Protein AF-A0A965CZA6-F1 (afdb_monomer)

Solvent-accessible surface area (backbone atoms only — not comparable to full-atom values): 25092 Å² total; per-residue (Å²): 117,43,61,63,53,42,45,55,48,28,65,84,39,62,62,52,67,83,46,18,46,85,70,49,45,66,71,30,73,66,28,91,40,65,92,58,79,45,59,61,51,26,46,51,51,38,48,29,49,49,60,35,28,74,34,83,30,14,54,51,52,51,49,41,36,60,50,44,25,92,77,31,83,88,64,37,49,54,43,70,77,66,84,45,30,36,37,30,37,22,45,15,70,66,23,54,51,48,48,51,52,42,42,39,60,12,30,34,35,37,39,31,20,59,46,58,46,56,76,61,60,30,53,64,27,21,32,40,92,86,69,47,79,47,76,51,60,82,52,50,52,54,73,81,69,62,57,59,79,79,75,46,75,82,42,54,54,30,43,56,61,56,36,59,51,53,96,67,52,73,64,54,35,49,55,53,54,47,43,64,44,50,61,35,91,50,40,51,74,46,43,58,42,37,77,69,74,77,41,42,72,66,53,42,46,73,77,56,38,74,44,78,45,87,30,68,58,56,71,36,74,46,80,70,95,38,55,59,57,77,29,48,45,43,46,46,27,65,59,50,40,36,48,41,44,76,55,34,32,73,30,90,86,38,85,44,75,76,90,72,43,67,16,30,35,25,36,27,41,34,58,62,24,53,47,43,43,55,49,52,57,56,44,45,56,49,49,21,44,52,49,34,53,53,48,55,52,44,29,75,76,61,33,60,68,65,65,53,64,82,53,53,76,66,54,47,54,53,48,52,51,32,41,52,51,22,47,52,50,52,52,43,43,52,52,17,58,76,68,77,47,81,57,70,57,63,64,55,43,50,76,49,58,30,36,33,34,33,17,57,44,51,62,81,77,17,56,22,39,71,64,38,46,69,59,50,52,53,39,48,74,75,60,44,41,78,44,54,20,28,33,81,58,36,44,41,58,46,99,86,48,32,36,47,27,37,34,23,25,34,39,45,72,47,97,89,69,47,78,44,76,56,65,76,45,78,44,75,15,34,20,37,33,37,24,68,51,62,37,58,58,55,64,51,33,76,75,40,50,86,86,37,43,67,48,92,77,39,72,52,54,54,48,98,86,64,48,79,109

Radius of gyration: 24.81 Å; Cα contacts (8 Å, |Δi|>4): 869; chains: 1; bounding box: 67×65×68 Å

pLDDT: mean 93.18, std 5.06, range [70.25, 98.69]

Sequence (469 aa):
QPLAALAMIAVDNPMAAATGHRICNDCMKSCIYQKQEPVDIPQAETRTLKDVLELPWGFEIYSLLTRWNPLNLRTPYPKAPSGKRVLIIGMGPAGFTLAHFLMNDGHTVVGIDGLKIEPLAPTLSGVDARGARSAFDPVRDIATLHEELDARTMAGFGGVAEYGITVRWDKNFLKLIRLLLERRNQFAMFGGVRFGGTLTLEDAYAMGFDHVALAIGAGKPTVLDMPNGLARGVRTASDFLMALQLTGAAKKDSIANMQLRLPVVVIGGGLTAIDTATESLAYYTVQVEKFLQRYETLVAERGEAAARGAWNDEERAVADEFLAHGRAIRDERAAAAKAGRTPDVLSLLRQWGGVTIAYRRRLIDSPSYTLNHEEVQKALEEGIWFAECLSPTAIDVDAGGAVRAIRLARQTKGEDGKWSSGDEVELPARSVLVAAGTQPNTVLAREDSAHFPLDGKYFRACDEDGNPV

Mean predicted aligned error: 5.54 Å

Nearest PDB structures (foldseek):
  5jfc-assembly1_L  TM=8.751E-01  e=5.170E-22  Pyrococcus furiosus
  5jca-assembly1_L  TM=8.562E-01  e=3.227E-22  Pyrococcus furiosus
  5vj7-assembly1_A  TM=8.576E-01  e=5.170E-22  Pyrococcus furiosus COM1
  4ylf-assembly1_B  TM=8.050E-01  e=6.076E-19  Thermotoga maritima MSB8
  7cp6-assembly1_A  TM=4.970E-01  e=3.109E-03  Aspergillus fumigatus Z5

Secondary structure (DSSP, 8-state):
-HHHHHHHHHHH-TTGGGSSTTT--HHHHT-TTTTSPPP-HHHHHHHHHHHHHTSTTHHHHHHHHHH--TT-SS-SSPPPP---EEEEE--SHHHHHHHHHHHHTT-EEEEEESSPPPPPPHHHHSB-TTS-B------S-GGGG---TTTPPP-S-STHHHHT--TTS-THHHHHHHHHHHTSTTEEEEES--BTTTB-HHHHHHTT-SEEEE-----EE-----TTTTSBTEEEHHHHHHHHHHTTTTSSS--------SSEEEE-SSHHHHHHHHHHHHHHHHHHHHHHHHHHHHHHHH-HHHHHTT--HHHHHHHHHHHHHHHHHHHHHHHHHHHTS---HHHHHHHTT-EEEE-SS-GGGSHHHHHHHHHHHHHHHTT-EEE-SEEEEEEEE-TTSBEEEEEEEEEEE-TTS-EEEEEEEEEE-SEEEE---EE---HHHHH-TTTS-EETTEEPPB-TTS-B-

Foldseek 3Di:
DLLVVLLVCLLPCLLLLLFAALRACPQQVPAPCPVHRGPRVSPVSVVSLVVQQQAFLSLVSSLCSLAARPVNPPQRHADAAPVAEEEEEAQAPVRLRVLSVCVSPRYQYEYEYLAAAADDDCQQLQADPVRDGHHHDRDRHNVVLDDDPLGDAQRRGHPCLRQPDDPSHRSSSSVSSSSSASNDPSYDYGYNADELPNAYPVNCVVVPHPYYHYPPDFLAFDQDPAALCVWAQHEALSCVSNCCRNQVCLHLPGPDHDDHAPPEEEEAQAVSSLSSQLCSQVSLLSRLLSLLVVLVVCCVVPNPCVSPVPDDPVRVVSSVVSNVLNVVQVVQCVVCVVVVHDRPNVVVCVVRVGYEYEYQADSCPGNCCVRPVVSVVVSVVSPYHYHHNWAWHHFDADPVRFGQWTKTFGWDQDPVRDIDGDDIDIDGHRHYYYHHDGAHPQVSCVSCVPPFPDDPRHTFDADPVRHGD

Structure (mmCIF, N/CA/C/O backbone):
data_AF-A0A965CZA6-F1
#
_entry.id   AF-A0A965CZA6-F1
#
loop_
_atom_site.group_PDB
_atom_site.id
_atom_site.type_symbol
_atom_site.label_atom_id
_atom_site.label_alt_id
_atom_site.label_comp_id
_atom_site.label_asym_id
_atom_site.label_entity_id
_atom_site.label_seq_id
_atom_site.pdbx_PDB_ins_code
_atom_site.Cartn_x
_atom_site.Cartn_y
_atom_site.Cartn_z
_atom_site.occupancy
_atom_site.B_iso_or_equiv
_atom_site.auth_seq_id
_atom_site.auth_comp_id
_atom_site.auth_asym_id
_atom_site.auth_atom_id
_atom_site.pdbx_PDB_model_num
ATOM 1 N N . GLN A 1 1 ? 7.635 -3.492 31.698 1.00 71.00 1 GLN A N 1
ATOM 2 C CA . GLN A 1 1 ? 7.485 -2.091 31.255 1.00 71.00 1 GLN A CA 1
ATOM 3 C C . GLN A 1 1 ? 6.651 -1.935 29.973 1.00 71.00 1 GLN A C 1
ATOM 5 O O . GLN A 1 1 ? 5.773 -1.080 30.016 1.00 71.00 1 GLN A O 1
ATOM 10 N N . PRO A 1 2 ? 6.792 -2.747 28.898 1.00 90.12 2 PRO A N 1
ATOM 11 C CA . PRO A 1 2 ? 6.092 -2.470 27.630 1.00 90.12 2 PRO A CA 1
ATOM 12 C C . PRO A 1 2 ? 4.560 -2.606 27.709 1.00 90.12 2 PRO A C 1
ATOM 14 O O . PRO A 1 2 ? 3.849 -1.877 27.027 1.00 90.12 2 PRO A O 1
ATOM 17 N N . LEU A 1 3 ? 4.025 -3.447 28.609 1.00 95.62 3 LEU A N 1
ATOM 18 C CA . LEU A 1 3 ? 2.571 -3.593 28.787 1.00 95.62 3 LEU A CA 1
ATOM 19 C C . LEU A 1 3 ? 1.867 -2.291 29.188 1.00 95.62 3 LEU A C 1
ATOM 21 O O . LEU A 1 3 ? 0.796 -2.006 28.670 1.00 95.62 3 LEU A O 1
ATOM 25 N N . ALA A 1 4 ? 2.437 -1.518 30.118 1.00 95.88 4 ALA A N 1
ATOM 26 C CA . ALA A 1 4 ? 1.809 -0.277 30.576 1.00 95.88 4 ALA A CA 1
ATOM 27 C C . ALA A 1 4 ? 1.787 0.776 29.459 1.00 95.88 4 ALA A C 1
ATOM 29 O O . ALA A 1 4 ? 0.795 1.479 29.296 1.00 95.88 4 ALA A O 1
ATOM 30 N N . ALA A 1 5 ? 2.857 0.834 28.660 1.00 96.81 5 ALA A N 1
ATOM 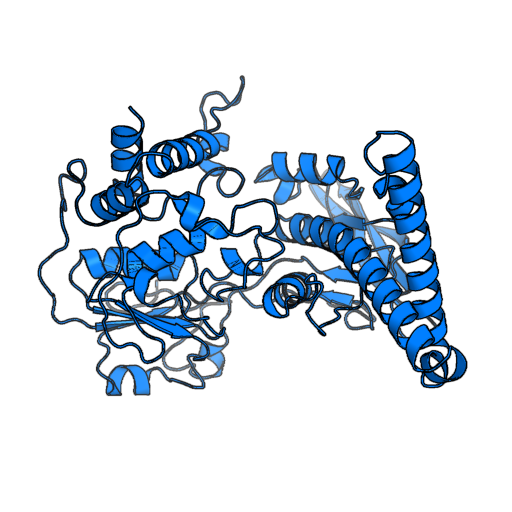31 C CA . ALA A 1 5 ? 2.934 1.709 27.498 1.00 96.81 5 ALA A CA 1
ATOM 32 C C . ALA A 1 5 ? 1.917 1.301 26.420 1.00 96.81 5 ALA A C 1
ATOM 34 O O . ALA A 1 5 ? 1.162 2.153 25.961 1.00 96.81 5 ALA A O 1
ATOM 35 N N . LEU A 1 6 ? 1.810 0.007 26.082 1.00 97.56 6 LEU A N 1
ATOM 36 C CA . LEU A 1 6 ? 0.795 -0.465 25.133 1.00 97.56 6 LEU A CA 1
ATOM 37 C C . LEU A 1 6 ? -0.628 -0.229 25.651 1.00 97.56 6 LEU A C 1
ATOM 39 O O . LEU A 1 6 ? -1.487 0.196 24.887 1.00 97.56 6 LEU A O 1
ATOM 43 N N . ALA A 1 7 ? -0.879 -0.469 26.941 1.00 97.12 7 ALA A N 1
ATOM 44 C CA . ALA A 1 7 ? -2.169 -0.171 27.554 1.00 97.12 7 ALA A CA 1
ATOM 45 C C . ALA A 1 7 ? -2.509 1.317 27.424 1.00 97.12 7 ALA A C 1
ATOM 47 O O . ALA A 1 7 ? -3.667 1.642 27.188 1.00 97.12 7 ALA A O 1
ATOM 48 N N . MET A 1 8 ? -1.516 2.208 27.521 1.00 96.94 8 MET A N 1
ATOM 49 C CA . MET A 1 8 ? -1.739 3.634 27.323 1.00 96.94 8 MET A CA 1
ATOM 50 C C . MET A 1 8 ? -2.029 3.989 25.865 1.00 96.94 8 MET A C 1
ATOM 52 O O . MET A 1 8 ? -3.012 4.673 25.604 1.00 96.94 8 MET A O 1
ATOM 56 N N . ILE A 1 9 ? -1.241 3.467 24.922 1.00 96.50 9 ILE A N 1
ATOM 57 C CA . ILE A 1 9 ? -1.472 3.653 23.480 1.00 96.50 9 ILE A CA 1
ATOM 58 C C . ILE A 1 9 ? -2.883 3.182 23.098 1.00 96.50 9 ILE A C 1
ATOM 60 O O . ILE A 1 9 ? -3.617 3.893 22.419 1.00 96.50 9 ILE A O 1
ATOM 64 N N . ALA A 1 10 ? -3.297 2.012 23.592 1.00 96.50 10 ALA A N 1
ATOM 65 C CA . ALA A 1 10 ? -4.580 1.399 23.267 1.00 96.50 10 ALA A CA 1
ATOM 66 C C . ALA A 1 10 ? -5.808 2.146 23.821 1.00 96.50 10 ALA A C 1
ATOM 68 O O . ALA A 1 10 ? -6.927 1.777 23.467 1.00 96.50 10 ALA A O 1
ATOM 69 N N . VAL A 1 11 ? -5.634 3.161 24.681 1.00 95.56 11 VAL A N 1
ATOM 70 C CA . VAL A 1 11 ? -6.750 4.023 25.110 1.00 95.56 11 VAL A CA 1
ATOM 71 C C . VAL A 1 11 ? -7.275 4.841 23.931 1.00 95.56 11 VAL A C 1
ATOM 73 O O . VAL A 1 11 ? -8.485 4.872 23.719 1.00 95.56 11 VAL A O 1
ATOM 76 N N . ASP A 1 12 ? -6.375 5.444 23.152 1.00 94.56 12 ASP A N 1
ATOM 77 C CA . ASP A 1 12 ? -6.731 6.300 22.014 1.00 94.56 12 ASP A CA 1
ATOM 78 C C . ASP A 1 12 ? -6.594 5.570 20.671 1.00 94.56 12 ASP A C 1
ATOM 80 O O . ASP A 1 12 ? -7.360 5.812 19.739 1.00 94.56 12 ASP A O 1
ATOM 84 N N . ASN A 1 13 ? -5.643 4.638 20.571 1.00 95.94 13 ASN A N 1
ATOM 85 C CA . ASN A 1 13 ? -5.351 3.885 19.358 1.00 95.94 13 ASN A CA 1
ATOM 86 C C . ASN A 1 13 ? -5.313 2.367 19.622 1.00 95.94 13 ASN A C 1
ATOM 88 O O . ASN A 1 13 ? -4.244 1.750 19.690 1.00 95.94 13 ASN A O 1
ATOM 92 N N . PRO A 1 14 ? -6.483 1.714 19.741 1.00 95.25 14 PRO A N 1
ATOM 93 C CA . PRO A 1 14 ? -6.562 0.263 19.908 1.00 95.25 14 PRO A CA 1
ATOM 94 C C . PRO A 1 14 ? -6.051 -0.500 18.677 1.00 95.25 14 PRO A C 1
ATOM 96 O O . PRO A 1 14 ? -5.727 -1.681 18.790 1.00 95.25 14 PRO A O 1
ATOM 99 N N . MET A 1 15 ? -5.929 0.161 17.520 1.00 96.44 15 MET A N 1
ATOM 100 C CA . MET A 1 15 ? -5.388 -0.385 16.273 1.00 96.44 15 MET A CA 1
ATOM 101 C C . MET A 1 15 ? -3.907 -0.018 16.080 1.00 96.44 15 MET A C 1
ATOM 103 O O . MET A 1 15 ? -3.475 0.181 14.950 1.00 96.44 15 MET A O 1
ATOM 107 N N . ALA A 1 16 ? -3.118 0.034 17.162 1.00 95.62 16 ALA A N 1
ATOM 108 C CA . ALA A 1 16 ? -1.685 0.361 17.147 1.00 95.62 16 ALA A CA 1
ATOM 109 C C . ALA A 1 16 ? -0.857 -0.442 16.127 1.00 95.62 16 ALA A C 1
ATOM 111 O O . ALA A 1 16 ? 0.169 0.024 15.645 1.00 95.62 16 ALA A O 1
ATOM 112 N N . ALA A 1 17 ? -1.312 -1.643 15.757 1.00 95.69 17 ALA A N 1
ATOM 113 C CA . ALA A 1 17 ? -0.696 -2.427 14.694 1.00 95.69 17 ALA A CA 1
ATOM 114 C C . ALA A 1 17 ? -0.701 -1.708 13.329 1.00 95.69 17 ALA A C 1
ATOM 116 O O . ALA A 1 17 ? 0.202 -1.938 12.537 1.00 95.69 17 ALA A O 1
ATOM 117 N N . ALA A 1 18 ? -1.674 -0.828 13.064 1.00 94.69 18 ALA A N 1
ATOM 118 C CA . ALA A 1 18 ? -1.832 -0.060 11.825 1.00 94.69 18 ALA A CA 1
ATOM 119 C C . ALA A 1 18 ? -1.006 1.236 11.758 1.00 94.69 18 ALA A C 1
ATOM 121 O O . ALA A 1 18 ? -1.017 1.903 10.722 1.00 94.69 18 ALA A O 1
ATOM 122 N N . THR A 1 19 ? -0.345 1.629 12.847 1.00 93.56 19 THR A N 1
ATOM 123 C CA . THR A 1 19 ? 0.344 2.919 12.981 1.00 93.56 19 THR A CA 1
ATOM 124 C C . THR A 1 19 ? 1.801 2.733 13.403 1.00 93.56 19 THR A C 1
ATOM 126 O O . THR A 1 19 ? 2.301 1.614 13.539 1.00 93.56 19 THR A O 1
ATOM 129 N N . GLY A 1 20 ? 2.506 3.851 13.560 1.00 90.88 20 GLY A N 1
ATOM 130 C CA . GLY A 1 20 ? 3.871 3.880 14.065 1.00 90.88 20 GLY A CA 1
ATOM 131 C C . GLY A 1 20 ? 4.907 3.978 12.950 1.00 90.88 20 GLY A C 1
ATOM 132 O O . GLY A 1 20 ? 4.715 4.712 11.975 1.00 90.88 20 GLY A O 1
ATOM 133 N N . HIS A 1 21 ? 6.037 3.300 13.135 1.00 88.75 21 HIS A N 1
ATOM 134 C CA . HIS A 1 21 ? 7.250 3.468 12.345 1.00 88.75 21 HIS A CA 1
ATOM 135 C C . HIS A 1 21 ? 6.992 3.371 10.841 1.00 88.75 21 HIS A C 1
ATOM 137 O O . HIS A 1 21 ? 6.336 2.441 10.366 1.00 88.75 21 HIS A O 1
ATOM 143 N N . ARG A 1 22 ? 7.538 4.339 10.093 1.00 80.62 22 ARG A N 1
ATOM 144 C CA . ARG A 1 22 ? 7.429 4.472 8.627 1.00 80.62 22 ARG A CA 1
ATOM 145 C C . ARG A 1 22 ? 6.012 4.675 8.081 1.00 80.62 22 ARG A C 1
ATOM 147 O O . ARG A 1 22 ? 5.843 4.749 6.861 1.00 80.62 22 ARG A O 1
ATOM 154 N N . ILE A 1 23 ? 5.007 4.821 8.947 1.00 85.38 23 ILE A N 1
ATOM 155 C CA . ILE A 1 23 ? 3.620 5.151 8.584 1.00 85.38 23 ILE A CA 1
ATOM 156 C C . ILE A 1 23 ? 3.240 6.541 9.088 1.00 85.38 23 ILE A C 1
ATOM 158 O O . ILE A 1 23 ? 2.785 7.379 8.309 1.00 85.38 23 ILE A O 1
ATOM 162 N N . CYS A 1 24 ? 3.450 6.789 10.378 1.00 86.75 24 CYS A N 1
ATOM 163 C CA . CYS A 1 24 ? 3.105 8.031 11.059 1.00 86.75 24 CYS A CA 1
ATOM 164 C C . CYS A 1 24 ? 4.364 8.865 11.295 1.00 86.75 24 CYS A C 1
ATOM 166 O O . CYS A 1 24 ? 5.386 8.299 11.647 1.00 86.75 24 CYS A O 1
ATOM 168 N N . ASN A 1 25 ? 4.283 10.197 11.177 1.00 83.44 25 ASN A N 1
ATOM 169 C CA . ASN A 1 25 ? 5.416 11.093 11.476 1.00 83.44 25 ASN A CA 1
ATOM 170 C C . ASN A 1 25 ? 5.038 12.400 12.181 1.00 83.44 25 ASN A C 1
ATOM 172 O O . ASN A 1 25 ? 5.922 13.164 12.564 1.00 83.44 25 ASN A O 1
ATOM 176 N N . ASP A 1 26 ? 3.752 12.712 12.329 1.00 86.38 26 ASP A N 1
ATOM 177 C CA . ASP A 1 26 ? 3.350 14.064 12.730 1.00 86.38 26 ASP A CA 1
ATOM 178 C C . ASP A 1 26 ? 3.770 14.392 14.166 1.00 86.38 26 ASP A C 1
ATOM 180 O O . ASP A 1 26 ? 4.284 15.478 14.422 1.00 86.38 26 ASP A O 1
ATOM 184 N N . CYS A 1 27 ? 3.698 13.419 15.077 1.00 89.81 27 CYS A N 1
ATOM 185 C CA . CYS A 1 27 ? 4.219 13.558 16.437 1.00 89.81 27 CYS A CA 1
ATOM 186 C C . CYS A 1 27 ? 5.736 13.826 16.468 1.00 89.81 27 CYS A C 1
ATOM 188 O O . CYS A 1 27 ? 6.195 14.657 17.251 1.00 89.81 27 CYS A O 1
ATOM 190 N N . MET A 1 28 ? 6.510 13.177 15.591 1.00 88.06 28 MET A N 1
ATOM 191 C CA . MET A 1 28 ? 7.958 13.375 15.490 1.00 88.06 28 MET A CA 1
ATOM 192 C C . MET A 1 28 ? 8.296 14.757 14.917 1.00 88.06 28 MET A C 1
ATOM 194 O O . MET A 1 28 ? 9.184 15.428 15.437 1.00 88.06 28 MET A O 1
ATOM 198 N N . LYS A 1 29 ? 7.554 15.240 13.912 1.00 83.25 29 LYS A N 1
ATOM 199 C CA . LYS A 1 29 ? 7.723 16.600 13.355 1.00 83.25 29 LYS A CA 1
ATOM 200 C C . LYS A 1 29 ? 7.373 17.700 14.349 1.00 83.25 29 LYS A C 1
ATOM 202 O O . LYS A 1 29 ? 7.982 18.764 14.342 1.00 83.25 29 LYS A O 1
ATOM 207 N N . SER A 1 30 ? 6.372 17.461 15.190 1.00 88.00 30 SER A N 1
ATOM 208 C CA . SER A 1 30 ? 5.951 18.407 16.224 1.00 88.00 30 SER A CA 1
ATOM 209 C C . SER A 1 30 ? 6.778 18.300 17.509 1.00 88.00 30 SER A C 1
ATOM 211 O O . SER A 1 30 ? 6.542 19.059 18.447 1.00 88.00 30 SER A O 1
ATOM 213 N N . CYS A 1 31 ? 7.753 17.386 17.573 1.00 89.69 31 CYS A N 1
ATOM 214 C CA . CYS A 1 31 ? 8.596 17.203 18.747 1.00 89.69 31 CYS A CA 1
ATOM 215 C C . CYS A 1 31 ? 9.386 18.482 19.059 1.00 89.69 31 CYS A C 1
ATOM 217 O O . CYS A 1 31 ? 10.088 19.008 18.199 1.00 89.69 31 CYS A O 1
ATOM 219 N N . ILE A 1 32 ? 9.352 18.945 20.310 1.00 92.44 32 ILE A N 1
ATOM 220 C CA . ILE A 1 32 ? 10.060 20.160 20.755 1.00 92.44 32 ILE A CA 1
ATOM 221 C C . ILE A 1 32 ? 11.584 20.102 20.546 1.00 92.44 32 ILE A C 1
ATOM 223 O O . ILE A 1 32 ? 12.242 21.141 20.483 1.00 92.44 32 ILE A O 1
ATOM 227 N N . TYR A 1 33 ? 12.144 18.900 20.388 1.00 89.56 33 TYR A N 1
ATOM 228 C CA . TYR A 1 33 ? 13.561 18.665 20.122 1.00 89.56 33 TYR A CA 1
ATOM 229 C C . TYR A 1 33 ? 13.947 18.809 18.637 1.00 89.56 33 TYR A C 1
ATOM 231 O O . TYR A 1 33 ? 15.008 18.339 18.259 1.00 89.56 33 TYR A O 1
ATOM 239 N N . GLN A 1 34 ? 13.167 19.509 17.793 1.00 83.44 34 GLN A N 1
ATOM 240 C CA . GLN A 1 34 ? 13.513 19.746 16.370 1.00 83.44 34 GLN A CA 1
ATOM 241 C C . GLN A 1 34 ? 14.897 20.386 16.141 1.00 83.44 34 GLN A C 1
ATOM 243 O O . GLN A 1 34 ? 15.461 20.266 15.060 1.00 83.44 34 GLN A O 1
ATOM 248 N N . LYS A 1 35 ? 15.435 21.126 17.124 1.00 82.56 35 LYS A N 1
ATOM 249 C CA . LYS A 1 35 ? 16.789 21.719 17.050 1.00 82.56 35 LYS A CA 1
ATOM 250 C C . LYS A 1 35 ? 17.905 20.745 17.463 1.00 82.56 35 LYS A C 1
ATOM 252 O O . LYS A 1 35 ? 19.072 21.121 17.451 1.00 82.56 35 LYS A O 1
ATOM 257 N N . GLN A 1 36 ? 17.528 19.545 17.884 1.00 87.25 36 GLN A N 1
ATOM 258 C CA . GLN A 1 36 ? 18.371 18.401 18.220 1.00 87.25 36 GLN A CA 1
ATOM 259 C C . GLN A 1 36 ? 17.891 17.215 17.365 1.00 87.25 36 GLN A C 1
ATOM 261 O O . GLN A 1 36 ? 17.357 17.424 16.277 1.00 87.25 36 GLN A O 1
ATOM 266 N N . GLU A 1 37 ? 18.062 15.987 17.849 1.00 83.88 37 GLU A N 1
ATOM 267 C CA . GLU A 1 37 ? 17.433 14.802 17.273 1.00 83.88 37 GLU A CA 1
ATOM 268 C C . GLU A 1 37 ? 15.993 14.674 17.814 1.00 83.88 37 GLU A C 1
ATOM 270 O O . GLU A 1 37 ? 15.802 14.560 19.032 1.00 83.88 37 GLU A O 1
ATOM 275 N N . PRO A 1 38 ? 14.955 14.757 16.957 1.00 88.00 38 PRO A N 1
ATOM 276 C CA . PRO A 1 38 ? 13.577 14.525 17.373 1.00 88.00 38 PRO A CA 1
ATOM 277 C C . PRO A 1 38 ? 13.394 13.122 17.957 1.00 88.00 38 PRO A C 1
ATOM 279 O O . PRO A 1 38 ? 14.039 12.170 17.531 1.00 88.00 38 PRO A O 1
ATOM 282 N N . VAL A 1 39 ? 12.462 12.971 18.899 1.00 91.38 39 VAL A N 1
ATOM 283 C CA . VAL A 1 39 ? 12.105 11.640 19.399 1.00 91.38 39 VAL A CA 1
ATOM 284 C C . VAL A 1 39 ? 11.337 10.900 18.308 1.00 91.38 39 VAL A C 1
ATOM 286 O O . VAL A 1 39 ? 10.269 11.358 17.889 1.00 91.38 39 VAL A O 1
ATOM 289 N N . ASP A 1 40 ? 11.842 9.734 17.906 1.00 91.44 40 ASP A N 1
ATOM 290 C CA . ASP A 1 40 ? 11.154 8.806 17.004 1.00 91.44 40 ASP A CA 1
ATOM 291 C C . ASP A 1 40 ? 10.021 8.073 17.751 1.00 91.44 40 ASP A C 1
ATOM 293 O O . ASP A 1 40 ? 10.084 6.893 18.105 1.00 91.44 40 ASP A O 1
ATOM 297 N N . ILE A 1 41 ? 8.973 8.838 18.066 1.00 94.00 41 ILE A N 1
ATOM 298 C CA . ILE A 1 41 ? 7.739 8.354 18.696 1.00 94.00 41 ILE A CA 1
ATOM 299 C C . ILE A 1 41 ? 7.090 7.231 17.862 1.00 94.00 41 ILE A C 1
ATOM 301 O O . ILE A 1 41 ? 6.677 6.239 18.466 1.00 94.00 41 ILE A O 1
ATOM 305 N N . PRO A 1 42 ? 7.013 7.317 16.516 1.00 92.75 42 PRO A N 1
ATOM 306 C CA . PRO A 1 42 ? 6.490 6.226 15.695 1.00 92.75 42 PRO A CA 1
ATOM 307 C C . PRO A 1 42 ? 7.247 4.903 15.896 1.00 92.75 42 PRO A C 1
ATOM 309 O O . PRO A 1 42 ? 6.616 3.855 16.058 1.00 92.75 42 PRO A O 1
ATOM 312 N N . GLN A 1 43 ? 8.582 4.932 15.948 1.00 93.31 43 GLN A N 1
ATOM 313 C CA . GLN A 1 43 ? 9.387 3.747 16.254 1.00 93.31 43 GLN A CA 1
ATOM 314 C C . GLN A 1 43 ? 9.178 3.245 17.677 1.00 93.31 43 GLN A C 1
ATOM 316 O O . GLN A 1 43 ? 9.088 2.033 17.885 1.00 93.31 43 GLN A O 1
ATOM 321 N N . ALA A 1 44 ? 9.059 4.143 18.654 1.00 94.75 44 ALA A N 1
ATOM 322 C CA . ALA A 1 44 ? 8.760 3.759 20.029 1.00 94.75 44 ALA A CA 1
ATOM 323 C C . ALA A 1 44 ? 7.389 3.062 20.151 1.00 94.75 44 ALA A C 1
ATOM 325 O O . ALA A 1 44 ? 7.287 2.046 20.843 1.00 94.75 44 ALA A O 1
ATOM 326 N N . GLU A 1 45 ? 6.356 3.548 19.450 1.00 95.62 45 GLU A N 1
ATOM 327 C CA . GLU A 1 45 ? 5.026 2.921 19.389 1.00 95.62 45 GLU A CA 1
ATOM 328 C C . GLU A 1 45 ? 5.115 1.507 18.793 1.00 95.62 45 GLU A C 1
ATOM 330 O O . GLU A 1 45 ? 4.707 0.531 19.430 1.00 95.62 45 GLU A O 1
ATOM 335 N N . THR A 1 46 ? 5.728 1.369 17.612 1.00 95.31 46 THR A N 1
ATOM 336 C CA . THR A 1 46 ? 5.871 0.066 16.948 1.00 95.31 46 THR A CA 1
ATOM 337 C C . THR A 1 46 ? 6.721 -0.906 17.761 1.00 95.31 46 THR A C 1
ATOM 339 O O . THR A 1 46 ? 6.369 -2.084 17.860 1.00 95.31 46 THR A O 1
ATOM 342 N N . ARG A 1 47 ? 7.826 -0.456 18.371 1.00 96.25 47 ARG A N 1
ATOM 343 C CA . ARG A 1 47 ? 8.660 -1.324 19.215 1.00 96.25 47 ARG A CA 1
ATOM 344 C C . ARG A 1 47 ? 7.917 -1.757 20.472 1.00 96.25 47 ARG A C 1
ATOM 346 O O . ARG A 1 47 ? 7.977 -2.934 20.801 1.00 96.25 47 ARG A O 1
ATOM 353 N N . THR A 1 48 ? 7.156 -0.863 21.104 1.00 97.25 48 THR A N 1
ATOM 354 C CA . THR A 1 48 ? 6.321 -1.203 22.267 1.00 97.25 48 THR A CA 1
ATOM 355 C C . THR A 1 48 ? 5.314 -2.299 21.926 1.00 97.25 48 THR A C 1
ATOM 357 O O . THR A 1 48 ? 5.171 -3.260 22.683 1.00 97.25 48 THR A O 1
ATOM 360 N N . LEU A 1 49 ? 4.640 -2.194 20.775 1.00 97.19 49 LEU A N 1
ATOM 361 C CA . LEU A 1 49 ? 3.740 -3.246 20.305 1.00 97.19 49 LEU A CA 1
ATOM 362 C C . LEU A 1 49 ? 4.494 -4.566 20.091 1.00 97.19 49 LEU A C 1
ATOM 364 O O . LEU A 1 49 ? 4.061 -5.596 20.604 1.00 97.19 49 LEU A O 1
ATOM 368 N N . LYS A 1 50 ? 5.627 -4.540 19.376 1.00 97.00 50 LYS A N 1
ATOM 369 C CA . LYS A 1 50 ? 6.443 -5.738 19.114 1.00 97.00 50 LYS A CA 1
ATOM 370 C C . LYS A 1 50 ? 6.932 -6.400 20.405 1.00 97.00 50 LYS A C 1
ATOM 372 O O . LYS A 1 50 ? 6.766 -7.604 20.547 1.00 97.00 50 LYS A O 1
ATOM 377 N N . ASP A 1 51 ? 7.418 -5.621 21.370 1.00 97.75 51 ASP A N 1
ATOM 378 C CA . ASP A 1 51 ? 7.848 -6.115 22.684 1.00 97.75 51 ASP A CA 1
ATOM 379 C C . ASP A 1 51 ? 6.731 -6.872 23.409 1.00 97.75 51 ASP A C 1
ATOM 381 O O . ASP A 1 51 ? 6.991 -7.889 24.046 1.00 97.75 51 ASP A O 1
ATOM 385 N N . VAL A 1 52 ? 5.484 -6.387 23.342 1.00 98.12 52 VAL A N 1
ATOM 386 C CA . VAL A 1 52 ? 4.346 -7.097 23.945 1.00 98.12 52 VAL A CA 1
ATOM 387 C C . VAL A 1 52 ? 3.984 -8.339 23.138 1.00 98.12 52 VAL A C 1
ATOM 389 O O . VAL A 1 52 ? 3.722 -9.377 23.738 1.00 98.12 52 VAL A O 1
ATOM 392 N N . LEU A 1 53 ? 3.972 -8.257 21.806 1.00 97.75 53 LEU A N 1
ATOM 393 C CA . LEU A 1 53 ? 3.652 -9.387 20.931 1.00 97.75 53 LEU A CA 1
ATOM 394 C C . LEU A 1 53 ? 4.646 -10.551 21.073 1.00 97.75 53 LEU A C 1
ATOM 396 O O . LEU A 1 53 ? 4.231 -11.702 20.973 1.00 97.75 53 LEU A O 1
ATOM 400 N N . GLU A 1 54 ? 5.921 -10.259 21.333 1.00 97.38 54 GLU A N 1
ATOM 401 C CA . GLU A 1 54 ? 6.993 -11.243 21.547 1.00 97.38 54 GLU A CA 1
ATOM 402 C C . GLU A 1 54 ? 6.887 -11.977 22.902 1.00 97.38 54 GLU A C 1
ATOM 404 O O . GLU A 1 54 ? 7.564 -12.984 23.122 1.00 97.38 54 GLU A O 1
ATOM 409 N N . LEU A 1 55 ? 6.027 -11.525 23.824 1.00 97.69 55 LEU A N 1
ATOM 410 C CA . LEU A 1 55 ? 5.755 -12.254 25.065 1.00 97.69 55 LEU A CA 1
ATOM 411 C C . LEU A 1 55 ? 4.922 -13.517 24.796 1.00 97.69 55 LEU A C 1
ATOM 413 O O . LEU A 1 55 ? 4.097 -13.538 23.879 1.00 97.69 55 LEU A O 1
ATOM 417 N N . PRO A 1 56 ? 5.018 -14.548 25.658 1.00 97.88 56 PRO A N 1
ATOM 418 C CA . PRO A 1 56 ? 4.048 -15.633 25.655 1.00 97.88 56 PRO A CA 1
ATOM 419 C C . PRO A 1 56 ? 2.628 -15.078 25.806 1.00 97.88 56 PRO A C 1
ATOM 421 O O . PRO A 1 56 ? 2.337 -14.371 26.771 1.00 97.88 56 PRO A O 1
ATOM 424 N N . TRP A 1 57 ? 1.751 -15.426 24.865 1.00 98.12 57 TRP A N 1
ATOM 425 C CA . TRP A 1 57 ? 0.382 -14.906 24.759 1.00 98.12 57 TRP A CA 1
ATOM 426 C C . TRP A 1 57 ? 0.296 -13.402 24.459 1.00 98.12 57 TRP A C 1
ATOM 428 O O . TRP A 1 57 ? -0.725 -12.777 24.738 1.00 98.12 57 TRP A O 1
ATOM 438 N N . GLY A 1 58 ? 1.338 -12.810 23.871 1.00 98.19 58 GLY A N 1
ATOM 439 C CA . GLY A 1 58 ? 1.428 -11.378 23.587 1.00 98.19 58 GLY A CA 1
ATOM 440 C C . GLY A 1 58 ? 0.255 -10.822 22.778 1.00 98.19 58 GLY A C 1
ATOM 441 O O . GLY A 1 58 ? -0.312 -9.786 23.130 1.00 98.19 58 GLY A O 1
ATOM 442 N N . PHE A 1 59 ? -0.183 -11.550 21.745 1.00 98.19 59 PHE A N 1
ATOM 443 C CA . PHE A 1 59 ? -1.388 -11.191 20.992 1.00 98.19 59 PHE A CA 1
ATOM 444 C C . PHE A 1 59 ? -2.653 -11.228 21.860 1.00 98.19 59 PHE A C 1
ATOM 446 O O . PHE A 1 59 ? -3.487 -10.333 21.755 1.00 98.19 59 PHE A O 1
ATOM 453 N N . GLU A 1 60 ? -2.801 -12.220 22.740 1.00 98.31 60 GLU A N 1
ATOM 454 C CA . GLU A 1 60 ? -3.971 -12.319 23.620 1.00 98.31 60 GLU A CA 1
ATOM 455 C C . GLU A 1 60 ? -3.982 -11.203 24.672 1.00 98.31 60 GLU A C 1
ATOM 457 O O . GLU A 1 60 ? -5.043 -10.665 24.982 1.00 98.31 60 GLU A O 1
ATOM 462 N N . ILE A 1 61 ? -2.807 -10.791 25.166 1.00 98.12 61 ILE A N 1
ATOM 463 C CA . ILE A 1 61 ? -2.650 -9.616 26.036 1.00 98.12 61 ILE A CA 1
ATOM 464 C C . ILE A 1 61 ? -3.080 -8.352 25.287 1.00 98.12 61 ILE A C 1
ATOM 466 O O . ILE A 1 61 ? -3.876 -7.574 25.809 1.00 98.12 61 ILE A O 1
ATOM 470 N N . TYR A 1 62 ? -2.605 -8.157 24.055 1.00 98.25 62 TYR A N 1
ATOM 471 C CA . TYR A 1 62 ? -3.016 -7.023 23.229 1.00 98.25 62 TYR A CA 1
ATOM 472 C C . TYR A 1 62 ? -4.529 -7.048 22.954 1.00 98.25 62 TYR A C 1
ATOM 474 O O . TYR A 1 62 ? -5.223 -6.071 23.225 1.00 98.25 62 TYR A O 1
ATOM 482 N N . SER A 1 63 ? -5.075 -8.190 22.526 1.00 97.75 63 SER A N 1
ATOM 483 C CA . SER A 1 63 ? -6.512 -8.391 22.310 1.00 97.75 63 SER A CA 1
ATOM 484 C C . SER A 1 63 ? -7.341 -8.110 23.559 1.00 97.75 63 SER A C 1
ATOM 486 O O . SER A 1 63 ? -8.415 -7.505 23.473 1.00 97.75 63 SER A O 1
ATOM 488 N N . LEU A 1 64 ? -6.851 -8.512 24.732 1.00 97.31 64 LEU A N 1
ATOM 489 C CA . LEU A 1 64 ? -7.471 -8.170 26.001 1.00 97.31 64 LEU A CA 1
ATOM 490 C C . LEU A 1 64 ? -7.459 -6.658 26.213 1.00 97.31 64 LEU A C 1
ATOM 492 O O . LEU A 1 64 ? -8.531 -6.120 26.435 1.00 97.31 64 LEU A O 1
ATOM 496 N N . LEU A 1 65 ? -6.322 -5.973 26.056 1.00 97.25 65 LEU A N 1
ATOM 497 C CA . LEU A 1 65 ? -6.207 -4.520 26.254 1.00 97.25 65 LEU A CA 1
ATOM 498 C C . LEU A 1 65 ? -7.111 -3.689 25.332 1.00 97.25 65 LEU A C 1
ATOM 500 O O . LEU A 1 65 ? -7.538 -2.606 25.715 1.00 97.25 65 LEU A O 1
ATOM 504 N N . THR A 1 66 ? -7.455 -4.193 24.144 1.00 96.38 66 THR A N 1
ATOM 505 C CA . THR A 1 66 ? -8.428 -3.515 23.264 1.00 96.38 66 THR A CA 1
ATOM 506 C C . THR A 1 66 ? -9.882 -3.656 23.742 1.00 96.38 66 THR A C 1
ATOM 508 O O . THR A 1 66 ? -10.742 -2.842 23.408 1.00 96.38 66 THR A O 1
ATOM 511 N N . ARG A 1 67 ? -10.195 -4.697 24.521 1.00 95.44 67 ARG A N 1
ATOM 512 C CA . ARG A 1 67 ? -11.551 -4.972 25.032 1.00 95.44 67 ARG A CA 1
ATOM 513 C C . ARG A 1 67 ? -11.716 -4.526 26.472 1.00 95.44 67 ARG A C 1
ATOM 515 O O . ARG A 1 67 ? -12.772 -4.037 26.834 1.00 95.44 67 ARG A O 1
ATOM 522 N N . TRP A 1 68 ? -10.691 -4.727 27.280 1.00 96.88 68 TRP A N 1
ATOM 523 C CA . TRP A 1 68 ? -10.617 -4.368 28.677 1.00 96.88 68 TRP A CA 1
ATOM 524 C C . TRP A 1 68 ? -9.318 -3.611 28.925 1.00 96.88 68 TRP A C 1
ATOM 526 O O . TRP A 1 68 ? -8.237 -4.189 28.825 1.00 96.88 68 TRP A O 1
ATOM 536 N N . ASN A 1 69 ? -9.420 -2.330 29.267 1.00 96.69 69 ASN A N 1
ATOM 537 C CA . ASN A 1 69 ? -8.256 -1.486 29.504 1.00 96.69 69 ASN A CA 1
ATOM 538 C C . ASN A 1 69 ? -8.350 -0.814 30.881 1.00 96.69 69 ASN A C 1
ATOM 540 O O . ASN A 1 69 ? -9.193 0.066 31.067 1.00 96.69 69 ASN A O 1
ATOM 544 N N . PRO A 1 70 ? -7.475 -1.164 31.842 1.00 94.94 70 PRO A N 1
ATOM 545 C CA . PRO A 1 70 ? -7.522 -0.591 33.185 1.00 94.94 70 PRO A CA 1
ATOM 546 C C . PRO A 1 70 ? -7.143 0.896 33.225 1.00 94.94 70 PRO A C 1
ATOM 548 O O . PRO A 1 70 ? -7.428 1.563 34.216 1.00 94.94 70 PRO A O 1
ATOM 551 N N . LEU A 1 71 ? -6.508 1.423 32.173 1.00 95.94 71 LEU A N 1
ATOM 552 C CA . LEU A 1 71 ? -6.149 2.838 32.068 1.00 95.94 71 LEU A CA 1
ATOM 553 C C . LEU A 1 71 ? -7.239 3.675 31.380 1.00 95.94 71 LEU A C 1
ATOM 555 O O . LEU A 1 71 ? -7.209 4.902 31.467 1.00 95.94 71 LEU A O 1
ATOM 559 N N . ASN A 1 72 ? -8.239 3.044 30.753 1.00 95.12 72 ASN A N 1
ATOM 560 C CA . ASN A 1 72 ? -9.415 3.744 30.242 1.00 95.12 72 ASN A CA 1
ATOM 561 C C . ASN A 1 72 ? -10.452 3.916 31.362 1.00 95.12 72 ASN A C 1
ATOM 563 O O . ASN A 1 72 ? -11.406 3.153 31.486 1.00 95.12 72 ASN A O 1
ATOM 567 N N . LEU A 1 73 ? -10.265 4.949 32.187 1.00 93.81 73 LEU A N 1
ATOM 568 C CA . LEU A 1 73 ? -11.110 5.205 33.361 1.00 93.81 73 LEU A CA 1
ATOM 569 C C . LEU A 1 73 ? -12.571 5.541 33.015 1.00 93.81 73 LEU A C 1
ATOM 571 O O . LEU A 1 73 ? -13.443 5.418 33.871 1.00 93.81 73 LEU A O 1
ATOM 575 N N . ARG A 1 74 ? -12.842 5.989 31.781 1.00 91.44 74 ARG A N 1
ATOM 576 C CA . ARG A 1 74 ? -14.194 6.356 31.332 1.00 91.44 74 ARG A CA 1
ATOM 577 C C . ARG A 1 74 ? -14.976 5.140 30.846 1.00 91.44 74 ARG A C 1
ATOM 579 O O . ARG A 1 74 ? -16.140 4.994 31.198 1.00 91.44 74 ARG A O 1
ATOM 586 N N . THR A 1 75 ? -14.336 4.290 30.044 1.00 90.81 75 THR A N 1
ATOM 587 C CA . THR A 1 75 ? -14.962 3.106 29.437 1.00 90.81 75 THR A CA 1
ATOM 588 C C . THR A 1 75 ? -13.981 1.929 29.469 1.00 90.81 75 THR A C 1
ATOM 590 O O . THR A 1 75 ? -13.365 1.608 28.453 1.00 90.81 75 THR A O 1
ATOM 593 N N . PRO A 1 76 ? -13.790 1.282 30.633 1.00 93.94 76 PRO A N 1
ATOM 594 C CA . PRO A 1 76 ? -12.779 0.237 30.791 1.00 93.94 76 PRO A CA 1
ATOM 595 C C . PRO A 1 76 ? -13.143 -1.084 30.105 1.00 93.94 76 PRO A C 1
ATOM 597 O O . PRO A 1 76 ? -12.266 -1.924 29.950 1.00 93.94 76 PRO A O 1
ATOM 600 N N . TYR A 1 77 ? -14.407 -1.297 29.726 1.00 95.06 77 TYR A N 1
ATOM 601 C CA . TYR A 1 77 ? -14.901 -2.481 29.013 1.00 95.06 77 TYR A CA 1
ATOM 602 C C . TYR A 1 77 ? -16.078 -2.113 28.088 1.00 95.06 77 TYR A C 1
ATOM 604 O O . TYR A 1 77 ? -16.636 -1.022 28.240 1.00 95.06 77 TYR A O 1
ATOM 612 N N . PRO A 1 78 ? -16.480 -2.985 27.138 1.00 95.94 78 PRO A N 1
ATOM 613 C CA . PRO A 1 78 ? -17.524 -2.676 26.167 1.00 95.94 78 PRO A CA 1
ATOM 614 C C . PRO A 1 78 ? -18.875 -2.453 26.849 1.00 95.94 78 PRO A C 1
ATOM 616 O O . PRO A 1 78 ? -19.234 -3.178 27.780 1.00 95.94 78 PRO A O 1
ATOM 619 N N . LYS A 1 79 ? -19.648 -1.484 26.360 1.00 97.00 79 LYS A N 1
ATOM 620 C CA . LYS A 1 79 ? -21.011 -1.221 26.830 1.00 97.00 79 LYS A CA 1
ATOM 621 C C . LYS A 1 79 ? -21.935 -2.407 26.536 1.00 97.00 79 LYS A C 1
ATOM 623 O O . LYS A 1 79 ? -21.671 -3.247 25.672 1.00 97.00 79 LYS A O 1
ATOM 628 N N . ALA A 1 80 ? -23.046 -2.460 27.267 1.00 96.94 80 ALA A N 1
ATOM 629 C CA . ALA A 1 80 ? -24.100 -3.435 27.018 1.00 96.94 80 ALA A CA 1
ATOM 630 C C . ALA A 1 80 ? -24.653 -3.300 25.583 1.00 96.94 80 ALA A C 1
ATOM 632 O O . ALA A 1 80 ? -24.618 -2.201 25.024 1.00 96.94 80 ALA A O 1
ATOM 633 N N . PRO A 1 81 ? -25.185 -4.384 24.986 1.00 97.81 81 PRO A N 1
ATOM 634 C CA . PRO A 1 81 ? -25.749 -4.333 23.644 1.00 97.81 81 PRO A CA 1
ATOM 635 C C . PRO A 1 81 ? -26.807 -3.233 23.503 1.00 97.81 81 PRO A C 1
ATOM 637 O O . PRO A 1 81 ? -27.831 -3.243 24.179 1.00 97.81 81 PRO A O 1
ATOM 640 N N . SER A 1 82 ? -26.563 -2.311 22.581 1.00 97.69 82 SER A N 1
ATOM 641 C CA . SER A 1 82 ? -27.461 -1.201 22.240 1.00 97.69 82 SER A CA 1
ATOM 642 C C . SER A 1 82 ? -28.688 -1.636 21.428 1.00 97.69 82 SER A C 1
ATOM 644 O O . SER A 1 82 ? -29.632 -0.867 21.273 1.00 97.69 82 SER A O 1
ATOM 646 N N . GLY A 1 83 ? -28.647 -2.836 20.836 1.00 97.19 83 GLY A N 1
ATOM 647 C CA . GLY A 1 83 ? -29.626 -3.309 19.851 1.00 97.19 83 GLY A CA 1
ATOM 648 C C . GLY A 1 83 ? -29.457 -2.712 18.447 1.00 97.19 83 GLY A C 1
ATOM 649 O O . GLY A 1 83 ? -30.148 -3.146 17.530 1.00 97.19 83 GLY A O 1
ATOM 650 N N . LYS A 1 84 ? -28.531 -1.763 18.259 1.00 98.25 84 LYS A N 1
ATOM 651 C CA . LYS A 1 84 ? -28.282 -1.101 16.974 1.00 98.25 84 LYS A CA 1
ATOM 652 C C . LYS A 1 84 ? -27.320 -1.889 16.091 1.00 98.25 84 LYS A C 1
ATOM 654 O O . LYS A 1 84 ? -26.341 -2.465 16.578 1.00 98.25 84 LYS A O 1
ATOM 659 N N . ARG A 1 85 ? -27.600 -1.885 14.788 1.00 98.56 85 ARG A N 1
ATOM 660 C CA . ARG A 1 85 ? -26.830 -2.559 13.737 1.00 98.56 85 ARG A CA 1
ATOM 661 C C . ARG A 1 85 ? -26.231 -1.528 12.789 1.00 98.56 85 ARG A C 1
ATOM 663 O O . ARG A 1 85 ? -26.965 -0.744 12.195 1.00 98.56 85 ARG A O 1
ATOM 670 N N . VAL A 1 86 ? -24.914 -1.546 12.618 1.00 98.69 86 VAL A N 1
ATOM 671 C CA . VAL A 1 86 ? -24.195 -0.603 11.751 1.00 98.69 86 VAL A CA 1
ATOM 672 C C . VAL A 1 86 ? -23.514 -1.352 10.614 1.00 98.69 86 VAL A C 1
ATOM 674 O O . VAL A 1 86 ? -22.770 -2.305 10.851 1.00 98.69 86 VAL A O 1
ATOM 677 N N . LEU A 1 87 ? -23.756 -0.903 9.386 1.00 98.69 87 LEU A N 1
ATOM 678 C CA . LEU A 1 87 ? -23.052 -1.357 8.193 1.00 98.69 87 LEU A CA 1
ATOM 679 C C . LEU A 1 87 ? -21.899 -0.392 7.892 1.00 98.69 87 LEU A C 1
ATOM 681 O O . LEU A 1 87 ? -22.118 0.803 7.722 1.00 98.69 87 LEU A O 1
ATOM 685 N N . ILE A 1 88 ? -20.673 -0.895 7.805 1.00 98.62 88 ILE A N 1
ATOM 686 C CA . ILE A 1 88 ? -19.488 -0.102 7.463 1.00 98.62 88 ILE A CA 1
ATOM 687 C C . ILE A 1 88 ? -19.031 -0.473 6.055 1.00 98.62 88 ILE A C 1
ATOM 689 O O . ILE A 1 88 ? -18.776 -1.643 5.769 1.00 98.62 88 ILE A O 1
ATOM 693 N N . ILE A 1 89 ? -18.888 0.527 5.189 1.00 97.38 89 ILE A N 1
ATOM 694 C CA . ILE A 1 89 ? -18.476 0.356 3.795 1.00 97.38 89 ILE A CA 1
ATOM 695 C C . ILE A 1 89 ? -16.985 0.663 3.651 1.00 97.38 89 ILE A C 1
ATOM 697 O O . ILE A 1 89 ? -16.587 1.820 3.733 1.00 97.38 89 ILE A O 1
ATOM 701 N N . GLY A 1 90 ? -16.179 -0.358 3.380 1.00 96.38 90 GLY A N 1
ATOM 702 C CA . GLY A 1 90 ? -14.724 -0.294 3.249 1.00 96.38 90 GLY A CA 1
ATOM 703 C C . GLY A 1 90 ? -14.017 -0.722 4.532 1.00 96.38 90 GLY A C 1
ATOM 704 O O . GLY A 1 90 ? -14.193 -0.109 5.581 1.00 96.38 90 GLY A O 1
ATOM 705 N N . MET A 1 91 ? -13.172 -1.750 4.446 1.00 96.94 91 MET A N 1
ATOM 706 C CA . MET A 1 91 ? -12.425 -2.323 5.578 1.00 96.94 91 MET A CA 1
ATOM 707 C C . MET A 1 91 ? -10.959 -1.865 5.592 1.00 96.94 91 MET A C 1
ATOM 709 O O . MET A 1 91 ? -10.038 -2.631 5.881 1.00 96.94 91 MET A O 1
ATOM 713 N N . GLY A 1 92 ? -10.741 -0.589 5.260 1.00 96.06 92 GLY A N 1
ATOM 714 C CA . GLY A 1 92 ? -9.475 0.116 5.472 1.00 96.06 92 GLY A CA 1
ATOM 715 C C . GLY A 1 92 ? -9.332 0.675 6.894 1.00 96.06 92 GLY A C 1
ATOM 716 O O . GLY A 1 92 ? -10.190 0.408 7.740 1.00 96.06 92 GLY A O 1
ATOM 717 N N . PRO A 1 93 ? -8.304 1.506 7.162 1.00 96.06 93 PRO A N 1
ATOM 718 C CA . PRO A 1 93 ? -8.036 2.043 8.498 1.00 96.06 93 PRO A CA 1
ATOM 719 C C . PRO A 1 93 ? -9.204 2.740 9.177 1.00 96.06 93 PRO A C 1
ATOM 721 O O . PRO A 1 93 ? -9.466 2.483 10.350 1.00 96.06 93 PRO A O 1
ATOM 724 N N . ALA A 1 94 ? -9.962 3.548 8.437 1.00 96.94 94 ALA A N 1
ATOM 725 C CA . ALA A 1 94 ? -11.171 4.167 8.967 1.00 96.94 94 ALA A CA 1
ATOM 726 C C . ALA A 1 94 ? -12.232 3.118 9.349 1.00 96.94 94 ALA A C 1
ATOM 728 O O . ALA A 1 94 ? -12.797 3.183 10.437 1.00 96.94 94 ALA A O 1
ATOM 729 N N . GLY A 1 95 ? -12.468 2.123 8.490 1.00 97.88 95 GLY A N 1
ATOM 730 C CA . GLY A 1 95 ? -13.521 1.129 8.685 1.00 97.88 95 GLY A CA 1
ATOM 731 C C . GLY A 1 95 ? -13.241 0.151 9.820 1.00 97.88 95 GLY A C 1
ATOM 732 O O . GLY A 1 95 ? -14.097 -0.040 10.683 1.00 97.88 95 GLY A O 1
ATOM 733 N N . PHE A 1 96 ? -12.040 -0.435 9.873 1.00 97.88 96 PHE A N 1
ATOM 734 C CA . PHE A 1 96 ? -11.694 -1.384 10.936 1.00 97.88 96 PHE A CA 1
ATOM 735 C C . PHE A 1 96 ? -11.564 -0.702 12.309 1.00 97.88 96 PHE A C 1
ATOM 737 O O . PHE A 1 96 ? -11.896 -1.300 13.333 1.00 97.88 96 PHE A O 1
ATOM 744 N N . THR A 1 97 ? -11.145 0.568 12.340 1.00 97.94 97 THR A N 1
ATOM 745 C CA . THR A 1 97 ? -11.054 1.345 13.585 1.00 97.94 97 THR A CA 1
ATOM 746 C C . THR A 1 97 ? -12.443 1.749 14.068 1.00 97.94 97 THR A C 1
ATOM 748 O O . THR A 1 97 ? -12.761 1.580 15.244 1.00 97.94 97 THR A O 1
ATOM 751 N N . LEU A 1 98 ? -13.315 2.201 13.161 1.00 98.25 98 LEU A N 1
ATOM 752 C CA . LEU A 1 98 ? -14.708 2.498 13.487 1.00 98.25 98 LEU A CA 1
ATOM 753 C C . LEU A 1 98 ? -15.442 1.250 13.998 1.00 98.25 98 LEU A C 1
ATOM 755 O O . LEU A 1 98 ? -16.154 1.328 14.997 1.00 98.25 98 LEU A O 1
ATOM 759 N N . ALA A 1 99 ? -15.222 0.090 13.370 1.00 98.44 99 ALA A N 1
ATOM 760 C CA . ALA A 1 99 ? -15.798 -1.175 13.818 1.00 98.44 99 ALA A CA 1
ATOM 761 C C . ALA A 1 99 ? -15.442 -1.479 15.277 1.00 98.44 99 ALA A C 1
ATOM 763 O O . ALA A 1 99 ? -16.306 -1.874 16.060 1.00 98.44 99 ALA A O 1
ATOM 764 N N . HIS A 1 100 ? -14.180 -1.262 15.655 1.00 97.88 100 HIS A N 1
ATOM 765 C CA . HIS A 1 100 ? -13.726 -1.444 17.025 1.00 97.88 100 HIS A CA 1
ATOM 766 C C . HIS A 1 100 ? -14.489 -0.562 18.019 1.00 97.88 100 HIS A C 1
ATOM 768 O O . HIS A 1 100 ? -15.036 -1.077 18.998 1.00 97.88 100 HIS A O 1
ATOM 774 N N . PHE A 1 101 ? -14.548 0.748 17.765 1.00 97.50 101 PHE A N 1
ATOM 775 C CA . PHE A 1 101 ? -15.211 1.685 18.670 1.00 97.50 101 PHE A CA 1
ATOM 776 C C . PHE A 1 101 ? -16.715 1.422 18.765 1.00 97.50 101 PHE A C 1
ATOM 778 O O . PHE A 1 101 ? -17.235 1.313 19.872 1.00 97.50 101 PHE A O 1
ATOM 785 N N . LEU A 1 102 ? -17.396 1.186 17.639 1.00 98.06 102 LEU A N 1
ATOM 786 C CA . LEU A 1 102 ? -18.828 0.876 17.634 1.00 98.06 102 LEU A CA 1
ATOM 787 C C . LEU A 1 102 ? -19.152 -0.413 18.401 1.00 98.06 102 LEU A C 1
ATOM 789 O O . LEU A 1 102 ? -20.139 -0.474 19.132 1.00 98.06 102 LEU A O 1
ATOM 793 N N . MET A 1 103 ? -18.307 -1.442 18.293 1.00 97.81 103 MET A N 1
ATOM 794 C CA . MET A 1 103 ? -18.468 -2.649 19.104 1.00 97.81 103 MET A CA 1
ATOM 795 C C . MET A 1 103 ? -18.235 -2.400 20.596 1.00 97.81 103 MET A C 1
ATOM 797 O O . MET A 1 103 ? -18.879 -3.044 21.424 1.00 97.81 103 MET A O 1
ATOM 801 N N . ASN A 1 104 ? -17.306 -1.511 20.958 1.00 96.81 104 ASN A N 1
ATOM 802 C CA . ASN A 1 104 ? -17.099 -1.106 22.349 1.00 96.81 104 ASN A CA 1
ATOM 803 C C . ASN A 1 104 ? -18.253 -0.236 22.877 1.00 96.81 104 ASN A C 1
ATOM 805 O O . ASN A 1 104 ? -18.538 -0.286 24.070 1.00 96.81 104 ASN A O 1
ATOM 809 N N . ASP A 1 105 ? -18.982 0.456 22.002 1.00 96.94 105 ASP A N 1
ATOM 810 C CA . ASP A 1 105 ? -20.234 1.148 22.328 1.00 96.94 105 ASP A CA 1
ATOM 811 C C . ASP A 1 105 ? -21.472 0.229 22.351 1.00 96.94 105 ASP A C 1
ATOM 813 O O . ASP A 1 105 ? -22.582 0.676 22.640 1.00 96.94 105 ASP A O 1
ATOM 817 N N . GLY A 1 106 ? -21.288 -1.079 22.136 1.00 97.44 106 GLY A N 1
ATOM 818 C CA . GLY A 1 106 ? -22.349 -2.081 22.241 1.00 97.44 106 GLY A CA 1
ATOM 819 C C . GLY A 1 106 ? -23.171 -2.250 20.960 1.00 97.44 106 GLY A C 1
ATOM 820 O O . GLY A 1 106 ? -24.278 -2.792 21.004 1.00 97.44 106 GLY A O 1
ATOM 821 N N . HIS A 1 107 ? -22.685 -1.782 19.813 1.00 98.44 107 HIS A N 1
ATOM 822 C CA . HIS A 1 107 ? -23.341 -1.981 18.520 1.00 98.44 107 HIS A CA 1
ATOM 823 C C . HIS A 1 107 ? -22.940 -3.315 17.876 1.00 98.44 107 HIS A C 1
ATOM 825 O O . HIS A 1 107 ? -21.837 -3.827 18.079 1.00 98.44 107 HIS A O 1
ATOM 831 N N . THR A 1 108 ? -23.845 -3.877 17.072 1.00 98.50 108 THR A N 1
ATOM 832 C CA . THR A 1 108 ? -23.516 -4.968 16.143 1.00 98.50 108 THR A CA 1
ATOM 833 C C . THR A 1 108 ? -23.014 -4.356 14.845 1.00 98.50 108 THR A C 1
ATOM 835 O O . THR A 1 108 ? -23.654 -3.454 14.308 1.00 98.50 108 THR A O 1
ATOM 838 N N . VAL A 1 109 ? -21.881 -4.830 14.340 1.00 98.56 109 VAL A N 1
ATOM 839 C CA . VAL A 1 109 ? -21.195 -4.229 13.196 1.00 98.56 109 VAL A CA 1
ATOM 840 C C . VAL A 1 109 ? -21.031 -5.256 12.086 1.00 98.56 109 VAL A C 1
ATOM 842 O O . VAL A 1 109 ? -20.540 -6.361 12.315 1.00 98.56 109 VAL A O 1
ATOM 845 N N . VAL A 1 110 ? -21.396 -4.867 10.867 1.00 98.25 110 VAL A N 1
ATOM 846 C CA . VAL A 1 110 ? -21.075 -5.618 9.654 1.00 98.25 110 VAL A CA 1
ATOM 847 C C . VAL A 1 110 ? -20.207 -4.749 8.759 1.00 98.25 110 VAL A C 1
ATOM 849 O O . VAL A 1 110 ? -20.598 -3.646 8.396 1.00 98.25 110 VAL A O 1
ATOM 852 N N . GLY A 1 111 ? -19.021 -5.231 8.410 1.00 97.81 111 GLY A N 1
ATOM 853 C CA . GLY A 1 111 ? -18.165 -4.607 7.409 1.00 97.81 111 GLY A CA 1
ATOM 854 C C . GLY A 1 111 ? -18.407 -5.188 6.021 1.00 97.81 111 GLY A C 1
ATOM 855 O O . GLY A 1 111 ? -18.533 -6.402 5.878 1.00 97.81 111 GLY A O 1
ATOM 856 N N . ILE A 1 112 ? -18.419 -4.359 4.984 1.00 97.38 112 ILE A N 1
ATOM 857 C CA . ILE A 1 112 ? -18.332 -4.842 3.604 1.00 97.38 112 ILE A CA 1
ATOM 858 C C . ILE A 1 112 ? -17.195 -4.167 2.855 1.00 97.38 112 ILE A C 1
ATOM 860 O O . ILE A 1 112 ? -16.893 -3.004 3.107 1.00 97.38 112 ILE A O 1
ATOM 864 N N . ASP A 1 113 ? -16.566 -4.885 1.932 1.00 95.19 113 ASP A N 1
ATOM 865 C CA . ASP A 1 113 ? -15.559 -4.328 1.032 1.00 95.19 113 ASP A CA 1
ATOM 866 C C . ASP A 1 113 ? -15.817 -4.773 -0.410 1.00 95.19 113 ASP A C 1
ATOM 868 O O . ASP A 1 113 ? -16.259 -5.897 -0.661 1.00 95.19 113 ASP A O 1
ATOM 872 N N . GLY A 1 114 ? -15.535 -3.886 -1.366 1.00 92.06 114 GLY A N 1
ATOM 873 C CA . GLY A 1 114 ? -15.634 -4.208 -2.787 1.00 92.06 114 GLY A CA 1
ATOM 874 C C . GLY A 1 114 ? -14.555 -5.196 -3.233 1.00 92.06 114 GLY A C 1
ATOM 875 O O . GLY A 1 114 ? -14.771 -5.950 -4.180 1.00 92.06 114 GLY A O 1
ATOM 876 N N . LEU A 1 115 ? -13.411 -5.225 -2.543 1.00 90.25 115 LEU A N 1
ATOM 877 C CA . LEU A 1 115 ? -12.371 -6.223 -2.756 1.00 90.25 115 LEU A CA 1
ATOM 878 C C . LEU A 1 115 ? -12.774 -7.560 -2.141 1.00 90.25 115 LEU A C 1
ATOM 880 O O . LEU A 1 115 ? -13.409 -7.623 -1.088 1.00 90.25 115 LEU A O 1
ATOM 884 N N . LYS A 1 116 ? -12.370 -8.655 -2.791 1.00 90.94 116 LYS A N 1
ATOM 885 C CA . LYS A 1 116 ? -12.494 -9.991 -2.207 1.00 90.94 116 LYS A CA 1
ATOM 886 C C . LYS A 1 116 ? -11.658 -10.046 -0.930 1.00 90.94 116 LYS A C 1
ATOM 888 O O . LYS A 1 116 ? -10.471 -9.743 -0.974 1.00 90.94 116 LYS A O 1
ATOM 893 N N . ILE A 1 117 ? -12.270 -10.483 0.166 1.00 92.31 117 ILE A N 1
ATOM 894 C CA . ILE A 1 117 ? -11.579 -10.751 1.425 1.00 92.31 117 ILE A CA 1
ATOM 895 C C . ILE A 1 117 ? -11.371 -12.259 1.526 1.00 92.31 117 ILE A C 1
ATOM 897 O O . ILE A 1 117 ? -12.339 -13.021 1.514 1.00 92.31 117 ILE A O 1
ATOM 901 N N . GLU A 1 118 ? -10.117 -12.698 1.601 1.00 91.44 118 GLU A N 1
ATOM 902 C CA . GLU A 1 118 ? -9.803 -14.121 1.752 1.00 91.44 118 GLU A CA 1
ATOM 903 C C . GLU A 1 118 ? -10.121 -14.585 3.182 1.00 91.44 118 GLU A C 1
ATOM 905 O O . GLU A 1 118 ? -9.802 -13.879 4.145 1.00 91.44 118 GLU A O 1
ATOM 910 N N . PRO A 1 119 ? -10.742 -15.759 3.379 1.00 91.50 119 PRO A N 1
ATOM 911 C CA . PRO A 1 119 ? -11.027 -16.266 4.715 1.00 91.50 119 PRO A CA 1
ATOM 912 C C . PRO A 1 119 ? -9.732 -16.607 5.467 1.00 91.50 119 PRO A C 1
ATOM 914 O O . PRO A 1 119 ? -8.749 -17.059 4.884 1.00 91.50 119 PRO A O 1
ATOM 917 N N . LEU A 1 120 ? -9.741 -16.398 6.784 1.00 92.94 120 LEU A N 1
ATOM 918 C CA . LEU A 1 120 ? -8.705 -16.903 7.686 1.00 92.94 120 LEU A CA 1
ATOM 919 C C . LEU A 1 120 ? -9.047 -18.344 8.071 1.00 92.94 120 LEU A C 1
ATOM 921 O O . LEU A 1 120 ? -10.199 -18.768 7.972 1.00 92.94 120 LEU A O 1
ATOM 925 N N . ALA A 1 121 ? -8.050 -19.088 8.551 1.00 93.81 121 ALA A N 1
ATOM 926 C CA . ALA A 1 121 ? -8.308 -20.387 9.157 1.00 93.81 121 ALA A CA 1
ATOM 927 C C . ALA A 1 121 ? -9.309 -20.224 10.325 1.00 93.81 121 ALA A C 1
ATOM 929 O O . ALA A 1 121 ? -9.074 -19.366 11.183 1.00 93.81 121 ALA A O 1
ATOM 930 N N . PRO A 1 122 ? -10.379 -21.040 10.416 1.00 95.69 122 PRO A N 1
ATOM 931 C CA . PRO A 1 122 ? -11.385 -20.903 11.476 1.00 95.69 122 PRO A CA 1
ATOM 932 C C . PRO A 1 122 ? -10.803 -21.106 12.879 1.00 95.69 122 PRO A C 1
ATOM 934 O O . PRO A 1 122 ? -11.251 -20.483 13.837 1.00 95.69 122 PRO A O 1
ATOM 937 N N . THR A 1 123 ? -9.748 -21.919 12.991 1.00 96.31 123 THR A N 1
ATOM 938 C CA . THR A 1 123 ? -8.969 -22.098 14.224 1.00 96.31 123 THR A CA 1
ATOM 939 C C . THR A 1 123 ? -8.247 -20.824 14.662 1.00 96.31 123 THR A C 1
ATOM 941 O O . THR A 1 123 ? -7.898 -20.696 15.826 1.00 96.31 123 THR A O 1
ATOM 944 N N . LEU A 1 124 ? -8.049 -19.846 13.774 1.00 95.25 124 LEU A N 1
ATOM 945 C CA . LEU A 1 124 ? -7.493 -18.538 14.114 1.00 95.25 124 LEU A CA 1
ATOM 946 C C . LEU A 1 124 ? -8.592 -17.496 14.327 1.00 95.25 124 LEU A C 1
ATOM 948 O O . LEU A 1 124 ? -8.607 -16.852 15.374 1.00 95.25 124 LEU A O 1
ATOM 952 N N . SER A 1 125 ? -9.495 -17.306 13.362 1.00 95.12 125 SER A N 1
ATOM 953 C CA . SER A 1 125 ? -10.504 -16.232 13.392 1.00 95.12 125 SER A CA 1
ATOM 954 C C . SER A 1 125 ? -11.702 -16.526 14.296 1.00 95.12 125 SER A C 1
ATOM 956 O O . SER A 1 125 ? -12.351 -15.593 14.766 1.00 95.12 125 SER A O 1
ATOM 958 N N . GLY A 1 126 ? -12.012 -17.803 14.536 1.00 95.56 126 GLY A N 1
ATOM 959 C CA . GLY A 1 126 ? -13.263 -18.226 15.169 1.00 95.56 126 GLY A CA 1
ATOM 960 C C . GLY A 1 126 ? -14.478 -18.140 14.244 1.00 95.56 126 GLY A C 1
ATOM 961 O O . GLY A 1 126 ? -15.614 -18.139 14.726 1.00 95.56 126 GLY A O 1
ATOM 962 N N . VAL A 1 127 ? -14.252 -18.009 12.933 1.00 93.56 127 VAL A N 1
ATOM 963 C CA . VAL A 1 127 ? -15.296 -17.868 11.912 1.00 93.56 127 VAL A CA 1
ATOM 964 C C . VAL A 1 127 ? -14.933 -18.711 10.696 1.00 93.56 127 VAL A C 1
ATOM 966 O O . VAL A 1 127 ? -13.827 -18.594 10.166 1.00 93.56 127 VAL A O 1
ATOM 969 N N . ASP A 1 128 ? -15.855 -19.559 10.247 1.00 89.88 128 ASP A N 1
ATOM 970 C CA . ASP A 1 128 ? -15.667 -20.347 9.033 1.00 89.88 128 ASP A CA 1
ATOM 971 C C . ASP A 1 128 ? -15.947 -19.552 7.747 1.00 89.88 128 ASP A C 1
ATOM 973 O O . ASP A 1 128 ? -16.445 -18.427 7.766 1.00 89.88 128 ASP A O 1
ATOM 977 N N . ALA A 1 129 ? -15.646 -20.145 6.589 1.00 84.12 129 ALA A N 1
ATOM 978 C CA . ALA A 1 129 ? -15.855 -19.496 5.292 1.00 84.12 129 ALA A CA 1
ATOM 979 C C . ALA A 1 129 ? -17.335 -19.184 4.973 1.00 84.12 129 ALA A C 1
ATOM 981 O O . ALA A 1 129 ? -17.610 -18.461 4.018 1.00 84.12 129 ALA A O 1
ATOM 982 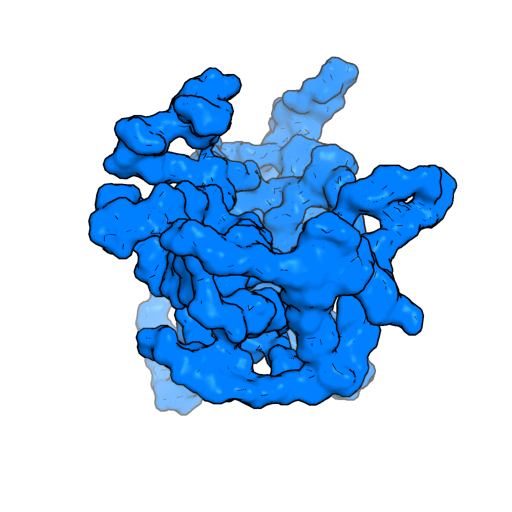N N . ARG A 1 130 ? -18.289 -19.733 5.738 1.00 84.56 130 ARG A N 1
ATOM 983 C CA . ARG A 1 130 ? -19.728 -19.450 5.629 1.00 84.56 130 ARG A CA 1
ATOM 984 C C . ARG A 1 130 ? -20.191 -18.400 6.646 1.00 84.56 130 ARG A C 1
ATOM 986 O O . ARG A 1 130 ? -21.372 -18.064 6.658 1.00 84.56 130 ARG A O 1
ATOM 993 N N . GLY A 1 131 ? -19.291 -17.887 7.486 1.00 84.19 131 GLY A N 1
ATOM 994 C CA . GLY A 1 131 ? -19.595 -16.921 8.537 1.00 84.19 131 GLY A CA 1
ATOM 995 C C . GLY A 1 131 ? -20.080 -17.548 9.849 1.00 84.19 131 GLY A C 1
ATOM 996 O O . GLY A 1 131 ? -20.490 -16.815 10.750 1.00 84.19 131 GLY A O 1
ATOM 997 N N . ALA A 1 132 ? -20.058 -18.878 9.987 1.00 90.25 132 ALA A N 1
ATOM 998 C CA . ALA A 1 132 ? -20.481 -19.544 11.215 1.00 90.25 132 ALA A CA 1
ATOM 999 C C . ALA A 1 132 ? -19.378 -19.491 12.280 1.00 90.25 132 ALA A C 1
ATOM 1001 O O . ALA A 1 132 ? -18.189 -19.596 11.980 1.00 90.25 132 ALA A O 1
ATOM 1002 N N . ARG A 1 133 ? -19.781 -19.342 13.546 1.00 93.25 133 ARG A N 1
ATOM 1003 C CA . ARG A 1 133 ? -18.850 -19.298 14.679 1.00 93.25 133 ARG A CA 1
ATOM 1004 C C . ARG A 1 133 ? -18.273 -20.677 14.971 1.00 93.25 133 ARG A C 1
ATOM 1006 O O . ARG A 1 133 ? -19.010 -21.658 15.051 1.00 93.25 133 ARG A O 1
ATOM 1013 N N . SER A 1 134 ? -16.970 -20.719 15.214 1.00 93.19 134 SER A N 1
ATOM 1014 C CA . SER A 1 134 ? -16.241 -21.911 15.642 1.00 93.19 134 SER A CA 1
ATOM 1015 C C . SER A 1 134 ? -15.332 -21.595 16.826 1.00 93.19 134 SER A C 1
ATOM 1017 O O . SER A 1 134 ? -15.009 -20.437 17.096 1.00 93.19 134 SER A O 1
ATOM 1019 N N . ALA A 1 135 ? -14.892 -22.638 17.529 1.00 94.31 135 ALA A N 1
ATOM 1020 C CA . ALA A 1 135 ? -13.785 -22.495 18.463 1.00 94.31 135 ALA A CA 1
ATOM 1021 C C . ALA A 1 135 ? -12.523 -22.030 17.715 1.00 94.31 135 ALA A C 1
ATOM 1023 O O . ALA A 1 135 ? -12.330 -22.365 16.543 1.00 94.31 135 ALA A O 1
ATOM 1024 N N . PHE A 1 136 ? -11.686 -21.266 18.408 1.00 96.12 136 PHE A N 1
ATOM 1025 C CA . PHE A 1 136 ? -10.389 -20.813 17.925 1.00 96.12 136 PHE A CA 1
ATOM 1026 C C . PHE A 1 136 ? -9.322 -21.051 18.989 1.00 96.12 136 PHE A C 1
ATOM 1028 O O . PHE A 1 136 ? -9.609 -21.053 20.189 1.00 96.12 136 PHE A O 1
ATOM 1035 N N . ASP A 1 137 ? -8.089 -21.215 18.533 1.00 96.69 137 ASP A N 1
ATOM 1036 C CA . ASP A 1 137 ? -6.929 -21.448 19.369 1.00 96.69 137 ASP A CA 1
ATOM 1037 C C . ASP A 1 137 ? -6.336 -20.107 19.827 1.00 96.69 137 ASP A C 1
ATOM 1039 O O . ASP A 1 137 ? -6.164 -19.177 19.021 1.00 96.69 137 ASP A O 1
ATOM 1043 N N . PRO A 1 138 ? -6.013 -19.962 21.122 1.00 97.00 138 PRO A N 1
ATOM 1044 C CA . PRO A 1 138 ? -5.285 -18.798 21.588 1.00 97.00 138 PRO A CA 1
ATOM 1045 C C . PRO A 1 138 ? -3.854 -18.810 21.025 1.00 97.00 138 PRO A C 1
ATOM 1047 O O . PRO A 1 138 ? -3.216 -19.857 20.893 1.00 97.00 138 PRO A O 1
ATOM 1050 N N . VAL A 1 139 ? -3.327 -17.631 20.711 1.00 97.81 139 VAL A N 1
ATOM 1051 C CA . VAL A 1 139 ? -2.014 -17.457 20.083 1.00 97.81 139 VAL A CA 1
ATOM 1052 C C . VAL A 1 139 ? -0.955 -17.321 21.169 1.00 97.81 139 VAL A C 1
ATOM 1054 O O . VAL A 1 139 ? -0.801 -16.261 21.778 1.00 97.81 139 VAL A O 1
ATOM 1057 N N . ARG A 1 140 ? -0.213 -18.404 21.426 1.00 97.75 140 ARG A N 1
ATOM 1058 C CA . ARG A 1 140 ? 0.876 -18.397 22.417 1.00 97.75 140 ARG A CA 1
ATOM 1059 C C . ARG A 1 140 ? 2.118 -17.663 21.929 1.00 97.75 140 ARG A C 1
ATOM 1061 O O . ARG A 1 140 ? 2.763 -16.999 22.731 1.00 97.75 140 ARG A O 1
ATOM 1068 N N . ASP A 1 141 ? 2.455 -17.817 20.656 1.00 97.62 141 ASP A N 1
ATOM 1069 C CA . ASP A 1 141 ? 3.651 -17.249 20.038 1.00 97.62 141 ASP A CA 1
ATOM 1070 C C . ASP A 1 141 ? 3.258 -16.530 18.745 1.00 97.62 141 ASP A C 1
ATOM 1072 O O . ASP A 1 141 ? 2.655 -17.131 17.851 1.00 97.62 141 ASP A O 1
ATOM 1076 N N . ILE A 1 142 ? 3.588 -15.240 18.657 1.00 96.50 142 ILE A N 1
ATOM 1077 C CA . ILE A 1 142 ? 3.267 -14.395 17.506 1.00 96.50 142 ILE A CA 1
ATOM 1078 C C . ILE A 1 142 ? 3.936 -14.876 16.217 1.00 96.50 142 ILE A C 1
ATOM 1080 O O . ILE A 1 142 ? 3.370 -14.689 15.140 1.00 96.50 142 ILE A O 1
ATOM 1084 N N . ALA A 1 143 ? 5.087 -15.549 16.310 1.00 96.00 143 ALA A N 1
ATOM 1085 C CA . ALA A 1 143 ? 5.799 -16.071 15.148 1.00 96.00 143 ALA A CA 1
ATOM 1086 C C . ALA A 1 143 ? 4.944 -17.071 14.348 1.00 96.00 143 ALA A C 1
ATOM 1088 O O . ALA A 1 143 ? 5.094 -17.179 13.136 1.00 96.00 143 ALA A O 1
ATOM 1089 N N . THR A 1 144 ? 3.978 -17.736 14.996 1.00 95.62 144 THR A N 1
ATOM 1090 C CA . THR A 1 144 ? 3.024 -18.643 14.328 1.00 95.62 144 THR A CA 1
ATOM 1091 C C . THR A 1 144 ? 2.072 -17.932 13.362 1.00 95.62 144 THR A C 1
ATOM 1093 O O . THR A 1 144 ? 1.480 -18.575 12.496 1.00 95.62 144 THR A O 1
ATOM 1096 N N . LEU A 1 145 ? 1.915 -16.611 13.496 1.00 93.75 145 LEU A N 1
ATOM 1097 C CA . LEU A 1 145 ? 1.098 -15.784 12.613 1.00 93.75 145 LEU A CA 1
ATOM 1098 C C . LEU A 1 145 ? 1.911 -15.096 11.512 1.00 93.75 145 LEU A C 1
ATOM 1100 O O . LEU A 1 145 ? 1.300 -14.497 10.625 1.00 93.75 145 LEU A O 1
ATOM 1104 N N . HIS A 1 146 ? 3.242 -15.156 11.563 1.00 93.38 146 HIS A N 1
ATOM 1105 C CA . HIS A 1 146 ? 4.107 -14.486 10.601 1.00 93.38 146 HIS A CA 1
ATOM 1106 C C . HIS A 1 146 ? 4.148 -15.244 9.270 1.00 93.38 146 HIS A C 1
ATOM 1108 O O . HIS A 1 146 ? 4.378 -16.451 9.227 1.00 93.38 146 HIS A O 1
ATOM 1114 N N . GLU A 1 147 ? 3.950 -14.517 8.177 1.00 91.12 147 GLU A N 1
ATOM 1115 C CA . GLU A 1 147 ? 4.193 -14.976 6.815 1.00 91.12 147 GLU A CA 1
ATOM 1116 C C . GLU A 1 147 ? 5.217 -14.048 6.160 1.00 91.12 147 GLU A C 1
ATOM 1118 O O . GLU A 1 147 ? 5.101 -12.824 6.262 1.00 91.12 147 GLU A O 1
ATOM 1123 N N . GLU A 1 148 ? 6.190 -14.619 5.449 1.00 87.62 148 GLU A N 1
ATOM 1124 C CA . GLU A 1 148 ? 7.084 -13.830 4.597 1.00 87.62 148 GLU A CA 1
ATOM 1125 C C . GLU A 1 148 ? 6.262 -13.058 3.561 1.00 87.62 148 GLU A C 1
ATOM 1127 O O . GLU A 1 148 ? 5.335 -13.604 2.956 1.00 87.62 148 GLU A O 1
ATOM 1132 N N . LEU A 1 149 ? 6.570 -11.774 3.364 1.00 81.50 149 LEU A N 1
ATOM 1133 C CA . LEU A 1 149 ? 5.733 -10.881 2.552 1.00 81.50 149 LEU A CA 1
ATOM 1134 C C . LEU A 1 149 ? 5.647 -11.304 1.078 1.00 81.50 149 LEU A C 1
ATOM 1136 O O . LEU A 1 149 ? 4.637 -11.035 0.430 1.00 81.50 149 LEU A O 1
ATOM 1140 N N . ASP A 1 150 ? 6.673 -11.976 0.554 1.00 76.88 150 ASP A N 1
ATOM 1141 C CA . ASP A 1 150 ? 6.703 -12.504 -0.813 1.00 76.88 150 ASP A CA 1
ATOM 1142 C C . ASP A 1 150 ? 5.809 -13.748 -0.992 1.00 76.88 150 ASP A C 1
ATOM 1144 O O . ASP A 1 150 ? 5.269 -13.978 -2.080 1.00 76.88 150 ASP A O 1
ATOM 1148 N N . ALA A 1 151 ? 5.602 -14.521 0.077 1.00 80.19 151 ALA A N 1
ATOM 1149 C CA . ALA A 1 151 ? 4.755 -15.710 0.105 1.00 80.19 151 ALA A CA 1
ATOM 1150 C C . ALA A 1 151 ? 3.318 -15.419 0.577 1.00 80.19 151 ALA A C 1
ATOM 1152 O O . ALA A 1 151 ? 2.374 -16.078 0.125 1.00 80.19 151 ALA A O 1
ATOM 1153 N N . ARG A 1 152 ? 3.130 -14.416 1.444 1.00 85.81 152 ARG A N 1
ATOM 1154 C CA . ARG A 1 152 ? 1.850 -14.065 2.077 1.00 85.81 152 ARG A CA 1
ATOM 1155 C C . ARG A 1 152 ? 0.746 -13.883 1.040 1.00 85.81 152 ARG A C 1
ATOM 1157 O O . ARG A 1 152 ? 0.897 -13.192 0.030 1.00 85.81 152 ARG A O 1
ATOM 1164 N N . THR A 1 153 ? -0.412 -14.486 1.278 1.00 82.12 153 THR A N 1
ATOM 1165 C CA . THR A 1 153 ? -1.603 -14.262 0.438 1.00 82.12 153 THR A CA 1
ATOM 1166 C C . THR A 1 153 ? -2.148 -12.855 0.673 1.00 82.12 153 THR A C 1
ATOM 1168 O O . THR A 1 153 ? -2.257 -12.442 1.827 1.00 82.12 153 THR A O 1
ATOM 1171 N N . MET A 1 154 ? -2.494 -12.098 -0.382 1.00 83.38 154 MET A N 1
ATOM 1172 C CA . MET A 1 154 ? -3.220 -10.847 -0.139 1.00 83.38 154 MET A CA 1
ATOM 1173 C C . MET A 1 154 ? -4.600 -11.181 0.402 1.00 83.38 154 MET A C 1
ATOM 1175 O O . MET A 1 154 ? -5.385 -11.859 -0.257 1.00 83.38 154 MET A O 1
ATOM 1179 N N . ALA A 1 155 ? -4.895 -10.683 1.594 1.00 87.81 155 ALA A N 1
ATOM 1180 C CA . ALA A 1 155 ? -6.128 -10.990 2.298 1.00 87.81 155 ALA A CA 1
ATOM 1181 C C . ALA A 1 155 ? -7.295 -10.097 1.857 1.00 87.81 155 ALA A C 1
ATOM 1183 O O . ALA A 1 155 ? -8.425 -10.365 2.251 1.00 87.81 155 ALA A O 1
ATOM 1184 N N . GLY A 1 156 ? -7.026 -9.020 1.107 1.00 89.69 156 GLY A N 1
ATOM 1185 C CA . GLY A 1 156 ? -8.029 -8.043 0.659 1.00 89.69 156 GLY A CA 1
ATOM 1186 C C . GLY A 1 156 ? -8.644 -7.187 1.774 1.00 89.69 156 GLY A C 1
ATOM 1187 O O . GLY A 1 156 ? -9.544 -6.395 1.520 1.00 89.69 156 GLY A O 1
ATOM 1188 N N . PHE A 1 157 ? -8.144 -7.321 3.002 1.00 94.38 157 PHE A N 1
ATOM 1189 C CA . PHE A 1 157 ? -8.533 -6.551 4.182 1.00 94.38 157 PHE A CA 1
ATOM 1190 C C . PHE A 1 157 ? -7.459 -5.507 4.499 1.00 94.38 157 PHE A C 1
ATOM 1192 O O . PHE A 1 157 ? -6.281 -5.839 4.448 1.00 94.38 157 PHE A O 1
ATOM 1199 N N . GLY A 1 158 ? -7.839 -4.283 4.879 1.00 94.31 158 GLY A N 1
ATOM 1200 C CA . GLY A 1 158 ? -6.900 -3.212 5.248 1.00 94.31 158 GLY A CA 1
ATOM 1201 C C . GLY A 1 158 ? -6.842 -2.042 4.266 1.00 94.31 158 GLY A C 1
ATOM 1202 O O . GLY A 1 158 ? -6.178 -1.041 4.542 1.00 94.31 158 GLY A O 1
ATOM 1203 N N . GLY A 1 159 ? -7.557 -2.109 3.139 1.00 92.25 159 GLY A N 1
ATOM 1204 C CA . GLY A 1 159 ? -7.576 -1.038 2.141 1.00 92.25 159 GLY A CA 1
ATOM 1205 C C . GLY A 1 159 ? -6.165 -0.686 1.652 1.00 92.25 159 GLY A C 1
ATOM 1206 O O . GLY A 1 159 ? -5.358 -1.570 1.369 1.00 92.25 159 GLY A O 1
ATOM 1207 N N . VAL A 1 160 ? -5.837 0.610 1.605 1.00 88.88 160 VAL A N 1
ATOM 1208 C CA . VAL A 1 160 ? -4.509 1.104 1.184 1.00 88.88 160 VAL A CA 1
ATOM 1209 C C . VAL A 1 160 ? -3.363 0.493 2.005 1.00 88.88 160 VAL A C 1
ATOM 1211 O O . VAL A 1 160 ? -2.271 0.342 1.467 1.00 88.88 160 VAL A O 1
ATOM 1214 N N . ALA A 1 161 ? -3.584 0.075 3.257 1.00 91.19 161 ALA A N 1
ATOM 1215 C CA . ALA A 1 161 ? -2.546 -0.602 4.039 1.00 91.19 161 ALA A CA 1
ATOM 1216 C C . ALA A 1 161 ? -2.166 -1.987 3.472 1.00 91.19 161 ALA A C 1
ATOM 1218 O O . ALA A 1 161 ? -1.033 -2.425 3.636 1.00 91.19 161 ALA A O 1
ATOM 1219 N N . GLU A 1 162 ? -3.082 -2.661 2.769 1.00 89.69 162 GLU A N 1
ATOM 1220 C CA . GLU A 1 162 ? -2.831 -3.958 2.125 1.00 89.69 162 GLU A CA 1
ATOM 1221 C C . GLU A 1 162 ? -2.282 -3.785 0.704 1.00 89.69 162 GLU A C 1
ATOM 1223 O O . GLU A 1 162 ? -1.285 -4.414 0.343 1.00 89.69 162 GLU A O 1
ATOM 1228 N N . TYR A 1 163 ? -2.922 -2.940 -0.115 1.00 84.81 163 TYR A N 1
ATOM 1229 C CA . TYR A 1 163 ? -2.620 -2.847 -1.552 1.00 84.81 163 TYR A CA 1
ATOM 1230 C C . TYR A 1 163 ? -1.761 -1.644 -1.959 1.00 84.81 163 TYR A C 1
ATOM 1232 O O . TYR A 1 163 ? -1.296 -1.594 -3.094 1.00 84.81 163 TYR A O 1
ATOM 1240 N N . GLY A 1 164 ? -1.598 -0.647 -1.088 1.00 82.31 164 GLY A N 1
ATOM 1241 C CA . GLY A 1 164 ? -0.926 0.613 -1.418 1.00 82.31 164 GLY A CA 1
ATOM 1242 C C . GLY A 1 164 ? 0.399 0.809 -0.693 1.00 82.31 164 GLY A C 1
ATOM 1243 O O . GLY A 1 164 ? 1.365 1.228 -1.317 1.00 82.31 164 GLY A O 1
ATOM 1244 N N . ILE A 1 165 ? 0.453 0.498 0.604 1.00 82.06 165 ILE A N 1
ATOM 1245 C CA . ILE A 1 165 ? 1.689 0.542 1.388 1.00 82.06 165 ILE A CA 1
ATOM 1246 C C . ILE A 1 165 ? 2.503 -0.720 1.094 1.00 82.06 165 ILE A C 1
ATOM 1248 O O . ILE A 1 165 ? 1.973 -1.833 1.063 1.00 82.06 165 ILE A O 1
ATOM 1252 N N . THR A 1 166 ? 3.789 -0.534 0.830 1.00 74.44 166 THR A N 1
ATOM 1253 C CA . THR A 1 166 ? 4.684 -1.565 0.297 1.00 74.44 166 THR A CA 1
ATOM 1254 C C . THR A 1 166 ? 5.656 -2.052 1.377 1.00 74.44 166 THR A C 1
ATOM 1256 O O . THR A 1 166 ? 5.262 -2.191 2.533 1.00 74.44 166 THR A O 1
ATOM 1259 N N . VAL A 1 167 ? 6.927 -2.296 1.043 1.00 70.25 167 VAL A N 1
ATOM 1260 C CA . VAL A 1 167 ? 7.998 -2.765 1.949 1.00 70.25 167 VAL A CA 1
ATOM 1261 C C . VAL A 1 167 ? 8.271 -1.857 3.157 1.00 70.25 167 VAL A C 1
ATOM 1263 O O . VAL A 1 167 ? 9.053 -2.202 4.043 1.00 70.25 167 VAL A O 1
ATOM 1266 N N . ARG A 1 168 ? 7.635 -0.684 3.224 1.00 78.44 168 ARG A N 1
ATOM 1267 C CA . ARG A 1 168 ? 7.756 0.240 4.356 1.00 78.44 168 ARG A CA 1
ATOM 1268 C C . ARG A 1 168 ? 7.119 -0.284 5.640 1.00 78.44 168 ARG A C 1
ATOM 1270 O O . ARG A 1 168 ? 7.513 0.159 6.715 1.00 78.44 168 ARG A O 1
ATOM 1277 N N . TRP A 1 169 ? 6.156 -1.200 5.540 1.00 86.12 169 TRP A N 1
ATOM 1278 C CA . TRP A 1 169 ? 5.352 -1.645 6.675 1.00 86.12 169 TRP A CA 1
ATOM 1279 C C . TRP A 1 169 ? 5.043 -3.140 6.623 1.00 86.12 169 TRP A C 1
ATOM 1281 O O . TRP A 1 169 ? 4.781 -3.704 5.561 1.00 86.12 169 TRP A O 1
ATOM 1291 N N . ASP A 1 170 ? 5.064 -3.782 7.789 1.00 88.94 170 ASP A N 1
ATOM 1292 C CA . ASP A 1 170 ? 4.812 -5.215 7.909 1.00 88.94 170 ASP A CA 1
ATOM 1293 C C . ASP A 1 170 ? 3.312 -5.526 7.801 1.00 88.94 170 ASP A C 1
ATOM 1295 O O . ASP A 1 170 ? 2.536 -5.344 8.743 1.00 88.94 170 ASP A O 1
ATOM 1299 N N . LYS A 1 171 ? 2.907 -6.066 6.647 1.00 90.12 171 LYS A N 1
ATOM 1300 C CA . LYS A 1 171 ? 1.512 -6.427 6.353 1.00 90.12 171 LYS A CA 1
ATOM 1301 C C . LYS A 1 171 ? 0.971 -7.561 7.225 1.00 90.12 171 LYS A C 1
ATOM 1303 O O . LYS A 1 171 ? -0.245 -7.796 7.229 1.00 90.12 171 LYS A O 1
ATOM 1308 N N . ASN A 1 172 ? 1.812 -8.266 7.985 1.00 92.44 172 ASN A N 1
ATOM 1309 C CA . ASN A 1 172 ? 1.337 -9.234 8.974 1.00 92.44 172 ASN A CA 1
ATOM 1310 C C . ASN A 1 172 ? 0.503 -8.567 10.076 1.00 92.44 172 ASN A C 1
ATOM 1312 O O . ASN A 1 172 ? -0.410 -9.194 10.615 1.00 92.44 172 ASN A O 1
ATOM 1316 N N . PHE A 1 173 ? 0.704 -7.274 10.341 1.00 95.19 173 PHE A N 1
ATOM 1317 C CA . PHE A 1 173 ? -0.113 -6.524 11.294 1.00 95.19 173 PHE A CA 1
ATOM 1318 C C . PHE A 1 173 ? -1.599 -6.443 10.919 1.00 95.19 173 PHE A C 1
ATOM 1320 O O . PHE A 1 173 ? -2.449 -6.421 11.812 1.00 95.19 173 PHE A O 1
ATOM 1327 N N . LEU A 1 174 ? -1.952 -6.522 9.630 1.00 95.62 174 LEU A N 1
ATOM 1328 C CA . LEU A 1 174 ? -3.359 -6.614 9.209 1.00 95.62 174 LEU A CA 1
ATOM 1329 C C . LEU A 1 174 ? -4.035 -7.888 9.704 1.00 95.62 174 LEU A C 1
ATOM 1331 O O . LEU A 1 174 ? -5.221 -7.862 10.028 1.00 95.62 174 LEU A O 1
ATOM 1335 N N . LYS A 1 175 ? -3.286 -8.992 9.815 1.00 95.75 175 LYS A N 1
ATOM 1336 C CA . LYS A 1 175 ? -3.809 -10.239 10.377 1.00 95.75 175 LYS A CA 1
ATOM 1337 C C . LYS A 1 175 ? -4.172 -10.050 11.846 1.00 95.75 175 LYS A C 1
ATOM 1339 O O . LYS A 1 175 ? -5.231 -10.502 12.263 1.00 95.75 175 LYS A O 1
ATOM 1344 N N . LEU A 1 176 ? -3.351 -9.323 12.609 1.00 97.25 176 LEU A N 1
ATOM 1345 C CA . LEU A 1 176 ? -3.639 -9.030 14.016 1.00 97.25 176 LEU A CA 1
ATOM 1346 C C . LEU A 1 176 ? -4.917 -8.206 14.150 1.00 97.25 176 LEU A C 1
ATOM 1348 O O . LEU A 1 176 ? -5.797 -8.581 14.916 1.00 97.25 176 LEU A O 1
ATOM 1352 N N . ILE A 1 177 ? -5.060 -7.148 13.349 1.00 97.88 177 ILE A N 1
ATOM 1353 C CA . ILE A 1 177 ? -6.269 -6.312 13.320 1.00 97.88 177 ILE A CA 1
ATOM 1354 C C . ILE A 1 177 ? -7.503 -7.150 12.973 1.00 97.88 177 ILE A C 1
ATOM 1356 O O . ILE A 1 177 ? -8.523 -7.053 13.652 1.00 97.88 177 ILE A O 1
ATOM 1360 N N . ARG A 1 178 ? -7.403 -8.035 11.974 1.00 96.06 178 ARG A N 1
ATOM 1361 C CA . ARG A 1 178 ? -8.476 -8.982 11.640 1.00 96.06 178 ARG A CA 1
ATOM 1362 C C . ARG A 1 178 ? -8.887 -9.821 12.838 1.00 96.06 178 ARG A C 1
ATOM 1364 O O . ARG A 1 178 ? -10.070 -9.897 13.146 1.00 96.06 178 ARG A O 1
ATOM 1371 N N . LEU A 1 179 ? -7.921 -10.415 13.538 1.00 97.44 179 LEU A N 1
ATOM 1372 C CA . LEU A 1 179 ? -8.190 -11.251 14.706 1.00 97.44 179 LEU A CA 1
ATOM 1373 C C . LEU A 1 179 ? -8.791 -10.452 15.876 1.00 97.44 179 LEU A C 1
ATOM 1375 O O . LEU A 1 179 ? -9.640 -10.987 16.589 1.00 97.44 179 LEU A O 1
ATOM 1379 N N . LEU A 1 180 ? -8.407 -9.180 16.061 1.00 97.75 180 LEU A N 1
ATOM 1380 C CA . LEU A 1 180 ? -9.015 -8.287 17.060 1.00 97.75 180 LEU A CA 1
ATOM 1381 C C . LEU A 1 180 ? -10.512 -8.057 16.808 1.00 97.75 180 LEU A C 1
ATOM 1383 O O . LEU A 1 180 ? -11.273 -7.883 17.764 1.00 97.75 180 LEU A O 1
ATOM 1387 N N . LEU A 1 181 ? -10.932 -8.044 15.540 1.00 97.56 181 LEU A N 1
ATOM 1388 C CA . LEU A 1 181 ? -12.320 -7.811 15.145 1.00 97.56 181 LEU A CA 1
ATOM 1389 C C . LEU A 1 181 ? -13.117 -9.113 15.017 1.00 97.56 181 LEU A C 1
ATOM 1391 O O . LEU A 1 181 ? -14.138 -9.270 15.680 1.00 97.56 181 LEU A O 1
ATOM 1395 N N . GLU A 1 182 ? -12.653 -10.064 14.205 1.00 96.12 182 GLU A N 1
ATOM 1396 C CA . GLU A 1 182 ? -13.397 -11.283 13.863 1.00 96.12 182 GLU A CA 1
ATOM 1397 C C . GLU A 1 182 ? -13.683 -12.183 15.056 1.00 96.12 182 GLU A C 1
ATOM 1399 O O . GLU A 1 182 ? -14.748 -12.791 15.099 1.00 96.12 182 GLU A O 1
ATOM 1404 N N . ARG A 1 183 ? -12.807 -12.220 16.067 1.00 96.81 183 ARG A N 1
ATOM 1405 C CA . ARG A 1 183 ? -13.041 -13.016 17.284 1.00 96.81 183 ARG A CA 1
ATOM 1406 C C . ARG A 1 183 ? -14.159 -12.455 18.173 1.00 96.81 183 ARG A C 1
ATOM 1408 O O . ARG A 1 183 ? -14.487 -13.051 19.199 1.00 96.81 183 ARG A O 1
ATOM 1415 N N . ARG A 1 184 ? -14.748 -11.305 17.826 1.00 95.81 184 ARG A N 1
ATOM 1416 C CA . ARG A 1 184 ? -15.846 -10.677 18.571 1.00 95.81 184 ARG A CA 1
ATOM 1417 C C . ARG A 1 184 ? -17.188 -11.076 17.967 1.00 95.81 184 ARG A C 1
ATOM 1419 O O . ARG A 1 184 ? -17.428 -10.879 16.780 1.00 95.81 184 ARG A O 1
ATOM 1426 N N . ASN A 1 185 ? -18.094 -11.576 18.808 1.00 93.88 185 ASN A N 1
ATOM 1427 C CA . ASN A 1 185 ? -19.404 -12.086 18.384 1.00 93.88 185 ASN A CA 1
ATOM 1428 C C . ASN A 1 185 ? -20.269 -11.048 17.651 1.00 93.88 185 ASN A C 1
ATOM 1430 O O . ASN A 1 185 ? -21.087 -11.422 16.816 1.00 93.88 185 ASN A O 1
ATOM 1434 N N . GLN A 1 186 ? -20.072 -9.764 17.950 1.00 95.44 186 GLN A N 1
ATOM 1435 C CA . GLN A 1 186 ? -20.817 -8.637 17.393 1.00 95.44 186 GLN A CA 1
ATOM 1436 C C . GLN A 1 186 ? -20.321 -8.190 16.007 1.00 95.44 186 GLN A C 1
ATOM 1438 O O . GLN A 1 186 ? -20.909 -7.267 15.450 1.00 95.44 186 GLN A O 1
ATOM 1443 N N . PHE A 1 187 ? -19.255 -8.794 15.465 1.00 97.44 187 PHE A N 1
ATOM 1444 C CA . PHE A 1 187 ? -18.662 -8.413 14.180 1.00 97.44 187 PHE A CA 1
ATOM 1445 C C . PHE A 1 187 ? -18.836 -9.486 13.111 1.00 97.44 187 PHE A C 1
ATOM 1447 O O . PHE A 1 187 ? -18.559 -10.659 13.360 1.00 97.44 187 PHE A O 1
ATOM 1454 N N . ALA A 1 188 ? -19.185 -9.072 11.900 1.00 96.19 188 ALA A N 1
ATOM 1455 C CA . ALA A 1 188 ? -19.024 -9.874 10.692 1.00 96.19 188 ALA A CA 1
ATOM 1456 C C . ALA A 1 188 ? -18.440 -9.006 9.575 1.00 96.19 188 ALA A C 1
ATOM 1458 O O . ALA A 1 188 ? -18.589 -7.785 9.597 1.00 96.19 188 ALA A O 1
ATOM 1459 N N . MET A 1 189 ? -17.801 -9.621 8.581 1.00 95.44 189 MET A N 1
ATOM 1460 C CA . MET A 1 189 ? -17.396 -8.899 7.380 1.00 95.44 189 MET A CA 1
ATOM 1461 C C . MET A 1 189 ? -17.528 -9.737 6.116 1.00 95.44 189 MET A C 1
ATOM 1463 O O . MET A 1 189 ? -17.375 -10.957 6.159 1.00 95.44 189 MET A O 1
ATOM 1467 N N . PHE A 1 190 ? -17.762 -9.064 4.992 1.00 94.88 190 PHE A N 1
ATOM 1468 C CA . PHE A 1 190 ? -17.911 -9.693 3.684 1.00 94.88 190 PHE A CA 1
ATOM 1469 C C . PHE A 1 190 ? -17.129 -8.917 2.621 1.00 94.88 190 PHE A C 1
ATOM 1471 O O . PHE A 1 190 ? -17.293 -7.709 2.471 1.00 94.88 190 PHE A O 1
ATOM 1478 N N . GLY A 1 191 ? -16.273 -9.614 1.877 1.00 94.56 191 GLY A N 1
ATOM 1479 C CA . GLY A 1 191 ? -15.592 -9.047 0.712 1.00 94.56 191 GLY A CA 1
ATOM 1480 C C . GLY A 1 191 ? -16.342 -9.321 -0.590 1.00 94.56 191 GLY A C 1
ATOM 1481 O O . GLY A 1 191 ? -17.212 -10.188 -0.647 1.00 94.56 191 GLY A O 1
ATOM 1482 N N . GLY A 1 192 ? -15.966 -8.617 -1.655 1.00 93.56 192 GLY A N 1
ATOM 1483 C CA . GLY A 1 192 ? -16.574 -8.741 -2.981 1.00 93.56 192 GLY A CA 1
ATOM 1484 C C . GLY A 1 192 ? -17.972 -8.126 -3.079 1.00 93.56 192 GLY A C 1
ATOM 1485 O O . GLY A 1 192 ? -18.721 -8.461 -3.994 1.00 93.56 192 GLY A O 1
ATOM 1486 N N . VAL A 1 193 ? -18.338 -7.244 -2.145 1.00 95.12 193 VAL A N 1
ATOM 1487 C CA . VAL A 1 193 ? -19.650 -6.591 -2.090 1.00 95.12 193 VAL A CA 1
ATOM 1488 C C . VAL A 1 193 ? -19.475 -5.104 -2.376 1.00 95.12 193 VAL A C 1
ATOM 1490 O O . VAL A 1 193 ? -18.991 -4.339 -1.542 1.00 95.12 193 VAL A O 1
ATOM 1493 N N . ARG A 1 194 ? -19.882 -4.668 -3.574 1.00 93.44 194 ARG A N 1
ATOM 1494 C CA . ARG A 1 194 ? -19.821 -3.254 -3.962 1.00 93.44 194 ARG A CA 1
ATOM 1495 C C . ARG A 1 194 ? -21.075 -2.518 -3.493 1.00 93.44 194 ARG A C 1
ATOM 1497 O O . ARG A 1 194 ? -22.158 -2.737 -4.037 1.00 93.44 194 ARG A O 1
ATOM 1504 N N . PHE A 1 195 ? -20.921 -1.600 -2.546 1.00 94.94 195 PHE A N 1
ATOM 1505 C CA . PHE A 1 195 ? -22.006 -0.703 -2.140 1.00 94.94 195 PHE A CA 1
ATOM 1506 C C . PHE A 1 195 ? -22.385 0.269 -3.274 1.00 94.94 195 PHE A C 1
ATOM 1508 O O . PHE A 1 195 ? -21.502 0.739 -3.993 1.00 94.94 195 PHE A O 1
ATOM 1515 N N . GLY A 1 196 ? -23.684 0.516 -3.462 1.00 90.81 196 GLY A N 1
ATOM 1516 C CA . GLY A 1 196 ? -24.262 1.274 -4.585 1.00 90.81 196 GLY A CA 1
ATOM 1517 C C . GLY A 1 196 ? -24.578 0.434 -5.832 1.00 90.81 196 GLY A C 1
ATOM 1518 O O . GLY A 1 196 ? -25.314 0.876 -6.706 1.00 90.81 196 GLY A O 1
ATOM 1519 N N . GLY A 1 197 ? -24.058 -0.800 -5.924 1.00 88.12 197 GLY A N 1
ATOM 1520 C CA . GLY A 1 197 ? -24.362 -1.726 -7.025 1.00 88.12 197 GLY A CA 1
ATOM 1521 C C . GLY A 1 197 ? -24.887 -3.084 -6.574 1.00 88.12 197 GLY A C 1
ATOM 1522 O O . GLY A 1 197 ? -25.976 -3.479 -6.962 1.00 88.12 197 GLY A O 1
ATOM 1523 N N . THR A 1 198 ? -24.094 -3.816 -5.789 1.00 93.31 198 THR A N 1
ATOM 1524 C CA . THR A 1 198 ? -24.467 -5.140 -5.258 1.00 93.31 198 THR A CA 1
ATOM 1525 C C . THR A 1 198 ? -25.405 -5.027 -4.059 1.00 93.31 198 THR A C 1
ATOM 1527 O O . THR A 1 198 ? -26.242 -5.897 -3.858 1.00 93.31 198 THR A O 1
ATOM 1530 N N . LEU A 1 199 ? -25.226 -3.976 -3.258 1.00 95.19 199 LEU A N 1
ATOM 1531 C CA . LEU A 1 199 ? -26.035 -3.645 -2.090 1.00 95.19 199 LEU A CA 1
ATOM 1532 C C . LEU A 1 199 ? -26.293 -2.137 -2.120 1.00 95.19 199 LEU A C 1
ATOM 1534 O O . LEU A 1 199 ? -25.322 -1.372 -2.122 1.00 95.19 199 LEU A O 1
ATOM 1538 N N . THR A 1 200 ? -27.553 -1.707 -2.170 1.00 95.25 200 THR A N 1
ATOM 1539 C CA . THR A 1 200 ? -27.904 -0.277 -2.101 1.00 95.25 200 THR A CA 1
ATOM 1540 C C . THR A 1 200 ? -28.121 0.186 -0.659 1.00 95.25 200 THR A C 1
ATOM 1542 O O . THR A 1 200 ? -28.072 -0.602 0.292 1.00 95.25 200 THR A O 1
ATOM 1545 N N . LEU A 1 201 ? -28.339 1.491 -0.481 1.00 95.81 201 LEU A N 1
ATOM 1546 C CA . LEU A 1 201 ? -28.699 2.049 0.818 1.00 95.81 201 LEU A CA 1
ATOM 1547 C C . LEU A 1 201 ? -30.076 1.540 1.279 1.00 95.81 201 LEU A C 1
ATOM 1549 O O . LEU A 1 201 ? -30.227 1.169 2.443 1.00 95.81 201 LEU A O 1
ATOM 1553 N N . GLU A 1 202 ? -31.059 1.456 0.377 1.00 95.25 202 GLU A N 1
ATOM 1554 C CA . GLU A 1 202 ? -32.385 0.920 0.700 1.00 95.25 202 GLU A CA 1
ATOM 1555 C C . GLU A 1 202 ? -32.326 -0.560 1.080 1.00 95.25 202 GLU A C 1
ATOM 1557 O O . GLU A 1 202 ? -32.958 -0.954 2.061 1.00 95.25 202 GLU A O 1
ATOM 1562 N N . ASP A 1 203 ? -31.532 -1.366 0.365 1.00 96.75 203 ASP A N 1
ATOM 1563 C CA . ASP A 1 203 ? -31.323 -2.775 0.708 1.00 96.75 203 ASP A CA 1
ATOM 1564 C C . ASP A 1 203 ? -30.747 -2.917 2.120 1.00 96.75 203 ASP A C 1
ATOM 1566 O O . ASP A 1 203 ? -31.215 -3.740 2.909 1.00 96.75 203 ASP A O 1
ATOM 1570 N N . ALA A 1 204 ? -29.756 -2.091 2.477 1.00 97.31 204 ALA A N 1
ATOM 1571 C CA . ALA A 1 204 ? -29.166 -2.108 3.811 1.00 97.31 204 ALA A CA 1
ATOM 1572 C C . ALA A 1 204 ? -30.220 -1.818 4.898 1.00 97.31 204 ALA A C 1
ATOM 1574 O O . ALA A 1 204 ? -30.317 -2.552 5.888 1.00 97.31 204 ALA A O 1
ATOM 1575 N N . TYR A 1 205 ? -31.065 -0.804 4.702 1.00 97.38 205 TYR A N 1
ATOM 1576 C CA . TYR A 1 205 ? -32.161 -0.523 5.631 1.00 97.38 205 TYR A CA 1
ATOM 1577 C C . TYR A 1 205 ? -33.207 -1.647 5.663 1.00 97.38 205 TYR A C 1
ATOM 1579 O O . TYR A 1 205 ? -33.666 -2.021 6.743 1.00 97.38 205 TYR A O 1
ATOM 1587 N N . ALA A 1 206 ? -33.532 -2.258 4.520 1.00 97.75 206 ALA A N 1
ATOM 1588 C CA . ALA A 1 206 ? -34.454 -3.393 4.437 1.00 97.75 206 ALA A CA 1
ATOM 1589 C C . ALA A 1 206 ? -33.916 -4.652 5.146 1.00 97.75 206 ALA A C 1
ATOM 1591 O O . ALA A 1 206 ? -34.678 -5.395 5.764 1.00 97.75 206 ALA A O 1
ATOM 1592 N N . MET A 1 207 ? -32.596 -4.862 5.136 1.00 96.88 207 MET A N 1
ATOM 1593 C CA . MET A 1 207 ? -31.907 -5.892 5.929 1.00 96.88 207 MET A CA 1
ATOM 1594 C C . MET A 1 207 ? -31.859 -5.556 7.433 1.00 96.88 207 MET A C 1
ATOM 1596 O O . MET A 1 207 ? -31.489 -6.393 8.264 1.00 96.88 207 MET A O 1
ATOM 1600 N N . GLY A 1 208 ? -32.271 -4.341 7.800 1.00 97.44 208 GLY A N 1
ATOM 1601 C CA . GLY A 1 208 ? -32.439 -3.875 9.168 1.00 97.44 208 GLY A CA 1
ATOM 1602 C C . GLY A 1 208 ? -31.236 -3.135 9.749 1.00 97.44 208 GLY A C 1
ATOM 1603 O O . GLY A 1 208 ? -31.184 -2.946 10.963 1.00 97.44 208 GLY A O 1
ATOM 1604 N N . PHE A 1 209 ? -30.259 -2.718 8.947 1.00 98.38 209 PHE A N 1
ATOM 1605 C CA . PHE A 1 209 ? -29.222 -1.826 9.466 1.00 98.38 209 PHE A CA 1
ATOM 1606 C C . PHE A 1 209 ? -29.847 -0.504 9.930 1.00 98.38 209 PHE A C 1
ATOM 1608 O O . PHE A 1 209 ? -30.707 0.046 9.256 1.00 98.38 209 PHE A O 1
ATOM 1615 N N . ASP A 1 210 ? -29.435 -0.004 11.093 1.00 97.81 210 ASP A N 1
ATOM 1616 C CA . ASP A 1 210 ? -29.880 1.291 11.617 1.00 97.81 210 ASP A CA 1
ATOM 1617 C C . ASP A 1 210 ? -29.047 2.438 11.028 1.00 97.81 210 ASP A C 1
ATOM 1619 O O . ASP A 1 210 ? -29.551 3.539 10.826 1.00 97.81 210 ASP A O 1
ATOM 1623 N N . HIS A 1 211 ? -27.765 2.178 10.752 1.00 96.38 211 HIS A N 1
ATOM 1624 C CA . HIS A 1 211 ? -26.822 3.167 10.236 1.00 96.38 211 HIS A CA 1
ATOM 1625 C C . HIS A 1 211 ? -25.897 2.564 9.179 1.00 96.38 211 HIS A C 1
ATOM 1627 O O . HIS A 1 211 ? -25.512 1.394 9.264 1.00 96.38 211 HIS A O 1
ATOM 1633 N N . VAL A 1 212 ? -25.487 3.404 8.228 1.00 96.81 212 VAL A N 1
ATOM 1634 C CA . VAL A 1 212 ? -24.457 3.097 7.232 1.00 96.81 212 VAL A CA 1
ATOM 1635 C C . VAL A 1 212 ? -23.319 4.103 7.374 1.00 96.81 212 VAL A C 1
ATOM 1637 O O . VAL A 1 212 ? -23.549 5.308 7.347 1.00 96.81 212 VAL A O 1
ATOM 1640 N N . ALA A 1 213 ? -22.091 3.614 7.522 1.00 96.75 213 ALA A N 1
ATOM 1641 C CA . ALA A 1 213 ? -20.889 4.432 7.618 1.00 96.75 213 ALA A CA 1
ATOM 1642 C C . ALA A 1 213 ? -20.013 4.248 6.374 1.00 96.75 213 ALA A C 1
ATOM 1644 O O . ALA A 1 213 ? -19.567 3.140 6.072 1.00 96.75 213 ALA A O 1
ATOM 1645 N N . LEU A 1 214 ? -19.735 5.340 5.659 1.00 94.75 214 LEU A N 1
ATOM 1646 C CA . LEU A 1 214 ? -18.879 5.321 4.474 1.00 94.75 214 LEU A CA 1
ATOM 1647 C C . LEU A 1 214 ? -17.403 5.478 4.867 1.00 94.75 214 LEU A C 1
ATOM 1649 O O . LEU A 1 214 ? -16.946 6.569 5.194 1.00 94.75 214 LEU A O 1
ATOM 1653 N N . ALA A 1 215 ? -16.638 4.394 4.767 1.00 95.19 215 ALA A N 1
ATOM 1654 C CA . ALA A 1 215 ? -15.188 4.338 4.970 1.00 95.19 215 ALA A CA 1
ATOM 1655 C C . ALA A 1 215 ? -14.447 3.959 3.666 1.00 95.19 215 ALA A C 1
ATOM 1657 O O . ALA A 1 215 ? -13.442 3.247 3.672 1.00 95.19 215 ALA A O 1
ATOM 1658 N N . ILE A 1 216 ? -14.945 4.457 2.529 1.00 90.50 216 ILE A N 1
ATOM 1659 C CA . ILE A 1 216 ? -14.542 4.046 1.170 1.00 90.50 216 ILE A CA 1
ATOM 1660 C C . ILE A 1 216 ? -13.253 4.700 0.646 1.00 90.50 216 ILE A C 1
ATOM 1662 O O . ILE A 1 216 ? -12.755 4.333 -0.419 1.00 90.50 216 ILE A O 1
ATOM 1666 N N . GLY A 1 217 ? -12.707 5.669 1.385 1.00 88.44 217 GLY A N 1
ATOM 1667 C CA . GLY A 1 217 ? -11.442 6.334 1.072 1.00 88.44 217 GLY A CA 1
ATOM 1668 C C . GLY A 1 217 ? -11.428 7.161 -0.224 1.00 88.44 217 GLY A C 1
ATOM 1669 O O . GLY A 1 217 ? -12.449 7.451 -0.852 1.00 88.44 217 GLY A O 1
ATOM 1670 N N . ALA A 1 218 ? -10.221 7.570 -0.624 1.00 85.12 218 ALA A N 1
ATOM 1671 C CA . ALA A 1 218 ? -9.957 8.330 -1.846 1.00 85.12 218 ALA A CA 1
ATOM 1672 C C . ALA A 1 218 ? -9.333 7.417 -2.911 1.00 85.12 218 ALA A C 1
ATOM 1674 O O . ALA A 1 218 ? -8.112 7.282 -2.993 1.00 85.12 218 ALA A O 1
ATOM 1675 N N . GLY A 1 219 ? -10.187 6.757 -3.696 1.00 78.25 219 GLY A N 1
ATOM 1676 C CA . GLY A 1 219 ? -9.771 5.749 -4.679 1.00 78.25 219 GLY A CA 1
ATOM 1677 C C . GLY A 1 219 ? -9.685 6.234 -6.127 1.00 78.25 219 GLY A C 1
ATOM 1678 O O . GLY A 1 219 ? -9.241 5.474 -6.980 1.00 78.25 219 GLY A O 1
ATOM 1679 N N . LYS A 1 220 ? -10.111 7.466 -6.444 1.00 83.75 220 LYS A N 1
ATOM 1680 C CA . LYS A 1 220 ? -10.153 7.946 -7.834 1.00 83.75 220 LYS A CA 1
ATOM 1681 C C . LYS A 1 220 ? -8.792 8.537 -8.236 1.00 83.75 220 LYS A C 1
ATOM 1683 O O . LYS A 1 220 ? -8.433 9.581 -7.688 1.00 83.75 220 LYS A O 1
ATOM 1688 N N . PRO A 1 221 ? -8.031 7.944 -9.174 1.00 81.31 221 PRO A N 1
ATOM 1689 C CA . PRO A 1 221 ? -6.746 8.504 -9.578 1.00 81.31 221 PRO A CA 1
ATOM 1690 C C . PRO A 1 221 ? -6.904 9.834 -10.316 1.00 81.31 221 PRO A C 1
ATOM 1692 O O . PRO A 1 221 ? -7.883 10.066 -11.030 1.00 81.31 221 PRO A O 1
ATOM 1695 N N . THR A 1 222 ? -5.903 10.703 -10.177 1.00 84.38 222 THR A N 1
ATOM 1696 C CA . THR A 1 222 ? -5.781 11.900 -11.013 1.00 84.38 222 THR A CA 1
ATOM 1697 C C . THR A 1 222 ? -5.077 11.534 -12.315 1.00 84.38 222 THR A C 1
ATOM 1699 O O . THR A 1 222 ? -3.897 11.186 -12.313 1.00 84.38 222 THR A O 1
ATOM 1702 N N . VAL A 1 223 ? -5.804 11.631 -13.426 1.00 83.12 223 VAL A N 1
ATOM 1703 C CA . VAL A 1 223 ? -5.244 11.497 -14.776 1.00 83.12 223 VAL A CA 1
ATOM 1704 C C . VAL A 1 223 ? -4.735 12.863 -15.227 1.00 83.12 223 VAL A C 1
ATOM 1706 O O . VAL A 1 223 ? -5.397 13.878 -15.004 1.00 83.12 223 VAL A O 1
ATOM 1709 N N . LEU A 1 224 ? -3.549 12.890 -15.830 1.00 87.06 224 LEU A N 1
ATOM 1710 C CA . LEU A 1 224 ? -2.981 14.103 -16.408 1.00 87.06 224 LEU A CA 1
ATOM 1711 C C . LEU A 1 224 ? -3.491 14.262 -17.836 1.00 87.06 224 LEU A C 1
ATOM 1713 O O . LEU A 1 224 ? -3.384 13.335 -18.638 1.00 87.06 224 LEU A O 1
ATOM 1717 N N . ASP A 1 225 ? -4.034 15.437 -18.136 1.00 89.88 225 ASP A N 1
ATOM 1718 C CA . ASP A 1 225 ? -4.442 15.795 -19.488 1.00 89.88 225 ASP A CA 1
ATOM 1719 C C . ASP A 1 225 ? -3.201 16.183 -20.297 1.00 89.88 225 ASP A C 1
ATOM 1721 O O . ASP A 1 225 ? -2.669 17.286 -20.163 1.00 89.88 225 ASP A O 1
ATOM 1725 N N . MET A 1 226 ? -2.675 15.221 -21.053 1.00 93.06 226 MET A N 1
ATOM 1726 C CA . MET A 1 226 ? -1.512 15.403 -21.914 1.00 93.06 226 MET A CA 1
ATOM 1727 C C . MET A 1 226 ? -1.611 14.500 -23.150 1.00 93.06 226 MET A C 1
ATOM 1729 O O . MET A 1 226 ? -2.162 13.393 -23.058 1.00 93.06 226 MET A O 1
ATOM 1733 N N . PRO A 1 227 ? -1.052 14.918 -24.302 1.00 96.81 227 PRO A N 1
ATOM 1734 C CA . PRO A 1 227 ? -0.991 14.081 -25.492 1.00 96.81 227 PRO A CA 1
ATOM 1735 C C . PRO A 1 227 ? -0.404 12.704 -25.176 1.00 96.81 227 PRO A C 1
ATOM 1737 O O . PRO A 1 227 ? 0.627 12.599 -24.508 1.00 96.81 227 PRO A O 1
ATOM 1740 N N . ASN A 1 228 ? -1.076 11.652 -25.654 1.00 95.94 228 ASN A N 1
ATOM 1741 C CA . ASN A 1 228 ? -0.707 10.249 -25.439 1.00 95.94 228 ASN A CA 1
ATOM 1742 C C . ASN A 1 228 ? -0.645 9.814 -23.956 1.00 95.94 228 ASN A C 1
ATOM 1744 O O . ASN A 1 228 ? -0.034 8.795 -23.638 1.00 95.94 228 ASN A O 1
ATOM 1748 N N . GLY A 1 229 ? -1.327 10.515 -23.040 1.00 92.38 229 GLY A N 1
ATOM 1749 C CA . GLY A 1 229 ? -1.372 10.175 -21.608 1.00 92.38 229 GLY A CA 1
ATOM 1750 C C . GLY A 1 229 ? -2.004 8.815 -21.261 1.00 92.38 229 GLY A C 1
ATOM 1751 O O . GLY A 1 229 ? -1.952 8.400 -20.107 1.00 92.38 229 GLY A O 1
ATOM 1752 N N . LEU A 1 230 ? -2.575 8.114 -22.246 1.00 92.94 230 LEU A N 1
ATOM 1753 C CA . LEU A 1 230 ? -3.124 6.754 -22.140 1.00 92.94 230 LEU A CA 1
ATOM 1754 C C . LEU A 1 230 ? -2.419 5.758 -23.083 1.00 92.94 230 LEU A C 1
ATOM 1756 O O . LEU A 1 230 ? -2.946 4.677 -23.347 1.00 92.94 230 LEU A O 1
ATOM 1760 N N . ALA A 1 231 ? -1.258 6.122 -23.638 1.00 95.56 231 ALA A N 1
ATOM 1761 C CA . ALA A 1 231 ? -0.488 5.238 -24.508 1.00 95.56 231 ALA A CA 1
ATOM 1762 C C . ALA A 1 231 ? -0.019 3.978 -23.768 1.00 95.56 231 ALA A C 1
ATOM 1764 O O . ALA A 1 231 ? 0.103 3.946 -22.539 1.00 95.56 231 ALA A O 1
ATOM 1765 N N . ARG A 1 232 ? 0.293 2.919 -24.522 1.00 94.62 232 ARG A N 1
ATOM 1766 C CA . ARG A 1 232 ? 0.750 1.655 -23.940 1.00 94.62 232 ARG A CA 1
ATOM 1767 C C . ARG A 1 232 ? 2.058 1.879 -23.174 1.00 94.62 232 ARG A C 1
ATOM 1769 O O . ARG A 1 232 ? 3.027 2.400 -23.716 1.00 94.62 232 ARG A O 1
ATOM 1776 N N . GLY A 1 233 ? 2.073 1.473 -21.906 1.00 94.25 233 GLY A N 1
ATOM 1777 C CA . GLY A 1 233 ? 3.182 1.718 -20.977 1.00 94.25 233 GLY A CA 1
ATOM 1778 C C . GLY A 1 233 ? 2.974 2.926 -20.056 1.00 94.25 233 GLY A C 1
ATOM 1779 O O . GLY A 1 233 ? 3.730 3.075 -19.100 1.00 94.25 233 GLY A O 1
ATOM 1780 N N . VAL A 1 234 ? 1.925 3.731 -20.267 1.00 96.06 234 VAL A N 1
ATOM 1781 C CA . VAL A 1 234 ? 1.475 4.755 -19.314 1.00 96.06 234 VAL A CA 1
ATOM 1782 C C . VAL A 1 234 ? 0.382 4.173 -18.416 1.00 96.06 234 VAL A C 1
ATOM 1784 O O . VAL A 1 234 ? -0.575 3.577 -18.908 1.00 96.06 234 VAL A O 1
ATOM 1787 N N . ARG A 1 235 ? 0.520 4.306 -17.093 1.00 94.69 235 ARG A N 1
ATOM 1788 C CA . ARG A 1 235 ? -0.468 3.835 -16.103 1.00 94.69 235 ARG A CA 1
ATOM 1789 C C . ARG A 1 235 ? -0.573 4.812 -14.945 1.00 94.69 235 ARG A C 1
ATOM 1791 O O . ARG A 1 235 ? 0.362 5.563 -14.676 1.00 94.69 235 ARG A O 1
ATOM 1798 N N . THR A 1 236 ? -1.678 4.780 -14.210 1.00 93.94 236 THR A N 1
ATOM 1799 C CA . THR A 1 236 ? -1.717 5.455 -12.910 1.00 93.94 236 THR A CA 1
ATOM 1800 C C . THR A 1 236 ? -0.943 4.635 -11.877 1.00 93.94 236 THR A C 1
ATOM 1802 O O . THR A 1 236 ? -0.872 3.406 -11.948 1.00 93.94 236 THR A O 1
ATOM 1805 N N . ALA A 1 237 ? -0.343 5.318 -10.908 1.00 92.44 237 ALA A N 1
ATOM 1806 C CA . ALA A 1 237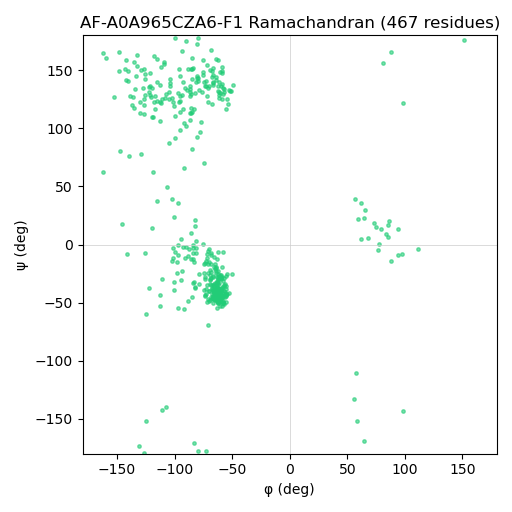 ? 0.389 4.683 -9.821 1.00 92.44 237 ALA A CA 1
ATOM 1807 C C . ALA A 1 237 ? -0.515 3.798 -8.955 1.00 92.44 237 ALA A C 1
ATOM 1809 O O . ALA A 1 237 ? -0.102 2.717 -8.545 1.00 92.44 237 ALA A O 1
ATOM 1810 N N . SER A 1 238 ? -1.760 4.224 -8.712 1.00 89.06 238 SER A N 1
ATOM 1811 C CA . SER A 1 238 ? -2.737 3.410 -7.987 1.00 89.06 238 SER A CA 1
ATOM 1812 C C . SER A 1 238 ? -3.049 2.119 -8.732 1.00 89.06 238 SER A C 1
ATOM 1814 O O . SER A 1 238 ? -3.050 1.069 -8.103 1.00 89.06 238 SER A O 1
ATOM 1816 N N . ASP A 1 239 ? -3.241 2.168 -10.055 1.00 89.31 239 ASP A N 1
ATOM 1817 C CA . ASP A 1 239 ? -3.511 0.958 -10.839 1.00 89.31 239 ASP A CA 1
ATOM 1818 C C . ASP A 1 239 ? -2.307 0.014 -10.818 1.00 89.31 239 ASP A C 1
ATOM 1820 O O . ASP A 1 239 ? -2.476 -1.195 -10.679 1.00 89.31 239 ASP A O 1
ATOM 1824 N N . PHE A 1 240 ? -1.087 0.556 -10.908 1.00 92.19 240 PHE A N 1
ATOM 1825 C CA . PHE A 1 240 ? 0.142 -0.231 -10.814 1.00 92.19 240 PHE A CA 1
ATOM 1826 C C . PHE A 1 240 ? 0.289 -0.908 -9.446 1.00 92.19 240 PHE A C 1
ATOM 1828 O O . PHE A 1 240 ? 0.421 -2.126 -9.385 1.00 92.19 240 PHE A O 1
ATOM 1835 N N . LEU A 1 241 ? 0.220 -0.156 -8.346 1.00 90.56 241 LEU A N 1
ATOM 1836 C CA . LEU A 1 241 ? 0.375 -0.722 -7.004 1.00 90.56 241 LEU A CA 1
ATOM 1837 C C . LEU A 1 241 ? -0.744 -1.725 -6.698 1.00 90.56 241 LEU A C 1
ATOM 1839 O O . LEU A 1 241 ? -0.471 -2.851 -6.284 1.00 90.56 241 LEU A O 1
ATOM 1843 N N . MET A 1 242 ? -1.997 -1.369 -6.995 1.00 87.88 242 MET A N 1
ATOM 1844 C CA . MET A 1 242 ? -3.134 -2.260 -6.774 1.00 87.88 242 MET A CA 1
ATOM 1845 C C . MET A 1 242 ? -3.029 -3.532 -7.602 1.00 87.88 242 MET A C 1
ATOM 1847 O O . MET A 1 242 ? -3.216 -4.609 -7.049 1.00 87.88 242 MET A O 1
ATOM 1851 N N . ALA A 1 243 ? -2.722 -3.456 -8.898 1.00 87.94 243 ALA A N 1
ATOM 1852 C CA . ALA A 1 243 ? -2.621 -4.661 -9.711 1.00 87.94 243 ALA A CA 1
ATOM 1853 C C . ALA A 1 243 ? -1.399 -5.508 -9.323 1.00 87.94 243 ALA A C 1
ATOM 1855 O O . ALA A 1 243 ? -1.496 -6.733 -9.344 1.00 87.94 243 ALA A O 1
ATOM 1856 N N . LEU A 1 244 ? -0.280 -4.897 -8.921 1.00 88.00 244 LEU A N 1
ATOM 1857 C CA . LEU A 1 244 ? 0.932 -5.614 -8.518 1.00 88.00 244 LEU A CA 1
ATOM 1858 C C . LEU A 1 244 ? 0.645 -6.460 -7.284 1.00 88.00 244 LEU A C 1
ATOM 1860 O O . LEU A 1 244 ? 0.940 -7.657 -7.273 1.00 88.00 244 LEU A O 1
ATOM 1864 N N . GLN A 1 245 ? 0.010 -5.826 -6.298 1.00 83.50 245 GLN A N 1
ATOM 1865 C CA . GLN A 1 245 ? -0.398 -6.461 -5.062 1.00 83.50 245 GLN A CA 1
ATOM 1866 C C . GLN A 1 245 ? -1.557 -7.417 -5.352 1.00 83.50 245 GLN A C 1
ATOM 1868 O O . GLN A 1 245 ? -1.327 -8.608 -5.382 1.00 83.50 245 GLN A O 1
ATOM 1873 N N . LEU A 1 246 ? -2.760 -6.960 -5.703 1.00 82.25 246 LEU A N 1
ATOM 1874 C CA . LEU A 1 246 ? -3.979 -7.785 -5.777 1.00 82.25 246 LEU A CA 1
ATOM 1875 C C . LEU A 1 246 ? -3.929 -8.977 -6.752 1.00 82.25 246 LEU A C 1
ATOM 1877 O O . LEU A 1 246 ? -4.585 -9.984 -6.495 1.00 82.25 246 LEU A O 1
ATOM 1881 N N . THR A 1 247 ? -3.164 -8.911 -7.847 1.00 84.69 247 THR A N 1
ATOM 1882 C CA . THR A 1 247 ? -3.010 -10.065 -8.764 1.00 84.69 247 THR A CA 1
ATOM 1883 C C . THR A 1 247 ? -1.867 -11.004 -8.365 1.00 84.69 247 THR A C 1
ATOM 1885 O O . THR A 1 247 ? -1.706 -12.087 -8.936 1.00 84.69 247 THR A O 1
ATOM 1888 N N . GLY A 1 248 ? -1.038 -10.582 -7.408 1.00 84.62 248 GLY A N 1
ATOM 1889 C CA . GLY A 1 248 ? 0.180 -11.271 -7.019 1.00 84.62 248 GLY A CA 1
ATOM 1890 C C . GLY A 1 248 ? 1.173 -11.359 -8.171 1.00 84.62 248 GLY A C 1
ATOM 1891 O O . GLY A 1 248 ? 1.828 -12.383 -8.308 1.00 84.62 248 GLY A O 1
ATOM 1892 N N . ALA A 1 249 ? 1.275 -10.342 -9.036 1.00 86.94 249 ALA A N 1
ATOM 1893 C CA . ALA A 1 249 ? 2.122 -10.405 -10.235 1.00 86.94 249 ALA A CA 1
ATOM 1894 C C . ALA A 1 249 ? 3.602 -10.688 -9.906 1.00 86.94 249 ALA A C 1
ATOM 1896 O O . ALA A 1 249 ? 4.287 -11.369 -10.678 1.00 86.94 249 ALA A O 1
ATOM 1897 N N . ALA A 1 250 ? 4.066 -10.223 -8.740 1.00 85.00 250 ALA A N 1
ATOM 1898 C CA . ALA A 1 250 ? 5.395 -10.500 -8.195 1.00 85.00 250 ALA A CA 1
ATOM 1899 C C . ALA A 1 250 ? 5.570 -11.942 -7.672 1.00 85.00 250 ALA A C 1
ATOM 1901 O O . ALA A 1 250 ? 6.694 -12.388 -7.463 1.00 85.00 250 ALA A O 1
ATOM 1902 N N . LYS A 1 251 ? 4.490 -12.706 -7.475 1.00 84.88 251 LYS A N 1
ATOM 1903 C CA . LYS A 1 251 ? 4.588 -14.091 -7.009 1.00 84.88 251 LYS A CA 1
ATOM 1904 C C . LYS A 1 251 ? 5.076 -15.010 -8.125 1.00 84.88 251 LYS A C 1
ATOM 1906 O O . LYS A 1 251 ? 4.655 -14.902 -9.283 1.00 84.88 251 LYS A O 1
ATOM 1911 N N . LYS A 1 252 ? 5.953 -15.950 -7.762 1.00 81.56 252 LYS A N 1
ATOM 1912 C CA . LYS A 1 252 ? 6.587 -16.899 -8.696 1.00 81.56 252 LYS A CA 1
ATOM 1913 C C . LYS A 1 252 ? 5.558 -17.789 -9.405 1.00 81.56 252 LYS A C 1
ATOM 1915 O O . LYS A 1 252 ? 5.647 -18.013 -10.615 1.00 81.56 252 LYS A O 1
ATOM 1920 N N . ASP A 1 253 ? 4.564 -18.246 -8.655 1.00 82.44 253 ASP A N 1
ATOM 1921 C CA . ASP A 1 253 ? 3.477 -19.127 -9.083 1.00 82.44 253 ASP A CA 1
ATOM 1922 C C . ASP A 1 253 ? 2.306 -18.386 -9.755 1.00 82.44 253 ASP A C 1
ATOM 1924 O O . ASP A 1 253 ? 1.521 -19.005 -10.471 1.00 82.44 253 ASP A O 1
ATOM 1928 N N . SER A 1 254 ? 2.210 -17.058 -9.621 1.00 85.19 254 SER A N 1
ATOM 1929 C CA . SER A 1 254 ? 1.141 -16.288 -10.266 1.00 85.19 254 SER A CA 1
ATOM 1930 C C . SER A 1 254 ? 1.337 -16.183 -11.776 1.00 85.19 254 SER A C 1
ATOM 1932 O O . SER A 1 254 ? 2.376 -15.723 -12.269 1.00 85.19 254 SER A O 1
ATOM 1934 N N . ILE A 1 255 ? 0.308 -16.545 -12.542 1.00 82.75 255 ILE A N 1
ATOM 1935 C CA . ILE A 1 255 ? 0.275 -16.349 -13.998 1.00 82.75 255 ILE A CA 1
ATOM 1936 C C . ILE A 1 255 ? 0.116 -14.878 -14.394 1.00 82.75 255 ILE A C 1
ATOM 1938 O O . ILE A 1 255 ? 0.429 -14.534 -15.532 1.00 82.75 255 ILE A O 1
ATOM 1942 N N . ALA A 1 256 ? -0.316 -14.011 -13.469 1.00 85.50 256 ALA A N 1
ATOM 1943 C CA . ALA A 1 256 ? -0.454 -12.590 -13.735 1.00 85.50 256 ALA A CA 1
ATOM 1944 C C . ALA A 1 256 ? 0.900 -11.992 -14.135 1.00 85.50 256 ALA A C 1
ATOM 1946 O O . ALA A 1 256 ? 1.947 -12.289 -13.544 1.00 85.50 256 ALA A O 1
ATOM 1947 N N . ASN A 1 257 ? 0.877 -11.156 -15.166 1.00 78.38 257 ASN A N 1
ATOM 1948 C CA . ASN A 1 257 ? 2.039 -10.411 -15.614 1.00 78.38 257 ASN A CA 1
ATOM 1949 C C . ASN A 1 257 ? 1.621 -8.973 -15.893 1.00 78.38 257 ASN A C 1
ATOM 1951 O O . ASN A 1 257 ? 0.807 -8.702 -16.775 1.00 78.38 257 ASN A O 1
ATOM 1955 N N . MET A 1 258 ? 2.193 -8.050 -15.137 1.00 87.44 258 MET A N 1
ATOM 1956 C CA . MET A 1 258 ? 2.058 -6.629 -15.384 1.00 87.44 258 MET A CA 1
ATOM 1957 C C . MET A 1 258 ? 3.312 -6.176 -16.112 1.00 87.44 258 MET A C 1
ATOM 1959 O O . MET A 1 258 ? 4.282 -5.833 -15.462 1.00 87.44 258 MET A O 1
ATOM 1963 N N . GLN A 1 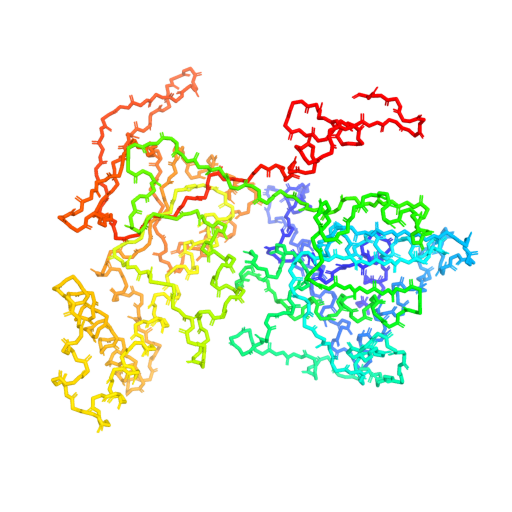259 ? 3.299 -6.179 -17.446 1.00 92.25 259 GLN A N 1
ATOM 1964 C CA . GLN A 1 259 ? 4.481 -5.784 -18.213 1.00 92.25 259 GLN A CA 1
ATOM 1965 C C . GLN A 1 259 ? 4.967 -4.382 -17.811 1.00 92.25 259 GLN A C 1
ATOM 1967 O O . GLN A 1 259 ? 4.265 -3.390 -18.028 1.00 92.25 259 GLN A O 1
ATOM 1972 N N . LEU A 1 260 ? 6.183 -4.333 -17.276 1.00 96.06 260 LEU A N 1
ATOM 1973 C CA . LEU A 1 260 ? 6.949 -3.136 -16.956 1.00 96.06 260 LEU A CA 1
ATOM 1974 C C . LEU A 1 260 ? 8.281 -3.189 -17.710 1.00 96.06 260 LEU A C 1
ATOM 1976 O O . LEU A 1 260 ? 8.931 -4.232 -17.743 1.00 96.06 260 LEU A O 1
ATOM 1980 N N . ARG A 1 261 ? 8.689 -2.074 -18.314 1.00 97.38 261 ARG A N 1
ATOM 1981 C CA . ARG A 1 261 ? 9.958 -1.938 -19.046 1.00 97.38 261 ARG A CA 1
ATOM 1982 C C . ARG A 1 261 ? 10.770 -0.757 -18.523 1.00 97.38 261 ARG A C 1
ATOM 1984 O O . ARG A 1 261 ? 10.185 0.279 -18.201 1.00 97.38 261 ARG A O 1
ATOM 1991 N N . LEU A 1 262 ? 12.094 -0.909 -18.470 1.00 98.19 262 LEU A N 1
ATOM 1992 C CA . LEU A 1 262 ? 13.028 0.159 -18.100 1.00 98.19 262 LEU A CA 1
ATOM 1993 C C . LEU A 1 262 ? 13.448 0.984 -19.334 1.00 98.19 262 LEU A C 1
ATOM 1995 O O . LEU A 1 262 ? 13.485 0.438 -20.438 1.00 98.19 262 LEU A O 1
ATOM 1999 N N . PRO A 1 263 ? 13.782 2.279 -19.176 1.00 98.50 263 PRO A N 1
ATOM 2000 C CA . PRO A 1 263 ? 13.649 3.090 -17.958 1.00 98.50 263 PRO A CA 1
ATOM 2001 C C . PRO A 1 263 ? 12.190 3.390 -17.581 1.00 98.50 263 PRO A C 1
ATOM 2003 O O . PRO A 1 263 ? 11.326 3.512 -18.454 1.00 98.50 263 PRO A O 1
ATOM 2006 N N . VAL A 1 264 ? 11.920 3.548 -16.281 1.00 98.69 264 VAL A N 1
ATOM 2007 C CA . VAL A 1 264 ? 10.613 3.995 -15.761 1.00 98.69 264 VAL A CA 1
ATOM 2008 C C . VAL A 1 264 ? 10.692 5.456 -15.323 1.00 98.69 264 VAL A C 1
ATOM 2010 O O . VAL A 1 264 ? 11.614 5.841 -14.604 1.00 98.69 264 VAL A O 1
ATOM 2013 N N . VAL A 1 265 ? 9.677 6.250 -15.674 1.00 98.56 265 VAL A N 1
ATOM 2014 C CA . VAL A 1 265 ? 9.460 7.582 -15.089 1.00 98.56 265 VAL A CA 1
ATOM 2015 C C . VAL A 1 265 ? 8.189 7.589 -14.243 1.00 98.56 265 VAL A C 1
ATOM 2017 O O . VAL A 1 265 ? 7.099 7.305 -14.734 1.00 98.56 265 VAL A O 1
ATOM 2020 N N . VAL A 1 266 ? 8.308 7.948 -12.968 1.00 98.19 266 VAL A N 1
ATOM 2021 C CA . VAL A 1 266 ? 7.179 8.138 -12.052 1.00 98.19 266 VAL A CA 1
ATOM 2022 C C . VAL A 1 266 ? 6.900 9.630 -11.912 1.00 98.19 266 VAL A C 1
ATOM 2024 O O . VAL A 1 266 ? 7.770 10.387 -11.504 1.00 98.19 266 VAL A O 1
ATOM 2027 N N . ILE A 1 267 ? 5.689 10.081 -12.224 1.00 97.31 267 ILE A N 1
ATOM 2028 C CA . ILE A 1 267 ? 5.310 11.492 -12.097 1.00 97.31 267 ILE A CA 1
ATOM 2029 C C . ILE A 1 267 ? 4.684 11.721 -10.726 1.00 97.31 267 ILE A C 1
ATOM 2031 O O . ILE A 1 267 ? 3.602 11.207 -10.457 1.00 97.31 267 ILE A O 1
ATOM 2035 N N . GLY A 1 268 ? 5.300 12.542 -9.880 1.00 95.50 268 GLY A N 1
ATOM 2036 C CA . GLY A 1 268 ? 4.744 12.892 -8.574 1.00 95.50 268 GLY A CA 1
ATOM 2037 C C . GLY A 1 268 ? 5.815 13.232 -7.544 1.00 95.50 268 GLY A C 1
ATOM 2038 O O . GLY A 1 268 ? 7.002 13.156 -7.816 1.00 95.50 268 GLY A O 1
ATOM 2039 N N . GLY A 1 269 ? 5.385 13.638 -6.351 1.00 93.31 269 GLY A N 1
ATOM 2040 C CA . GLY A 1 269 ? 6.292 13.950 -5.236 1.00 93.31 269 GLY A CA 1
ATOM 2041 C C . GLY A 1 269 ? 5.719 13.584 -3.869 1.00 93.31 269 GLY A C 1
ATOM 2042 O O . GLY A 1 269 ? 6.133 14.142 -2.864 1.00 93.31 269 GLY A O 1
ATOM 2043 N N . GLY A 1 270 ? 4.689 12.737 -3.825 1.00 92.56 270 GLY A N 1
ATOM 2044 C CA . GLY A 1 270 ? 4.137 12.199 -2.579 1.00 92.56 270 GLY A CA 1
ATOM 2045 C C . GLY A 1 270 ? 4.652 10.791 -2.299 1.00 92.56 270 GLY A C 1
ATOM 2046 O O . GLY A 1 270 ? 5.348 10.207 -3.126 1.00 92.56 270 GLY A O 1
ATOM 2047 N N . LEU A 1 271 ? 4.250 10.214 -1.164 1.00 90.06 271 LEU A N 1
ATOM 2048 C CA . LEU A 1 271 ? 4.627 8.842 -0.797 1.00 90.06 271 LEU A CA 1
ATOM 2049 C C . LEU A 1 271 ? 4.222 7.810 -1.853 1.00 90.06 271 LEU A C 1
ATOM 2051 O O . LEU A 1 271 ? 5.005 6.925 -2.156 1.00 90.06 271 LEU A O 1
ATOM 2055 N N . THR A 1 272 ? 3.077 7.988 -2.518 1.00 91.44 272 THR A N 1
ATOM 2056 C CA . THR A 1 272 ? 2.677 7.123 -3.638 1.00 91.44 272 THR A CA 1
ATOM 2057 C C . THR A 1 272 ? 3.715 7.096 -4.763 1.00 91.44 272 THR A C 1
ATOM 2059 O O . THR A 1 272 ? 3.900 6.053 -5.377 1.00 91.44 272 THR A O 1
ATOM 2062 N N . ALA A 1 273 ? 4.407 8.208 -5.040 1.00 94.56 273 ALA A N 1
ATOM 2063 C CA . ALA A 1 273 ? 5.464 8.238 -6.053 1.00 94.56 273 ALA A CA 1
ATOM 2064 C C . ALA A 1 273 ? 6.698 7.445 -5.596 1.00 94.56 273 ALA A C 1
ATOM 2066 O O . ALA A 1 273 ? 7.263 6.700 -6.391 1.00 94.56 273 ALA A O 1
ATOM 2067 N N . ILE A 1 274 ? 7.062 7.559 -4.315 1.00 93.06 274 ILE A N 1
ATOM 2068 C CA . ILE A 1 274 ? 8.150 6.789 -3.693 1.00 93.06 274 ILE A CA 1
ATOM 2069 C C . ILE A 1 274 ? 7.837 5.287 -3.725 1.00 93.06 274 ILE A C 1
ATOM 2071 O O . ILE A 1 274 ? 8.636 4.503 -4.232 1.00 93.06 274 ILE A O 1
ATOM 2075 N N . ASP A 1 275 ? 6.644 4.897 -3.273 1.00 92.06 275 ASP A N 1
ATOM 2076 C CA . ASP A 1 275 ? 6.178 3.505 -3.256 1.00 92.06 275 ASP A CA 1
ATOM 2077 C C . ASP A 1 275 ? 6.127 2.921 -4.673 1.00 92.06 275 ASP A C 1
ATOM 2079 O O . ASP A 1 275 ? 6.576 1.810 -4.923 1.00 92.06 275 ASP A O 1
ATOM 2083 N N . THR A 1 276 ? 5.642 3.701 -5.640 1.00 94.81 276 THR A N 1
ATOM 2084 C CA . THR A 1 276 ? 5.596 3.285 -7.048 1.00 94.81 276 THR A CA 1
ATOM 2085 C C . THR A 1 276 ? 6.992 3.097 -7.627 1.00 94.81 276 THR A C 1
ATOM 2087 O O . THR A 1 276 ? 7.225 2.139 -8.359 1.00 94.81 276 THR A O 1
ATOM 2090 N N . ALA A 1 277 ? 7.923 4.000 -7.318 1.00 96.12 277 ALA A N 1
ATOM 2091 C CA . ALA A 1 277 ? 9.274 3.941 -7.851 1.00 96.12 277 ALA A CA 1
ATOM 2092 C C . ALA A 1 277 ? 10.037 2.719 -7.320 1.00 96.12 277 ALA A C 1
ATOM 2094 O O . ALA A 1 277 ? 10.554 1.932 -8.115 1.00 96.12 277 ALA A O 1
ATOM 2095 N N . THR A 1 278 ? 10.030 2.534 -6.001 1.00 94.06 278 THR A N 1
ATOM 2096 C CA . THR A 1 278 ? 10.680 1.410 -5.307 1.00 94.06 278 THR A CA 1
ATOM 2097 C C . THR A 1 278 ? 10.105 0.064 -5.759 1.00 94.06 278 THR A C 1
ATOM 2099 O O . THR A 1 278 ? 10.850 -0.805 -6.217 1.00 94.06 278 THR A O 1
ATOM 2102 N N . GLU A 1 279 ? 8.774 -0.079 -5.790 1.00 93.25 279 GLU A N 1
ATOM 2103 C CA . GLU A 1 279 ? 8.121 -1.301 -6.275 1.00 93.25 279 GLU A CA 1
ATOM 2104 C C . GLU A 1 279 ? 8.383 -1.565 -7.755 1.00 93.25 279 GLU A C 1
ATOM 2106 O O . GLU A 1 279 ? 8.603 -2.709 -8.139 1.00 93.25 279 GLU A O 1
ATOM 2111 N N . SER A 1 280 ? 8.385 -0.535 -8.609 1.00 95.94 280 SER A N 1
ATOM 2112 C CA . SER A 1 280 ? 8.665 -0.722 -10.037 1.00 95.94 280 SER A CA 1
ATOM 2113 C C . SER A 1 280 ? 10.086 -1.245 -10.277 1.00 95.94 280 SER A C 1
ATOM 2115 O O . SER A 1 280 ? 10.277 -2.142 -11.102 1.00 95.94 280 SER A O 1
ATOM 2117 N N . LEU A 1 281 ? 11.068 -0.761 -9.507 1.00 95.75 281 LEU A N 1
ATOM 2118 C CA . LEU A 1 281 ? 12.453 -1.216 -9.595 1.00 95.75 281 LEU A CA 1
ATOM 2119 C C . LEU A 1 281 ? 12.590 -2.671 -9.116 1.00 95.75 281 LEU A C 1
ATOM 2121 O O . LEU A 1 281 ? 13.201 -3.497 -9.801 1.00 95.75 281 LEU A O 1
ATOM 2125 N N . ALA A 1 282 ? 11.979 -3.002 -7.974 1.00 93.31 282 ALA A N 1
ATOM 2126 C CA . ALA A 1 282 ? 12.026 -4.346 -7.404 1.00 93.31 282 ALA A CA 1
ATOM 2127 C C . ALA A 1 282 ? 11.288 -5.366 -8.290 1.00 93.31 282 ALA A C 1
ATOM 2129 O O . ALA A 1 282 ? 11.826 -6.425 -8.629 1.00 93.31 282 ALA A O 1
ATOM 2130 N N . TYR A 1 283 ? 10.076 -5.024 -8.732 1.00 94.12 283 TYR A N 1
ATOM 2131 C CA . TYR A 1 283 ? 9.243 -5.880 -9.571 1.00 94.12 283 TYR A CA 1
ATOM 2132 C C . TYR A 1 283 ? 9.879 -6.166 -10.933 1.00 94.12 283 TYR A C 1
ATOM 2134 O O . TYR A 1 283 ? 9.767 -7.293 -11.414 1.00 94.12 283 TYR A O 1
ATOM 2142 N N . TYR A 1 284 ? 10.586 -5.206 -11.545 1.00 96.81 284 TYR A N 1
ATOM 2143 C CA . TYR A 1 284 ? 11.251 -5.444 -12.829 1.00 96.81 284 TYR A CA 1
ATOM 2144 C C . TYR A 1 284 ? 12.208 -6.643 -12.769 1.00 96.81 284 TYR A C 1
ATOM 2146 O O . TYR A 1 284 ? 12.176 -7.504 -13.649 1.00 96.81 284 TYR A O 1
ATOM 2154 N N . THR A 1 285 ? 13.000 -6.738 -11.696 1.00 95.38 285 THR A N 1
ATOM 2155 C CA . THR A 1 285 ? 13.921 -7.861 -11.449 1.00 95.38 285 THR A CA 1
ATOM 2156 C C . THR A 1 285 ? 13.167 -9.189 -11.404 1.00 95.38 285 THR A C 1
ATOM 2158 O O . THR A 1 285 ? 13.497 -10.123 -12.135 1.00 95.38 285 THR A O 1
ATOM 2161 N N . VAL A 1 286 ? 12.097 -9.248 -10.607 1.00 93.19 286 VAL A N 1
ATOM 2162 C CA . VAL A 1 286 ? 11.265 -10.450 -10.454 1.00 93.19 286 VAL A CA 1
ATOM 2163 C C . VAL A 1 286 ? 10.607 -10.847 -11.777 1.00 93.19 286 VAL A C 1
ATOM 2165 O O . VAL A 1 286 ? 10.556 -12.026 -12.126 1.00 93.19 286 VAL A O 1
ATOM 2168 N N . GLN A 1 287 ? 10.122 -9.868 -12.541 1.00 95.12 287 GLN A N 1
ATOM 2169 C CA . GLN A 1 287 ? 9.462 -10.087 -13.822 1.00 95.12 287 GLN A CA 1
ATOM 2170 C C . GLN A 1 287 ? 10.403 -10.737 -14.841 1.00 95.12 287 GLN A C 1
ATOM 2172 O O . GLN A 1 287 ? 10.009 -11.719 -15.474 1.00 95.12 287 GLN A O 1
ATOM 2177 N N . VAL A 1 288 ? 11.626 -10.221 -15.011 1.00 97.00 288 VAL A N 1
ATOM 2178 C CA . VAL A 1 288 ? 12.566 -10.763 -16.008 1.00 97.00 288 VAL A CA 1
ATOM 2179 C C . VAL A 1 288 ? 13.116 -12.131 -15.601 1.00 97.00 288 VAL A C 1
ATOM 2181 O O . VAL A 1 288 ? 13.263 -13.002 -16.457 1.00 97.00 288 VAL A O 1
ATOM 2184 N N . GLU A 1 289 ? 13.334 -12.376 -14.304 1.00 95.31 289 GLU A N 1
ATOM 2185 C CA . GLU A 1 289 ? 13.708 -13.701 -13.788 1.00 95.31 289 GLU A CA 1
ATOM 2186 C C . GLU A 1 289 ? 12.578 -14.720 -14.020 1.00 95.31 289 GLU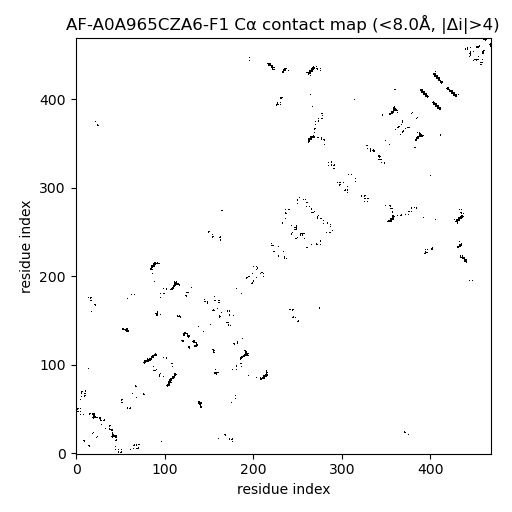 A C 1
ATOM 2188 O O . GLU A 1 289 ? 12.819 -15.816 -14.536 1.00 95.31 289 GLU A O 1
ATOM 2193 N N . LYS A 1 290 ? 11.324 -14.341 -13.722 1.00 94.25 290 LYS A N 1
ATOM 2194 C CA . LYS A 1 290 ? 10.134 -15.175 -13.966 1.00 94.25 290 LYS A CA 1
ATOM 2195 C C . LYS A 1 290 ? 9.940 -15.457 -15.454 1.00 94.25 290 LYS A C 1
ATOM 2197 O O . LYS A 1 290 ? 9.605 -16.581 -15.828 1.00 94.25 290 LYS A O 1
ATOM 2202 N N . PHE A 1 291 ? 10.146 -14.451 -16.303 1.00 95.38 291 PHE A N 1
ATOM 2203 C CA . PHE A 1 291 ? 10.057 -14.599 -17.752 1.00 95.38 291 PHE A CA 1
ATOM 2204 C C . PHE A 1 291 ? 11.114 -15.575 -18.275 1.00 95.38 291 PHE A C 1
ATOM 2206 O O . PHE A 1 291 ? 10.763 -16.515 -18.986 1.00 95.38 291 PHE A O 1
ATOM 2213 N N . LEU A 1 292 ? 12.379 -15.407 -17.868 1.00 96.94 292 LEU A N 1
ATOM 2214 C CA . LEU A 1 292 ? 13.475 -16.293 -18.258 1.00 96.94 292 LEU A CA 1
ATOM 2215 C C . LEU A 1 292 ? 13.200 -17.742 -17.857 1.00 96.94 292 LEU A C 1
ATOM 2217 O O . LEU A 1 292 ? 13.293 -18.630 -18.701 1.00 96.94 292 LEU A O 1
ATOM 2221 N N . GLN A 1 293 ? 12.814 -17.974 -16.600 1.00 95.56 293 GLN A N 1
ATOM 2222 C CA . GLN A 1 293 ? 12.515 -19.316 -16.107 1.00 95.56 293 GLN A CA 1
ATOM 2223 C C . GLN A 1 293 ? 11.407 -19.980 -16.936 1.00 95.56 293 GLN A C 1
ATOM 2225 O O . GLN A 1 293 ? 11.555 -21.115 -17.378 1.00 95.56 293 GLN A O 1
ATOM 2230 N N . ARG A 1 294 ? 10.297 -19.271 -17.176 1.00 93.94 294 ARG A N 1
ATOM 2231 C CA . ARG A 1 294 ? 9.162 -19.801 -17.949 1.00 93.94 294 ARG A CA 1
ATOM 2232 C C . ARG A 1 294 ? 9.526 -20.064 -19.402 1.00 93.94 294 ARG A C 1
ATOM 2234 O O . ARG A 1 294 ? 9.092 -21.069 -19.959 1.00 93.94 294 ARG A O 1
ATOM 2241 N N . TYR A 1 295 ? 10.314 -19.176 -20.000 1.00 95.62 295 TYR A N 1
ATOM 2242 C CA . TYR A 1 295 ? 10.805 -19.345 -21.358 1.00 95.62 295 TYR A CA 1
ATOM 2243 C C . TYR A 1 295 ? 11.689 -20.587 -21.478 1.00 95.62 295 TYR A C 1
ATOM 2245 O O . TYR A 1 295 ? 11.444 -21.417 -22.346 1.00 95.62 295 TYR A O 1
ATOM 2253 N N . GLU A 1 296 ? 12.670 -20.760 -20.589 1.00 97.06 296 GLU A N 1
ATOM 2254 C CA . GLU A 1 296 ? 13.563 -21.924 -20.603 1.00 97.06 296 GLU A CA 1
ATOM 2255 C C . GLU A 1 296 ? 12.790 -23.238 -20.404 1.00 97.06 296 GLU A C 1
ATOM 2257 O O . GLU A 1 296 ? 13.039 -24.197 -21.134 1.00 97.06 296 GLU A O 1
ATOM 2262 N N . THR A 1 297 ? 11.793 -23.266 -19.510 1.00 95.75 297 THR A N 1
ATOM 2263 C CA . THR A 1 297 ? 10.889 -24.419 -19.359 1.00 95.75 297 THR A CA 1
ATOM 2264 C C . THR A 1 297 ? 10.118 -24.708 -20.649 1.00 95.75 297 THR A C 1
ATOM 2266 O O . THR A 1 297 ? 10.110 -25.840 -21.126 1.00 95.75 297 THR A O 1
ATOM 2269 N N . LEU A 1 298 ? 9.504 -23.689 -21.261 1.00 94.81 298 LEU A N 1
ATOM 2270 C CA . LEU A 1 298 ? 8.715 -23.862 -22.483 1.00 94.81 298 LEU A CA 1
ATOM 2271 C C . LEU A 1 298 ? 9.574 -24.332 -23.666 1.00 94.81 298 LEU A C 1
ATOM 2273 O O . LEU A 1 298 ? 9.142 -25.180 -24.446 1.00 94.81 298 LEU A O 1
ATOM 2277 N N . VAL A 1 299 ? 10.794 -23.803 -23.792 1.00 97.31 299 VAL A N 1
ATOM 2278 C CA . VAL A 1 299 ? 11.761 -24.220 -24.816 1.00 97.31 299 VAL A CA 1
ATOM 2279 C C . VAL A 1 299 ? 12.212 -25.659 -24.587 1.00 97.31 299 VAL A C 1
ATOM 2281 O O . VAL A 1 299 ? 12.294 -26.414 -25.554 1.00 97.31 299 VAL A O 1
ATOM 2284 N N . ALA A 1 300 ? 12.460 -26.065 -23.339 1.00 97.50 300 ALA A N 1
ATOM 2285 C CA . ALA A 1 300 ? 12.817 -27.445 -23.018 1.00 97.50 300 ALA A CA 1
ATOM 2286 C C . ALA A 1 300 ? 11.690 -28.435 -23.368 1.00 97.50 300 ALA A C 1
ATOM 2288 O O . ALA A 1 300 ? 11.967 -29.538 -23.833 1.00 97.50 300 ALA A O 1
ATOM 2289 N N . GLU A 1 301 ? 10.427 -28.039 -23.187 1.00 97.00 301 GLU A N 1
ATOM 2290 C CA . GLU A 1 301 ? 9.266 -28.894 -23.463 1.00 97.00 301 GLU A CA 1
ATOM 2291 C C . GLU A 1 301 ? 8.846 -28.925 -24.940 1.00 97.00 301 GLU A C 1
ATOM 2293 O O . GLU A 1 301 ? 8.390 -29.959 -25.428 1.00 97.00 301 GLU A O 1
ATOM 2298 N N . ARG A 1 302 ? 8.935 -27.793 -25.654 1.00 96.00 302 ARG A N 1
ATOM 2299 C CA . ARG A 1 302 ? 8.321 -27.624 -26.989 1.00 96.00 302 ARG A CA 1
ATOM 2300 C C . ARG A 1 302 ? 9.281 -27.174 -28.089 1.00 96.00 302 ARG A C 1
ATOM 2302 O O . ARG A 1 302 ? 8.893 -27.149 -29.256 1.00 96.00 302 ARG A O 1
ATOM 2309 N N . GLY A 1 303 ? 10.517 -26.826 -27.743 1.00 96.25 303 GLY A N 1
ATOM 2310 C CA . GLY A 1 303 ? 11.499 -26.244 -28.655 1.00 96.25 303 GLY A CA 1
ATOM 2311 C C . GLY A 1 303 ? 11.312 -24.738 -28.880 1.00 96.25 303 GLY A C 1
ATOM 2312 O O . GLY A 1 303 ? 10.222 -24.180 -28.742 1.00 96.25 303 GLY A O 1
ATOM 2313 N N . GLU A 1 304 ? 12.398 -24.063 -29.262 1.00 94.81 304 GLU A N 1
ATOM 2314 C CA . GLU A 1 304 ? 12.435 -22.600 -29.414 1.00 94.81 304 GLU A CA 1
ATOM 2315 C C . GLU A 1 304 ? 11.493 -22.077 -30.504 1.00 94.81 304 GLU A C 1
ATOM 2317 O O . GLU A 1 304 ? 10.791 -21.089 -30.292 1.00 94.81 304 GLU A O 1
ATOM 2322 N N . ALA A 1 305 ? 11.418 -22.764 -31.648 1.00 93.88 305 ALA A N 1
ATOM 2323 C CA . ALA A 1 305 ? 10.540 -22.359 -32.745 1.00 93.88 305 ALA A CA 1
ATOM 2324 C C . ALA A 1 305 ? 9.063 -22.313 -32.313 1.00 93.88 305 ALA A C 1
ATOM 2326 O O . ALA A 1 305 ? 8.340 -21.390 -32.684 1.00 93.88 305 ALA A O 1
ATOM 2327 N N . ALA A 1 306 ? 8.628 -23.268 -31.484 1.00 92.50 306 ALA A N 1
ATOM 2328 C CA . ALA A 1 306 ? 7.271 -23.291 -30.947 1.00 92.50 306 ALA A CA 1
ATOM 2329 C C . ALA A 1 306 ? 7.057 -22.214 -29.873 1.00 92.50 306 ALA A C 1
ATOM 2331 O O . ALA A 1 306 ? 5.999 -21.591 -29.842 1.00 92.50 306 ALA A O 1
ATOM 2332 N N . ALA A 1 307 ? 8.057 -21.966 -29.019 1.00 91.19 307 ALA A N 1
ATOM 2333 C CA . ALA A 1 307 ? 7.978 -20.949 -27.971 1.00 91.19 307 ALA A CA 1
ATOM 2334 C C . ALA A 1 307 ? 7.879 -19.520 -28.537 1.00 91.19 307 ALA A C 1
ATOM 2336 O O . ALA A 1 307 ? 7.138 -18.701 -28.000 1.00 91.19 307 ALA A O 1
ATOM 2337 N N . ARG A 1 308 ? 8.598 -19.229 -29.631 1.00 94.75 308 ARG A N 1
ATOM 2338 C CA . ARG A 1 308 ? 8.677 -17.883 -30.235 1.00 94.75 308 ARG A CA 1
ATOM 2339 C C . ARG A 1 308 ? 7.736 -17.670 -31.422 1.00 94.75 308 ARG A C 1
ATOM 2341 O O . ARG A 1 308 ? 7.531 -16.532 -31.839 1.00 94.75 308 ARG A O 1
ATOM 2348 N N . GLY A 1 309 ? 7.180 -18.742 -31.990 1.00 91.88 309 GLY A N 1
ATOM 2349 C CA . GLY A 1 309 ? 6.444 -18.699 -33.259 1.00 91.88 309 GLY A CA 1
ATOM 2350 C C . GLY A 1 309 ? 5.158 -17.868 -33.238 1.00 91.88 309 GLY A C 1
ATOM 2351 O O . GLY A 1 309 ? 4.749 -17.371 -34.282 1.00 91.88 309 GLY A O 1
ATOM 2352 N N . ALA A 1 310 ? 4.540 -17.689 -32.066 1.00 90.44 310 ALA A N 1
ATOM 2353 C CA . ALA A 1 310 ? 3.305 -16.917 -31.910 1.00 90.44 310 ALA A CA 1
ATOM 2354 C C . ALA A 1 310 ? 3.529 -15.406 -31.730 1.00 90.44 310 ALA A C 1
ATOM 2356 O O . ALA A 1 310 ? 2.567 -14.646 -31.796 1.00 90.44 310 ALA A O 1
ATOM 2357 N N . TRP A 1 311 ? 4.767 -14.972 -31.481 1.00 94.62 311 TRP A N 1
ATOM 2358 C CA . TRP A 1 311 ? 5.059 -13.573 -31.182 1.00 94.62 311 TRP A CA 1
ATOM 2359 C C . TRP A 1 311 ? 5.127 -12.727 -32.449 1.00 94.62 311 TRP A C 1
ATOM 2361 O O . TRP A 1 311 ? 5.645 -13.167 -33.477 1.00 94.62 311 TRP A O 1
ATOM 2371 N N . ASN A 1 312 ? 4.644 -11.492 -32.377 1.00 93.69 312 ASN A N 1
ATOM 2372 C CA . ASN A 1 312 ? 4.933 -10.469 -33.379 1.00 93.69 312 ASN A CA 1
ATOM 2373 C C . ASN A 1 312 ? 6.330 -9.846 -33.151 1.00 93.69 312 ASN A C 1
ATOM 2375 O O . ASN A 1 312 ? 7.047 -10.214 -32.220 1.00 93.69 312 ASN A O 1
ATOM 2379 N N . ASP A 1 313 ? 6.753 -8.923 -34.020 1.00 93.00 313 ASP A N 1
ATOM 2380 C CA . ASP A 1 313 ? 8.094 -8.319 -33.940 1.00 93.00 313 ASP A CA 1
ATOM 2381 C C . ASP A 1 313 ? 8.314 -7.500 -32.663 1.00 93.00 313 ASP A C 1
ATOM 2383 O O . ASP A 1 313 ? 9.409 -7.510 -32.100 1.00 93.00 313 ASP A O 1
ATOM 2387 N N . GLU A 1 314 ? 7.270 -6.837 -32.169 1.00 91.25 314 GLU A N 1
ATOM 2388 C CA . GLU A 1 314 ? 7.327 -6.079 -30.922 1.00 91.25 314 GLU A CA 1
ATOM 2389 C C . GLU A 1 314 ? 7.471 -7.016 -29.717 1.00 91.25 314 GLU A C 1
ATOM 2391 O O . GLU A 1 314 ? 8.350 -6.829 -28.876 1.00 91.25 314 GLU A O 1
ATOM 2396 N N . GLU A 1 315 ? 6.646 -8.061 -29.656 1.00 93.56 315 GLU A N 1
ATOM 2397 C CA . GLU A 1 315 ? 6.692 -9.077 -28.602 1.00 93.56 315 GLU A CA 1
ATOM 2398 C C . GLU A 1 315 ? 8.039 -9.802 -28.587 1.00 93.56 315 GLU A C 1
ATOM 2400 O O . GLU A 1 315 ? 8.597 -10.024 -27.514 1.00 93.56 315 GLU A O 1
ATOM 2405 N N . ARG A 1 316 ? 8.606 -10.104 -29.765 1.00 95.44 316 ARG A N 1
ATOM 2406 C CA . ARG A 1 316 ? 9.965 -10.649 -29.889 1.00 95.44 316 ARG A CA 1
ATOM 2407 C C . ARG A 1 316 ? 11.009 -9.702 -29.308 1.00 95.44 316 ARG A C 1
ATOM 2409 O O . ARG A 1 316 ? 11.848 -10.150 -28.535 1.00 95.44 316 ARG A O 1
ATOM 2416 N N . ALA A 1 317 ? 10.944 -8.412 -29.634 1.00 94.81 317 ALA A N 1
ATOM 2417 C CA . ALA A 1 317 ? 11.899 -7.430 -29.128 1.00 94.81 317 ALA A CA 1
ATOM 2418 C C . ALA A 1 317 ? 11.835 -7.293 -27.595 1.00 94.81 317 ALA A C 1
ATOM 2420 O O . ALA A 1 317 ? 12.872 -7.251 -26.935 1.00 94.81 317 ALA A O 1
ATOM 2421 N N . VAL A 1 318 ? 10.628 -7.266 -27.018 1.00 95.31 318 VAL A N 1
ATOM 2422 C CA . VAL A 1 318 ? 10.441 -7.220 -25.556 1.00 95.31 318 VAL A CA 1
ATOM 2423 C C . VAL A 1 318 ? 10.897 -8.522 -24.895 1.00 95.31 318 VAL A C 1
ATOM 2425 O O . VAL A 1 318 ? 11.561 -8.486 -23.860 1.00 95.31 318 VAL A O 1
ATOM 2428 N N . ALA A 1 319 ? 10.577 -9.675 -25.487 1.00 96.69 319 ALA A N 1
ATOM 2429 C CA . ALA A 1 319 ? 11.025 -10.967 -24.984 1.00 96.69 319 ALA A CA 1
ATOM 2430 C C . ALA A 1 319 ? 12.556 -11.059 -24.972 1.00 96.69 319 ALA A C 1
ATOM 2432 O O . ALA A 1 319 ? 13.131 -11.479 -23.971 1.00 96.69 319 ALA A O 1
ATOM 2433 N N . ASP A 1 320 ? 13.221 -10.623 -26.042 1.00 97.94 320 ASP A N 1
ATOM 2434 C CA . ASP A 1 320 ? 14.680 -10.655 -26.147 1.00 97.94 320 ASP A CA 1
ATOM 2435 C C . ASP A 1 320 ? 15.345 -9.723 -25.122 1.00 97.94 320 ASP A C 1
ATOM 2437 O O . ASP A 1 320 ? 16.324 -10.120 -24.485 1.00 97.94 320 ASP A O 1
ATOM 2441 N N . GLU A 1 321 ? 14.773 -8.537 -24.881 1.00 97.94 321 GLU A N 1
ATOM 2442 C CA . GLU A 1 321 ? 15.169 -7.645 -23.780 1.00 97.94 321 GLU A CA 1
ATOM 2443 C C . GLU A 1 321 ? 15.062 -8.355 -22.422 1.00 97.94 321 GLU A C 1
ATOM 2445 O O . GLU A 1 321 ? 16.031 -8.404 -21.661 1.00 97.94 321 GLU A O 1
ATOM 2450 N N . PHE A 1 322 ? 13.915 -8.968 -22.120 1.00 98.12 322 PHE A N 1
ATOM 2451 C CA . PHE A 1 322 ? 13.696 -9.637 -20.834 1.00 98.12 322 PHE A CA 1
ATOM 2452 C C . PHE A 1 322 ? 14.603 -10.851 -20.646 1.00 98.12 322 PHE A C 1
ATOM 2454 O O . PHE A 1 322 ? 15.125 -11.055 -19.550 1.00 98.12 322 PHE A O 1
ATOM 2461 N N . LEU A 1 323 ? 14.839 -11.637 -21.697 1.00 98.44 323 LEU A N 1
ATOM 2462 C CA . LEU A 1 323 ? 15.768 -12.765 -21.655 1.00 98.44 323 LEU A CA 1
ATOM 2463 C C . LEU A 1 323 ? 17.202 -12.298 -21.420 1.00 98.44 323 LEU A C 1
ATOM 2465 O O . LEU A 1 323 ? 17.907 -12.901 -20.611 1.00 98.44 323 LEU A O 1
ATOM 2469 N N . ALA A 1 324 ? 17.633 -11.228 -22.092 1.00 98.62 324 ALA A N 1
ATOM 2470 C CA . ALA A 1 324 ? 18.957 -10.653 -21.886 1.00 98.62 324 ALA A CA 1
ATOM 2471 C C . ALA A 1 324 ? 19.131 -10.162 -20.441 1.00 98.62 324 ALA A C 1
ATOM 2473 O O . ALA A 1 324 ? 20.115 -10.507 -19.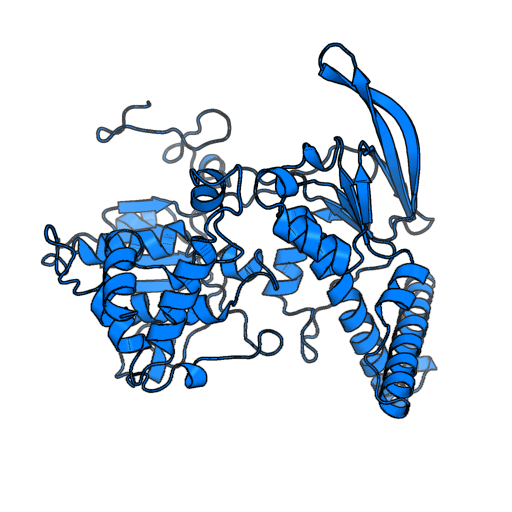786 1.00 98.62 324 ALA A O 1
ATOM 2474 N N . HIS A 1 325 ? 18.150 -9.427 -19.912 1.00 98.62 325 HIS A N 1
ATOM 2475 C CA . HIS A 1 325 ? 18.211 -8.886 -18.554 1.00 98.62 325 HIS A CA 1
ATOM 2476 C C . HIS A 1 325 ? 18.138 -9.999 -17.503 1.00 98.62 325 HIS A C 1
ATOM 2478 O O . HIS A 1 325 ? 18.950 -10.025 -16.581 1.00 98.62 325 HIS A O 1
ATOM 2484 N N . GLY A 1 326 ? 17.228 -10.964 -17.662 1.00 98.38 326 GLY A N 1
ATOM 2485 C CA . GLY A 1 326 ? 17.111 -12.107 -16.756 1.00 98.38 326 GLY A CA 1
ATOM 2486 C C . GLY A 1 326 ? 18.398 -12.935 -16.691 1.00 98.38 326 GLY A C 1
ATOM 2487 O O . GLY A 1 326 ? 18.811 -13.346 -15.607 1.00 98.38 326 GLY A O 1
ATOM 2488 N N . ARG A 1 327 ? 19.073 -13.144 -17.833 1.00 98.69 327 ARG A N 1
ATOM 2489 C CA . ARG A 1 327 ? 20.366 -13.848 -17.882 1.00 98.69 327 ARG A CA 1
ATOM 2490 C C . ARG A 1 327 ? 21.457 -13.051 -17.175 1.00 98.69 327 ARG A C 1
ATOM 2492 O O . ARG A 1 327 ? 22.136 -13.615 -16.329 1.00 98.69 327 ARG A O 1
ATOM 2499 N N . ALA A 1 328 ? 21.557 -11.747 -17.438 1.00 98.69 328 ALA A N 1
ATOM 2500 C CA . ALA A 1 328 ? 22.531 -10.881 -16.775 1.00 98.69 328 ALA A CA 1
ATOM 2501 C C . ALA A 1 328 ? 22.371 -10.882 -15.243 1.00 98.69 328 ALA A C 1
ATOM 2503 O O . ALA A 1 328 ? 23.361 -10.974 -14.521 1.00 98.69 328 ALA A O 1
ATOM 2504 N N . ILE A 1 329 ? 21.132 -10.848 -14.737 1.00 98.44 329 ILE A N 1
ATOM 2505 C CA . ILE A 1 329 ? 20.860 -10.927 -13.292 1.00 98.44 329 ILE A CA 1
ATOM 2506 C C . ILE A 1 329 ? 21.251 -12.301 -12.739 1.00 98.44 329 ILE A C 1
ATOM 2508 O O . ILE A 1 329 ? 21.900 -12.377 -11.695 1.00 98.44 329 ILE A O 1
ATOM 2512 N N . ARG A 1 330 ? 20.899 -13.392 -13.432 1.00 98.31 330 ARG A N 1
ATOM 2513 C CA . ARG A 1 330 ? 21.295 -14.753 -13.037 1.00 98.31 330 ARG A CA 1
ATOM 2514 C C . ARG A 1 330 ? 22.817 -14.899 -12.962 1.00 98.31 330 ARG A C 1
ATOM 2516 O O . ARG A 1 330 ? 23.321 -15.445 -11.981 1.00 98.31 330 ARG A O 1
ATOM 2523 N N . ASP A 1 331 ? 23.528 -14.391 -13.963 1.00 98.38 331 ASP A N 1
ATOM 2524 C CA . ASP A 1 331 ? 24.987 -14.456 -14.051 1.00 98.38 331 ASP A CA 1
ATOM 2525 C C . ASP A 1 331 ? 25.648 -13.632 -12.937 1.00 98.38 331 ASP A C 1
ATOM 2527 O O . ASP A 1 331 ? 26.571 -14.111 -12.277 1.00 98.38 331 ASP A O 1
ATOM 2531 N N . GLU A 1 332 ? 25.126 -12.438 -12.650 1.00 98.25 332 GLU A N 1
ATOM 2532 C CA . GLU A 1 332 ? 25.590 -11.593 -11.548 1.00 98.25 332 GLU A CA 1
ATOM 2533 C C . GLU A 1 332 ? 25.363 -12.254 -10.183 1.00 98.25 332 GLU A C 1
ATOM 2535 O O . GLU A 1 332 ? 26.272 -12.304 -9.355 1.00 98.25 332 GLU A O 1
ATOM 2540 N N . ARG A 1 333 ? 24.186 -12.848 -9.951 1.00 97.81 333 ARG A N 1
ATOM 2541 C CA . ARG A 1 333 ? 23.918 -13.607 -8.719 1.00 97.81 333 ARG A CA 1
ATOM 2542 C C . ARG A 1 333 ? 24.864 -14.798 -8.566 1.00 97.81 333 ARG A C 1
ATOM 2544 O O . ARG A 1 333 ? 25.364 -15.035 -7.467 1.00 97.81 333 ARG A O 1
ATOM 2551 N N . ALA A 1 334 ? 25.141 -15.527 -9.647 1.00 97.94 334 ALA A N 1
ATOM 2552 C CA . ALA A 1 334 ? 26.078 -16.648 -9.633 1.00 97.94 334 ALA A CA 1
ATOM 2553 C C . ALA A 1 334 ? 27.522 -16.191 -9.352 1.00 97.94 334 ALA A C 1
ATOM 2555 O O . ALA A 1 334 ? 28.220 -16.796 -8.533 1.00 97.94 334 ALA A O 1
ATOM 2556 N N . ALA A 1 335 ? 27.964 -15.097 -9.980 1.00 97.94 335 ALA A N 1
ATOM 2557 C CA . ALA A 1 335 ? 29.274 -14.498 -9.748 1.00 97.94 335 ALA A CA 1
ATOM 2558 C C . ALA A 1 335 ? 29.425 -13.986 -8.308 1.00 97.94 335 ALA A C 1
ATOM 2560 O O . ALA A 1 335 ? 30.449 -14.234 -7.668 1.00 97.94 335 ALA A O 1
ATOM 2561 N N . ALA A 1 336 ? 28.398 -13.323 -7.778 1.00 97.44 336 ALA A N 1
ATOM 2562 C CA . ALA A 1 336 ? 28.359 -12.830 -6.410 1.00 97.44 336 ALA A CA 1
ATOM 2563 C C . ALA A 1 336 ? 28.431 -13.968 -5.383 1.00 97.44 336 ALA A C 1
ATOM 2565 O O . ALA A 1 336 ? 29.247 -13.911 -4.462 1.00 97.44 336 ALA A O 1
ATOM 2566 N N . ALA A 1 337 ? 27.663 -15.041 -5.598 1.00 97.56 337 ALA A N 1
ATOM 2567 C CA . ALA A 1 337 ? 27.702 -16.238 -4.762 1.00 97.56 337 ALA A CA 1
ATOM 2568 C C . ALA A 1 337 ? 29.090 -16.899 -4.769 1.00 97.56 337 ALA A C 1
ATOM 2570 O O . ALA A 1 337 ? 29.618 -17.232 -3.710 1.00 97.56 337 ALA A O 1
ATOM 2571 N N . LYS A 1 338 ? 29.727 -17.023 -5.944 1.00 97.38 338 LYS A N 1
ATOM 2572 C CA . LYS A 1 338 ? 31.093 -17.566 -6.069 1.00 97.38 338 LYS A CA 1
ATOM 2573 C C . LYS A 1 338 ? 32.139 -16.708 -5.347 1.00 97.38 338 LYS A C 1
ATOM 2575 O O . LYS A 1 338 ? 33.132 -17.242 -4.863 1.00 97.38 338 LYS A O 1
ATOM 2580 N N . ALA A 1 339 ? 31.926 -15.396 -5.287 1.00 96.94 339 ALA A N 1
ATOM 2581 C CA . ALA A 1 339 ? 32.821 -14.441 -4.641 1.00 96.94 339 ALA A CA 1
ATOM 2582 C C . ALA A 1 339 ? 32.471 -14.143 -3.167 1.00 96.94 339 ALA A C 1
ATOM 2584 O O . ALA A 1 339 ? 33.184 -13.370 -2.534 1.00 96.94 339 ALA A O 1
ATOM 2585 N N . GLY A 1 340 ? 31.394 -14.719 -2.615 1.00 97.06 340 GLY A N 1
ATOM 2586 C CA . GLY A 1 340 ? 30.957 -14.461 -1.237 1.00 97.06 340 GLY A CA 1
ATOM 2587 C C . GLY A 1 340 ? 30.494 -13.020 -0.981 1.00 97.06 340 GLY A C 1
ATOM 2588 O O . GLY A 1 340 ? 30.657 -12.517 0.127 1.00 97.06 340 GLY A O 1
ATOM 2589 N N . ARG A 1 341 ? 29.946 -12.343 -1.999 1.00 97.19 341 ARG A N 1
ATOM 2590 C CA . ARG A 1 341 ? 29.461 -10.952 -1.923 1.00 97.19 341 ARG A CA 1
ATOM 2591 C C . ARG A 1 341 ? 27.958 -10.862 -2.191 1.00 97.19 341 ARG A C 1
ATOM 2593 O O . ARG A 1 341 ? 27.373 -11.759 -2.796 1.00 97.19 341 ARG A O 1
ATOM 2600 N N . THR A 1 342 ? 27.345 -9.746 -1.808 1.00 95.44 342 THR A N 1
ATOM 2601 C CA . THR A 1 342 ? 25.976 -9.415 -2.227 1.00 95.44 342 THR A CA 1
ATOM 2602 C C . THR A 1 342 ? 25.942 -9.153 -3.744 1.00 95.44 342 THR A C 1
ATOM 2604 O O . THR A 1 342 ? 26.860 -8.501 -4.258 1.00 95.44 342 THR A O 1
ATOM 2607 N N . PRO A 1 343 ? 24.932 -9.655 -4.481 1.00 96.31 343 PRO A N 1
ATOM 2608 C CA . PRO A 1 343 ? 24.762 -9.347 -5.900 1.00 96.31 343 PRO A CA 1
ATOM 2609 C C . PRO A 1 343 ? 24.522 -7.852 -6.141 1.00 96.31 343 PRO A C 1
ATOM 2611 O O . PRO A 1 343 ? 23.652 -7.256 -5.507 1.00 96.31 343 PRO A O 1
ATOM 2614 N N . ASP A 1 344 ? 25.242 -7.264 -7.093 1.00 96.31 344 ASP A N 1
ATOM 2615 C CA . ASP A 1 344 ? 25.083 -5.873 -7.523 1.00 96.31 344 ASP A CA 1
ATOM 2616 C C . ASP A 1 344 ? 24.091 -5.780 -8.691 1.00 96.31 344 ASP A C 1
ATOM 2618 O O . ASP A 1 344 ? 24.417 -5.450 -9.833 1.00 96.31 344 ASP A O 1
ATOM 2622 N N . VAL A 1 345 ? 22.835 -6.110 -8.391 1.00 97.06 345 VAL A N 1
ATOM 2623 C CA . VAL A 1 345 ? 21.733 -5.998 -9.359 1.00 97.06 345 VAL A CA 1
ATOM 2624 C C . VAL A 1 345 ? 21.435 -4.527 -9.674 1.00 97.06 345 VAL A C 1
ATOM 2626 O O . VAL A 1 345 ? 21.013 -4.200 -10.782 1.00 97.06 345 VAL A O 1
ATOM 2629 N N . LEU A 1 346 ? 21.695 -3.618 -8.729 1.00 96.19 346 LEU A N 1
ATOM 2630 C CA . LEU A 1 346 ? 21.409 -2.196 -8.891 1.00 96.19 346 LEU A CA 1
ATOM 2631 C C . LEU A 1 346 ? 22.229 -1.567 -10.023 1.00 96.19 346 LEU A C 1
ATOM 2633 O O . LEU A 1 346 ? 21.687 -0.777 -10.799 1.00 96.19 346 LEU A O 1
ATOM 2637 N N . SER A 1 347 ? 23.504 -1.935 -10.167 1.00 97.00 347 SER A N 1
ATOM 2638 C CA . SER A 1 347 ? 24.327 -1.471 -11.288 1.00 97.00 347 SER A CA 1
ATOM 2639 C C . SER A 1 347 ? 23.757 -1.881 -12.648 1.00 97.00 347 SER A C 1
ATOM 2641 O O . SER A 1 347 ? 23.742 -1.059 -13.565 1.00 97.00 347 SER A O 1
ATOM 2643 N N . LEU A 1 348 ? 23.218 -3.099 -12.777 1.00 98.00 348 LEU A N 1
ATOM 2644 C CA . LEU A 1 348 ? 22.545 -3.548 -14.003 1.00 98.00 348 LEU A CA 1
ATOM 2645 C C . LEU A 1 348 ? 21.280 -2.725 -14.276 1.00 98.00 348 LEU A C 1
ATOM 2647 O O . LEU A 1 348 ? 21.102 -2.196 -15.371 1.00 98.00 348 LEU A O 1
ATOM 2651 N N . LEU A 1 349 ? 20.433 -2.541 -13.259 1.00 97.81 349 LEU A N 1
ATOM 2652 C CA . LEU A 1 349 ? 19.198 -1.763 -13.387 1.00 97.81 349 LEU A CA 1
ATOM 2653 C C . LEU A 1 349 ? 19.480 -0.310 -13.801 1.00 97.81 349 LEU A C 1
ATOM 2655 O O . LEU A 1 349 ? 18.765 0.238 -14.641 1.00 97.81 349 LEU A O 1
ATOM 2659 N N . ARG A 1 350 ? 20.551 0.300 -13.274 1.00 96.25 350 ARG A N 1
ATOM 2660 C CA . ARG A 1 350 ? 21.011 1.644 -13.663 1.00 96.25 350 ARG A CA 1
ATOM 2661 C C . ARG A 1 350 ? 21.503 1.702 -15.107 1.00 96.25 350 ARG A C 1
ATOM 2663 O O . ARG A 1 350 ? 21.183 2.660 -15.804 1.00 96.25 350 ARG A O 1
ATOM 2670 N N . GLN A 1 351 ? 22.231 0.687 -15.577 1.00 97.25 351 GLN A N 1
ATOM 2671 C CA . GLN A 1 351 ? 22.656 0.601 -16.983 1.00 97.25 351 GLN A CA 1
ATOM 2672 C C . GLN A 1 351 ? 21.462 0.521 -17.943 1.00 97.25 351 GLN A C 1
ATOM 2674 O O . GLN A 1 351 ? 21.533 1.034 -19.057 1.00 97.25 351 GLN A O 1
ATOM 2679 N N . TRP A 1 352 ? 20.346 -0.056 -17.496 1.00 98.06 352 TRP A N 1
ATOM 2680 C CA . TRP A 1 352 ? 19.087 -0.108 -18.248 1.00 98.06 352 TRP A CA 1
ATOM 2681 C C . TRP A 1 352 ? 18.201 1.133 -18.059 1.00 98.06 352 TRP A C 1
ATOM 2683 O O . TRP A 1 352 ? 17.053 1.155 -18.499 1.00 98.06 352 TRP A O 1
ATOM 2693 N N . GLY A 1 353 ? 18.732 2.179 -17.419 1.00 97.12 353 GLY A N 1
ATOM 2694 C CA . GLY A 1 353 ? 18.093 3.481 -17.231 1.00 97.12 353 GLY A CA 1
ATOM 2695 C C . GLY A 1 353 ? 17.338 3.650 -15.907 1.00 97.12 353 GLY A C 1
ATOM 2696 O O . GLY A 1 353 ? 16.971 4.771 -15.565 1.00 97.12 353 GLY A O 1
ATOM 2697 N N . GLY A 1 354 ? 17.156 2.577 -15.132 1.00 97.81 354 GLY A N 1
ATOM 2698 C CA . GLY A 1 354 ? 16.603 2.628 -13.779 1.00 97.81 354 GLY A CA 1
ATOM 2699 C C . GLY A 1 354 ? 15.200 3.235 -13.683 1.00 97.81 354 GLY A C 1
ATOM 2700 O O . GLY A 1 354 ? 14.383 3.155 -14.605 1.00 97.81 354 GLY A O 1
ATOM 2701 N N . VAL A 1 355 ? 14.919 3.828 -12.523 1.00 98.44 355 VAL A N 1
ATOM 2702 C CA . VAL A 1 355 ? 13.640 4.468 -12.206 1.00 98.44 355 VAL A CA 1
ATOM 2703 C C . VAL A 1 355 ? 13.897 5.902 -11.758 1.00 98.44 355 VAL A C 1
ATOM 2705 O O . VAL A 1 355 ? 14.712 6.147 -10.867 1.00 98.44 355 VAL A O 1
ATOM 2708 N N . THR A 1 356 ? 13.184 6.849 -12.367 1.00 98.38 356 THR A N 1
ATOM 2709 C CA . THR A 1 356 ? 13.274 8.278 -12.045 1.00 98.38 356 THR A CA 1
ATOM 2710 C C . THR A 1 356 ? 11.919 8.818 -11.610 1.00 98.38 356 THR A C 1
ATOM 2712 O O . THR A 1 356 ? 10.932 8.676 -12.325 1.00 98.38 356 THR A O 1
ATOM 2715 N N . ILE A 1 357 ? 11.864 9.492 -10.466 1.00 98.31 357 ILE A N 1
ATOM 2716 C CA . ILE A 1 357 ? 10.723 10.300 -10.043 1.00 98.31 357 ILE A CA 1
ATOM 2717 C C . ILE A 1 357 ? 10.879 11.698 -10.642 1.00 98.31 357 ILE A C 1
ATOM 2719 O O . ILE A 1 357 ? 11.827 12.404 -10.318 1.00 98.31 357 ILE A O 1
ATOM 2723 N N . ALA A 1 358 ? 9.952 12.111 -11.499 1.00 97.56 358 ALA A N 1
ATOM 2724 C CA . ALA A 1 358 ? 9.866 13.468 -12.019 1.00 97.56 358 ALA A CA 1
ATOM 2725 C C . ALA A 1 358 ? 8.866 14.286 -11.192 1.00 97.56 358 ALA A C 1
ATOM 2727 O O . ALA A 1 358 ? 7.681 13.940 -11.096 1.00 97.56 358 ALA A O 1
ATOM 2728 N N . TYR A 1 359 ? 9.331 15.396 -10.619 1.00 96.81 359 TYR A N 1
ATOM 2729 C CA . TYR A 1 359 ? 8.510 16.274 -9.793 1.00 96.81 359 TYR A CA 1
ATOM 2730 C C . TYR A 1 359 ? 8.575 17.723 -10.268 1.00 96.81 359 TYR A C 1
ATOM 2732 O O . TYR A 1 359 ? 9.640 18.288 -10.488 1.00 96.81 359 TYR A O 1
ATOM 2740 N N . ARG A 1 360 ? 7.410 18.371 -10.350 1.00 94.25 360 ARG A N 1
ATOM 2741 C CA . ARG A 1 360 ? 7.259 19.741 -10.875 1.00 94.25 360 ARG A CA 1
ATOM 2742 C C . ARG A 1 360 ? 7.867 20.854 -10.011 1.00 94.25 360 ARG A C 1
ATOM 2744 O O . ARG A 1 360 ? 7.840 22.008 -10.419 1.00 94.25 360 ARG A O 1
ATOM 2751 N N . ARG A 1 361 ? 8.348 20.554 -8.804 1.00 94.62 361 ARG A N 1
ATOM 2752 C CA . ARG A 1 361 ? 8.998 21.519 -7.895 1.00 94.62 361 ARG A CA 1
ATOM 2753 C C . ARG A 1 361 ? 10.313 20.932 -7.383 1.00 94.62 361 ARG A C 1
ATOM 2755 O O . ARG A 1 361 ? 10.711 19.852 -7.817 1.00 94.62 361 ARG A O 1
ATOM 2762 N N . ARG A 1 362 ? 10.964 21.621 -6.445 1.00 94.88 362 ARG A N 1
ATOM 2763 C CA . ARG A 1 362 ? 12.132 21.077 -5.743 1.00 94.88 362 ARG A CA 1
ATOM 2764 C C . ARG A 1 362 ? 11.736 19.893 -4.869 1.00 94.88 362 ARG A C 1
ATOM 2766 O O . ARG A 1 362 ? 10.623 19.861 -4.342 1.00 94.88 362 ARG A O 1
ATOM 2773 N N . LEU A 1 363 ? 12.665 18.977 -4.640 1.00 93.88 363 LEU A N 1
ATOM 2774 C CA . LEU A 1 363 ? 12.528 17.841 -3.738 1.00 93.88 363 LEU A CA 1
ATOM 2775 C C . LEU A 1 363 ? 12.138 18.307 -2.334 1.00 93.88 363 LEU A C 1
ATOM 2777 O O . LEU A 1 363 ? 11.218 17.754 -1.741 1.00 93.88 363 LEU A O 1
ATOM 2781 N N . ILE A 1 364 ? 12.753 19.384 -1.843 1.00 93.12 364 ILE A N 1
ATOM 2782 C CA . ILE A 1 364 ? 12.433 19.965 -0.530 1.00 93.12 364 ILE A CA 1
ATOM 2783 C C . ILE A 1 364 ? 11.003 20.524 -0.437 1.00 93.12 364 ILE A C 1
ATOM 2785 O O . ILE A 1 364 ? 10.469 20.671 0.656 1.00 93.12 364 ILE A O 1
ATOM 2789 N N . ASP A 1 365 ? 10.371 20.816 -1.580 1.00 91.38 365 ASP A N 1
ATOM 2790 C CA . ASP A 1 365 ? 8.973 21.254 -1.670 1.00 91.38 365 ASP A CA 1
ATOM 2791 C C . ASP A 1 365 ? 8.015 20.068 -1.939 1.00 91.38 365 ASP A C 1
ATOM 2793 O O . ASP A 1 365 ? 6.828 20.271 -2.227 1.00 91.38 365 ASP A O 1
ATOM 2797 N N . SER A 1 366 ? 8.518 18.829 -1.951 1.00 92.50 366 SER A N 1
ATOM 2798 C CA . SER A 1 366 ? 7.719 17.627 -2.202 1.00 92.50 366 SER A CA 1
ATOM 2799 C C . SER A 1 366 ? 6.991 17.173 -0.933 1.00 92.50 366 SER A C 1
ATOM 2801 O O . SER A 1 366 ? 7.581 17.200 0.149 1.00 92.50 366 SER A O 1
ATOM 2803 N N . PRO A 1 367 ? 5.722 16.729 -1.030 1.00 90.50 367 PRO A N 1
ATOM 2804 C CA . PRO A 1 367 ? 5.025 16.137 0.105 1.00 90.50 367 PRO A CA 1
ATOM 2805 C C . PRO A 1 367 ? 5.759 14.951 0.736 1.00 90.50 367 PRO A C 1
ATOM 2807 O O . PRO A 1 367 ? 5.721 14.809 1.950 1.00 90.50 367 PRO A O 1
ATOM 2810 N N . SER A 1 368 ? 6.444 14.107 -0.042 1.00 89.25 368 SER A N 1
ATOM 2811 C CA . SER A 1 368 ? 7.243 13.010 0.515 1.00 89.25 368 SER A CA 1
ATOM 2812 C C . SER A 1 368 ? 8.378 13.535 1.385 1.00 89.25 368 SER A C 1
ATOM 2814 O O . SER A 1 368 ? 8.589 12.999 2.460 1.00 89.25 368 SER A O 1
ATOM 2816 N N . TYR A 1 369 ? 9.057 14.614 0.990 1.00 88.94 369 TYR A N 1
ATOM 2817 C CA . TYR A 1 369 ? 10.126 15.195 1.802 1.00 88.94 369 TYR A CA 1
ATOM 2818 C C . TYR A 1 369 ? 9.585 15.912 3.044 1.00 88.94 369 TYR A C 1
ATOM 2820 O O . TYR A 1 369 ? 10.031 15.655 4.160 1.00 88.94 369 TYR A O 1
ATOM 2828 N N . THR A 1 370 ? 8.589 16.786 2.881 1.00 85.00 370 THR A N 1
ATOM 2829 C CA . THR A 1 370 ? 8.053 17.577 4.001 1.00 85.00 370 THR A CA 1
ATOM 2830 C C . THR A 1 370 ? 7.295 16.720 5.009 1.00 85.00 370 THR A C 1
ATOM 2832 O O . THR A 1 370 ? 7.266 17.046 6.197 1.00 85.00 370 THR A O 1
ATOM 2835 N N . LEU A 1 371 ? 6.689 15.615 4.559 1.00 79.81 371 LEU A N 1
ATOM 2836 C CA . LEU A 1 371 ? 5.922 14.729 5.425 1.00 79.81 371 LEU A CA 1
ATOM 2837 C C . LEU A 1 371 ? 6.702 13.499 5.905 1.00 79.81 371 LEU A C 1
ATOM 2839 O O . LEU A 1 371 ? 6.332 12.937 6.938 1.00 79.81 371 LEU A O 1
ATOM 2843 N N . ASN A 1 372 ? 7.726 13.054 5.175 1.00 80.69 372 ASN A N 1
ATOM 2844 C CA . ASN A 1 372 ? 8.421 11.799 5.454 1.00 80.69 372 ASN A CA 1
ATOM 2845 C C . ASN A 1 372 ? 9.809 11.716 4.775 1.00 80.69 372 ASN A C 1
ATOM 2847 O O . ASN A 1 372 ? 10.046 10.873 3.907 1.00 80.69 372 ASN A O 1
ATOM 2851 N N . HIS A 1 373 ? 10.723 12.621 5.139 1.00 85.00 373 HIS A N 1
ATOM 2852 C CA . HIS A 1 373 ? 12.053 12.712 4.521 1.00 85.00 373 HIS A CA 1
ATOM 2853 C C . HIS A 1 373 ? 12.873 11.411 4.608 1.00 85.00 373 HIS A C 1
ATOM 2855 O O . HIS A 1 373 ? 13.648 11.134 3.695 1.00 85.00 373 HIS A O 1
ATOM 2861 N N . GLU A 1 374 ? 12.659 10.581 5.633 1.00 83.75 374 GLU A N 1
ATOM 2862 C CA . GLU A 1 374 ? 13.303 9.266 5.762 1.00 83.75 374 GLU A CA 1
ATOM 2863 C C . GLU A 1 374 ? 12.993 8.335 4.581 1.00 83.75 374 GLU A C 1
ATOM 2865 O O . GLU A 1 374 ? 13.866 7.603 4.119 1.00 83.75 374 GLU A O 1
ATOM 2870 N N . GLU A 1 375 ? 11.770 8.377 4.046 1.00 86.00 375 GLU A N 1
ATOM 2871 C CA . GLU A 1 375 ? 11.395 7.539 2.899 1.00 86.00 375 GLU A CA 1
ATOM 2872 C C . GLU A 1 375 ? 12.008 8.035 1.593 1.00 86.00 375 GLU A C 1
ATOM 2874 O O . GLU A 1 375 ? 12.318 7.237 0.711 1.00 86.00 375 GLU A O 1
ATOM 2879 N N . VAL A 1 376 ? 12.243 9.344 1.476 1.00 90.00 376 VAL A N 1
ATOM 2880 C CA . VAL A 1 376 ? 13.017 9.889 0.356 1.00 90.00 376 VAL A CA 1
ATOM 2881 C C . VAL A 1 376 ? 14.456 9.388 0.432 1.00 90.00 376 VAL A C 1
ATOM 2883 O O . VAL A 1 376 ? 14.981 8.923 -0.575 1.00 90.00 376 VAL A O 1
ATOM 2886 N N . GLN A 1 377 ? 15.083 9.448 1.610 1.00 90.12 377 GLN A N 1
ATOM 2887 C CA . GLN A 1 377 ? 16.454 8.977 1.793 1.00 90.12 377 GLN A CA 1
ATOM 2888 C C . GLN A 1 377 ? 16.595 7.497 1.412 1.00 90.12 377 GLN A C 1
ATOM 2890 O O . GLN A 1 377 ? 17.448 7.164 0.592 1.00 90.12 377 GLN A O 1
ATOM 2895 N N . LYS A 1 378 ? 15.718 6.628 1.929 1.00 89.00 378 LYS A N 1
ATOM 2896 C CA . LYS A 1 378 ? 15.735 5.190 1.611 1.00 89.00 378 LYS A CA 1
ATOM 2897 C C . LYS A 1 378 ? 15.536 4.925 0.118 1.00 89.00 378 LYS A C 1
ATOM 2899 O O . LYS A 1 378 ? 16.256 4.120 -0.459 1.00 89.00 378 LYS A O 1
ATOM 2904 N N . ALA A 1 379 ? 14.638 5.656 -0.545 1.00 91.69 379 ALA A N 1
ATOM 2905 C CA . ALA A 1 379 ? 14.453 5.525 -1.991 1.00 91.69 379 ALA A CA 1
ATOM 2906 C C . ALA A 1 379 ? 15.719 5.901 -2.786 1.00 91.69 379 ALA A C 1
ATOM 2908 O O . ALA A 1 379 ? 16.058 5.238 -3.767 1.00 91.69 379 ALA A O 1
ATOM 2909 N N . LEU A 1 380 ? 16.444 6.942 -2.361 1.00 93.62 380 LEU A N 1
ATOM 2910 C CA . LEU A 1 380 ? 17.721 7.320 -2.976 1.00 93.62 380 LEU A CA 1
ATOM 2911 C C . LEU A 1 380 ? 18.805 6.253 -2.733 1.00 93.62 380 LEU A C 1
ATOM 2913 O O . LEU A 1 380 ? 19.575 5.949 -3.646 1.00 93.62 380 LEU A O 1
ATOM 2917 N N . GLU A 1 381 ? 18.844 5.653 -1.538 1.00 92.19 381 GLU A N 1
ATOM 2918 C CA . GLU A 1 381 ? 19.735 4.531 -1.195 1.00 92.19 381 GLU A CA 1
ATOM 2919 C C . GLU A 1 381 ? 19.436 3.278 -2.040 1.00 92.19 381 GLU A C 1
ATOM 2921 O O . GLU A 1 381 ? 20.361 2.614 -2.508 1.00 92.19 381 GLU A O 1
ATOM 2926 N N . GLU A 1 382 ? 18.160 3.013 -2.338 1.00 90.25 382 GLU A N 1
ATOM 2927 C CA . GLU A 1 382 ? 17.706 1.970 -3.275 1.00 90.25 382 GLU A CA 1
ATOM 2928 C C . GLU A 1 382 ? 18.011 2.304 -4.751 1.00 90.25 382 GLU A C 1
ATOM 2930 O O . GLU A 1 382 ? 17.825 1.478 -5.646 1.00 90.25 382 GLU A O 1
ATOM 2935 N N . GLY A 1 383 ? 18.533 3.504 -5.020 1.00 92.75 383 GLY A N 1
ATOM 2936 C CA . GLY A 1 383 ? 18.998 3.938 -6.331 1.00 92.75 383 GLY A CA 1
ATOM 2937 C C . GLY A 1 383 ? 17.922 4.529 -7.237 1.00 92.75 383 GLY A C 1
ATOM 2938 O O . GLY A 1 383 ? 18.142 4.602 -8.450 1.00 92.75 383 GLY A O 1
ATOM 2939 N N . ILE A 1 384 ? 16.804 4.976 -6.663 1.00 96.50 384 ILE A N 1
ATOM 2940 C CA . ILE A 1 384 ? 15.805 5.798 -7.349 1.00 96.50 384 ILE A CA 1
ATOM 2941 C C . ILE A 1 384 ? 16.376 7.197 -7.593 1.00 96.50 384 ILE A C 1
ATOM 2943 O O . ILE A 1 384 ? 16.987 7.799 -6.714 1.00 96.50 384 ILE A O 1
ATOM 2947 N N . TRP A 1 385 ? 16.162 7.733 -8.792 1.00 96.50 385 TRP A N 1
ATOM 2948 C CA . TRP A 1 385 ? 16.598 9.082 -9.156 1.00 96.50 385 TRP A CA 1
ATOM 2949 C C . TRP A 1 385 ? 15.460 10.074 -8.955 1.00 96.50 385 TRP A C 1
ATOM 2951 O O . TRP A 1 385 ? 14.304 9.747 -9.213 1.00 96.50 385 TRP A O 1
ATOM 2961 N N . PHE A 1 386 ? 15.771 11.299 -8.540 1.00 96.25 386 PHE A N 1
ATOM 2962 C CA . PHE A 1 386 ? 14.772 12.353 -8.373 1.00 96.25 386 PHE A CA 1
ATOM 2963 C C . PHE A 1 386 ? 15.086 13.524 -9.307 1.00 96.25 386 PHE A C 1
ATOM 2965 O O . PHE A 1 386 ? 16.067 14.240 -9.125 1.00 96.25 386 PHE A O 1
ATOM 2972 N N . ALA A 1 387 ? 14.255 13.705 -10.329 1.00 96.69 387 ALA A N 1
ATOM 2973 C CA . ALA A 1 387 ? 14.346 14.796 -11.284 1.00 96.69 387 ALA A CA 1
ATOM 2974 C C . ALA A 1 387 ? 13.411 15.935 -10.851 1.00 96.69 387 ALA A C 1
ATOM 2976 O O . ALA A 1 387 ? 12.193 15.899 -11.048 1.00 96.69 387 ALA A O 1
ATOM 2977 N N . GLU A 1 388 ? 14.003 16.935 -10.205 1.00 96.50 388 GLU A N 1
ATOM 2978 C CA . GLU A 1 388 ? 13.313 18.118 -9.696 1.00 96.50 388 GLU A CA 1
ATOM 2979 C C . GLU A 1 388 ? 12.945 19.100 -10.808 1.00 96.50 388 GLU A C 1
ATOM 2981 O O . GLU A 1 388 ? 13.592 19.159 -11.854 1.00 96.50 388 GLU A O 1
ATOM 2986 N N . CYS A 1 389 ? 11.958 19.951 -10.529 1.00 96.75 389 CYS A N 1
ATOM 2987 C CA . CYS A 1 389 ? 11.585 21.066 -11.391 1.00 96.75 389 CYS A CA 1
ATOM 2988 C C . CYS A 1 389 ? 11.216 20.636 -12.823 1.00 96.75 389 CYS A C 1
ATOM 2990 O O . CYS A 1 389 ? 11.547 21.326 -13.784 1.00 96.75 389 CYS A O 1
ATOM 2992 N N . LEU A 1 390 ? 10.516 19.511 -12.977 1.00 96.44 390 LEU A N 1
ATOM 2993 C CA . LEU A 1 390 ? 10.052 19.001 -14.268 1.00 96.44 390 LEU A CA 1
ATOM 2994 C C . LEU A 1 390 ? 8.546 18.736 -14.236 1.00 96.44 390 LEU A C 1
ATOM 2996 O O . LEU A 1 390 ? 8.059 17.945 -13.428 1.00 96.44 390 LEU A O 1
ATOM 3000 N N . SER A 1 391 ? 7.796 19.408 -15.112 1.00 95.38 391 SER A N 1
ATOM 3001 C CA . SER A 1 391 ? 6.352 19.192 -15.267 1.00 95.38 391 SER A CA 1
ATOM 3002 C C . SER A 1 391 ? 6.069 18.467 -16.578 1.00 95.38 391 SER A C 1
ATOM 3004 O O . SER A 1 391 ? 6.553 18.928 -17.607 1.00 95.38 391 SER A O 1
ATOM 3006 N N . PRO A 1 392 ? 5.293 17.374 -16.584 1.00 95.75 392 PRO A N 1
ATOM 3007 C CA . PRO A 1 392 ? 5.022 16.616 -17.804 1.00 95.75 392 PRO A CA 1
ATOM 3008 C C . PRO A 1 392 ? 4.180 17.438 -18.785 1.00 95.75 392 PRO A C 1
ATOM 3010 O O . PRO A 1 392 ? 3.258 18.139 -18.363 1.00 95.75 392 PRO A O 1
ATOM 3013 N N . THR A 1 393 ? 4.495 17.342 -20.077 1.00 96.75 393 THR A N 1
ATOM 3014 C CA . THR A 1 393 ? 3.792 18.055 -21.157 1.00 96.75 393 THR A CA 1
ATOM 3015 C C . THR A 1 393 ? 3.220 17.113 -22.210 1.00 96.75 393 THR A C 1
ATOM 3017 O O . THR A 1 393 ? 2.115 17.357 -22.686 1.00 96.75 393 THR A O 1
ATOM 3020 N N . ALA A 1 394 ? 3.919 16.027 -22.555 1.00 97.44 394 ALA A N 1
ATOM 3021 C CA . ALA A 1 394 ? 3.457 15.038 -23.531 1.00 97.44 394 ALA A CA 1
ATOM 3022 C C . ALA A 1 394 ? 4.163 13.682 -23.376 1.00 97.44 394 ALA A C 1
ATOM 3024 O O . ALA A 1 394 ? 5.262 13.592 -22.825 1.00 97.44 394 ALA A O 1
ATOM 3025 N N . ILE A 1 395 ? 3.543 12.632 -23.917 1.00 98.19 395 ILE A N 1
ATOM 3026 C CA . ILE A 1 395 ? 4.151 11.309 -24.070 1.00 98.19 395 ILE A CA 1
ATOM 3027 C C . ILE A 1 395 ? 4.527 11.083 -25.537 1.00 98.19 395 ILE A C 1
ATOM 3029 O O . ILE A 1 395 ? 3.688 11.162 -26.439 1.00 98.19 395 ILE A O 1
ATOM 3033 N N . ASP A 1 396 ? 5.792 10.752 -25.766 1.00 97.88 396 ASP A N 1
ATOM 3034 C CA . ASP A 1 396 ? 6.297 10.348 -27.069 1.00 97.88 396 ASP A CA 1
ATOM 3035 C C . ASP A 1 396 ? 6.150 8.830 -27.209 1.00 97.88 396 ASP A C 1
ATOM 3037 O O . ASP A 1 396 ? 6.535 8.072 -26.311 1.00 97.88 396 ASP A O 1
ATOM 3041 N N . VAL A 1 397 ? 5.626 8.376 -28.350 1.00 97.81 397 VAL A N 1
ATOM 3042 C CA . VAL A 1 397 ? 5.399 6.952 -28.636 1.00 97.81 397 VAL A CA 1
ATOM 3043 C C . VAL A 1 397 ? 6.315 6.435 -29.745 1.00 97.81 397 VAL A C 1
ATOM 3045 O O . VAL A 1 397 ? 6.777 7.198 -30.596 1.00 97.81 397 VAL A O 1
ATOM 3048 N N . ASP A 1 398 ? 6.617 5.141 -29.715 1.00 95.06 398 ASP A N 1
ATOM 3049 C CA . ASP A 1 398 ? 7.294 4.429 -30.795 1.00 95.06 398 ASP A CA 1
ATOM 3050 C C . ASP A 1 398 ? 6.334 4.052 -31.939 1.00 95.06 398 ASP A C 1
ATOM 3052 O O . ASP A 1 398 ? 5.145 4.377 -31.925 1.00 95.06 398 ASP A O 1
ATOM 3056 N N . ALA A 1 399 ? 6.857 3.357 -32.952 1.00 91.69 399 ALA A N 1
ATOM 3057 C CA . ALA A 1 399 ? 6.075 2.910 -34.105 1.00 91.69 399 ALA A CA 1
ATOM 3058 C C . ALA A 1 399 ? 4.939 1.932 -33.739 1.00 91.69 399 ALA A C 1
ATOM 3060 O O . ALA A 1 399 ? 3.976 1.820 -34.492 1.00 91.69 399 ALA A O 1
ATOM 3061 N N . GLY A 1 400 ? 5.037 1.240 -32.597 1.00 89.38 400 GLY A N 1
ATOM 3062 C CA . GLY A 1 400 ? 3.996 0.356 -32.072 1.00 89.38 400 GLY A CA 1
ATOM 3063 C C . GLY A 1 400 ? 2.963 1.076 -31.198 1.00 89.38 400 GLY A C 1
ATOM 3064 O O . GLY A 1 400 ? 1.998 0.453 -30.760 1.00 89.38 400 GLY A O 1
ATOM 3065 N N . GLY A 1 401 ? 3.139 2.374 -30.928 1.00 94.19 401 GLY A N 1
ATOM 3066 C CA . GLY A 1 401 ? 2.279 3.137 -30.024 1.00 94.19 401 GLY A CA 1
ATOM 3067 C C . GLY A 1 401 ? 2.586 2.919 -28.537 1.00 94.19 401 GLY A C 1
ATOM 3068 O O . GLY A 1 401 ? 1.779 3.305 -27.687 1.00 94.19 401 GLY A O 1
ATOM 3069 N N . ALA A 1 402 ? 3.727 2.306 -28.198 1.00 95.62 402 ALA A N 1
ATOM 3070 C CA . ALA A 1 402 ? 4.213 2.244 -26.821 1.00 95.62 402 ALA A CA 1
ATOM 3071 C C . ALA A 1 402 ? 5.012 3.493 -26.460 1.00 95.62 402 ALA A C 1
ATOM 3073 O O . ALA A 1 402 ? 5.652 4.101 -27.313 1.00 95.62 402 ALA A O 1
ATOM 3074 N N . VAL A 1 403 ? 5.007 3.868 -25.182 1.00 97.38 403 VAL A N 1
ATOM 3075 C CA . VAL A 1 403 ? 5.833 4.973 -24.694 1.00 97.38 403 VAL A CA 1
ATOM 3076 C C . VAL A 1 403 ? 7.314 4.718 -24.986 1.00 97.38 403 VAL A C 1
ATOM 3078 O O . VAL A 1 403 ? 7.858 3.650 -24.688 1.00 97.38 403 VAL A O 1
ATOM 3081 N N . A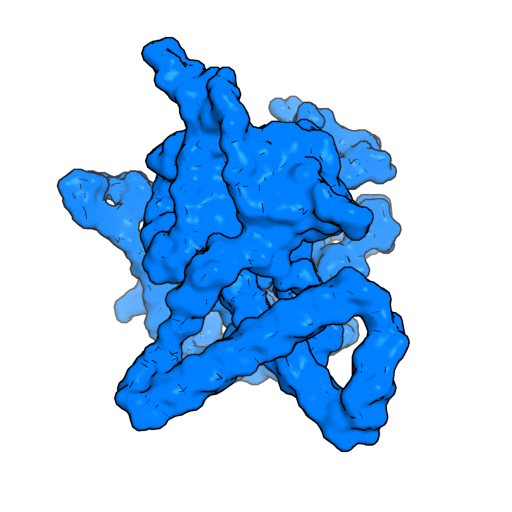RG A 1 404 ? 7.966 5.720 -25.582 1.00 97.50 404 ARG A N 1
ATOM 3082 C CA . ARG A 1 404 ? 9.416 5.730 -25.806 1.00 97.50 404 ARG A CA 1
ATOM 3083 C C . ARG A 1 404 ? 10.142 6.760 -24.945 1.00 97.50 404 ARG A C 1
ATOM 3085 O O . ARG A 1 404 ? 11.313 6.549 -24.621 1.00 97.50 404 ARG A O 1
ATOM 3092 N N . ALA A 1 405 ? 9.461 7.856 -24.618 1.00 98.19 405 ALA A N 1
ATOM 3093 C CA . ALA A 1 405 ? 9.974 8.965 -23.834 1.00 98.19 405 ALA A CA 1
ATOM 3094 C C . ALA A 1 405 ? 8.825 9.828 -23.294 1.00 98.19 405 ALA A C 1
ATOM 3096 O O . ALA A 1 405 ? 7.688 9.753 -23.766 1.00 98.19 405 ALA A O 1
ATOM 3097 N N . ILE A 1 406 ? 9.136 10.669 -22.315 1.00 98.12 406 ILE A N 1
ATOM 3098 C CA . ILE A 1 406 ? 8.242 11.700 -21.793 1.00 98.12 406 ILE A CA 1
ATOM 3099 C C . ILE A 1 406 ? 8.871 13.078 -21.994 1.00 98.12 406 ILE A C 1
ATOM 3101 O O . ILE A 1 406 ? 10.052 13.278 -21.699 1.00 98.12 406 ILE A O 1
ATOM 3105 N N . ARG A 1 407 ? 8.071 14.032 -22.475 1.00 98.00 407 ARG A N 1
ATOM 3106 C CA . ARG A 1 407 ? 8.444 15.446 -22.546 1.00 98.00 407 ARG A CA 1
ATOM 3107 C C . ARG A 1 407 ? 8.026 16.156 -21.276 1.00 98.00 407 ARG A C 1
ATOM 3109 O O . ARG A 1 407 ? 6.914 15.959 -20.775 1.00 98.00 407 ARG A O 1
ATOM 3116 N N . LEU A 1 408 ? 8.937 16.960 -20.747 1.00 97.38 408 LEU A N 1
ATOM 3117 C CA . LEU A 1 408 ? 8.747 17.709 -19.518 1.00 97.38 408 LEU A CA 1
ATOM 3118 C C . LEU A 1 408 ? 9.220 19.146 -19.717 1.00 97.38 408 LEU A C 1
ATOM 3120 O O . LEU A 1 408 ? 10.329 19.374 -20.184 1.00 97.38 408 LEU A O 1
ATOM 3124 N N . ALA A 1 409 ? 8.431 20.122 -19.289 1.00 97.06 409 ALA A N 1
ATOM 3125 C CA . ALA A 1 409 ? 8.867 21.509 -19.216 1.00 97.06 409 ALA A CA 1
ATOM 3126 C C . ALA A 1 409 ? 9.662 21.749 -17.930 1.00 97.06 409 ALA A C 1
ATOM 3128 O O . ALA A 1 409 ? 9.185 21.440 -16.826 1.00 97.06 409 ALA A O 1
ATOM 3129 N N . ARG A 1 410 ? 10.843 22.365 -18.054 1.00 96.69 410 ARG A N 1
ATOM 3130 C CA . ARG A 1 410 ? 11.616 22.845 -16.903 1.00 96.69 410 ARG A CA 1
ATOM 3131 C C . ARG A 1 410 ? 10.811 23.889 -16.143 1.00 96.69 410 ARG A C 1
ATOM 3133 O O . ARG A 1 410 ? 10.273 24.819 -16.730 1.00 96.69 410 ARG A O 1
ATOM 3140 N N . GLN A 1 411 ? 10.730 23.727 -14.834 1.00 96.00 411 GLN A N 1
ATOM 3141 C CA . GLN A 1 411 ? 10.009 24.620 -13.942 1.00 96.00 411 GLN A CA 1
ATOM 3142 C C . GLN A 1 411 ? 11.007 25.523 -13.224 1.00 96.00 411 GLN A C 1
ATOM 3144 O O . GLN A 1 411 ? 11.943 25.054 -12.582 1.00 96.00 411 GLN A O 1
ATOM 3149 N N . THR A 1 412 ? 10.803 26.829 -13.301 1.00 92.56 412 THR A N 1
ATOM 3150 C CA . THR A 1 412 ? 11.599 27.812 -12.560 1.00 92.56 412 THR A CA 1
ATOM 3151 C C . THR A 1 412 ? 10.710 28.532 -11.564 1.00 92.56 412 THR A C 1
ATOM 3153 O O . THR A 1 412 ? 9.548 28.823 -11.848 1.00 92.56 412 THR A O 1
ATOM 3156 N N . LYS A 1 413 ? 11.239 28.786 -10.365 1.00 91.75 413 LYS A N 1
ATOM 3157 C CA . LYS A 1 413 ? 10.548 29.573 -9.344 1.00 91.75 413 LYS A CA 1
ATOM 3158 C C . LYS A 1 413 ? 11.026 31.019 -9.453 1.00 91.75 413 LYS A C 1
ATOM 3160 O O . LYS A 1 413 ? 12.203 31.277 -9.216 1.00 91.75 413 LYS A O 1
ATOM 3165 N N . GLY A 1 414 ? 10.132 31.923 -9.838 1.00 87.50 414 GLY A N 1
ATOM 3166 C CA . GLY A 1 414 ? 10.407 33.356 -9.906 1.00 87.50 414 GLY A CA 1
ATOM 3167 C C . GLY A 1 414 ? 10.598 33.978 -8.521 1.00 87.50 414 GLY A C 1
ATOM 3168 O O . GLY A 1 414 ? 10.269 33.371 -7.497 1.00 87.50 414 GLY A O 1
ATOM 3169 N N . GLU A 1 415 ? 11.103 35.213 -8.487 1.00 87.25 415 GLU A N 1
ATOM 3170 C CA . GLU A 1 415 ? 11.267 35.994 -7.247 1.00 87.25 415 GLU A CA 1
ATOM 3171 C C . GLU A 1 415 ? 9.930 36.250 -6.531 1.00 87.25 415 GLU A C 1
ATOM 3173 O O . GLU A 1 415 ? 9.885 36.348 -5.308 1.00 87.25 415 GLU A O 1
ATOM 3178 N N . ASP A 1 416 ? 8.822 36.265 -7.279 1.00 87.81 416 ASP A N 1
ATOM 3179 C CA . ASP A 1 416 ? 7.451 36.356 -6.763 1.00 87.81 416 ASP A CA 1
ATOM 3180 C C . ASP A 1 416 ? 6.937 35.042 -6.136 1.00 87.81 416 ASP A C 1
ATOM 3182 O O . ASP A 1 416 ? 5.793 34.952 -5.684 1.00 87.81 416 ASP A O 1
ATOM 3186 N N . GLY A 1 417 ? 7.772 34.000 -6.122 1.00 85.75 417 GLY A N 1
ATOM 3187 C CA . GLY A 1 417 ? 7.464 32.679 -5.595 1.00 85.75 417 GLY A CA 1
ATOM 3188 C C . GLY A 1 417 ? 6.602 31.809 -6.512 1.00 85.75 417 GLY A C 1
ATOM 3189 O O . GLY A 1 417 ? 6.308 30.667 -6.132 1.00 85.75 417 GLY A O 1
ATOM 3190 N N . LYS A 1 418 ? 6.210 32.296 -7.699 1.00 88.69 418 LYS A N 1
ATOM 3191 C CA . LYS A 1 418 ? 5.413 31.534 -8.667 1.00 88.69 418 LYS A CA 1
ATOM 3192 C C . LYS A 1 418 ? 6.294 30.639 -9.525 1.00 88.69 418 LYS A C 1
ATOM 3194 O O . LYS A 1 418 ? 7.467 30.911 -9.755 1.00 88.69 418 LYS A O 1
ATOM 3199 N N . TRP A 1 419 ? 5.701 29.545 -9.986 1.00 90.44 419 TRP A N 1
ATOM 3200 C CA . TRP A 1 419 ? 6.357 28.590 -10.870 1.00 90.44 419 TRP A CA 1
ATOM 3201 C C . TRP A 1 419 ? 5.980 28.881 -12.321 1.00 90.44 419 TRP A C 1
ATOM 3203 O O . TRP A 1 419 ? 4.793 29.010 -12.624 1.00 90.44 419 TRP A O 1
ATOM 3213 N N . SER A 1 420 ? 6.974 28.960 -13.201 1.00 90.94 420 SER A N 1
ATOM 3214 C CA . SER A 1 420 ? 6.799 29.126 -14.645 1.00 90.94 420 SER A CA 1
ATOM 3215 C C . SER A 1 420 ? 7.438 27.977 -15.413 1.00 90.94 420 SER A C 1
ATOM 3217 O O . SER A 1 420 ? 8.466 27.442 -14.999 1.00 90.94 420 SER A O 1
ATOM 3219 N N . SER A 1 421 ? 6.834 27.626 -16.548 1.00 93.75 421 SER A N 1
ATOM 3220 C CA . SER A 1 421 ? 7.389 26.650 -17.488 1.00 93.75 421 SER A CA 1
ATOM 3221 C C . SER A 1 421 ? 8.360 27.336 -18.445 1.00 93.75 421 SER A C 1
ATOM 3223 O O . SER A 1 421 ? 8.025 28.368 -19.022 1.00 93.75 421 SER A O 1
ATOM 3225 N N . GLY A 1 422 ? 9.552 26.767 -18.583 1.00 91.94 422 GLY A N 1
ATOM 3226 C CA . GLY A 1 422 ? 10.562 27.140 -19.567 1.00 91.94 422 GLY A CA 1
ATOM 3227 C C . GLY A 1 422 ? 10.728 26.048 -20.620 1.00 91.94 422 GLY A C 1
ATOM 3228 O O . GLY A 1 422 ? 9.754 25.406 -21.011 1.00 91.94 422 GLY A O 1
ATOM 3229 N N . ASP A 1 423 ? 11.971 25.833 -21.046 1.00 93.56 423 ASP A N 1
ATOM 3230 C CA . ASP A 1 423 ? 12.307 24.890 -22.113 1.00 93.56 423 ASP A CA 1
ATOM 3231 C C . ASP A 1 423 ? 11.873 23.453 -21.806 1.00 93.56 423 ASP A C 1
ATOM 3233 O O . ASP A 1 423 ? 11.896 22.994 -20.655 1.00 93.56 423 ASP A O 1
ATOM 3237 N N . GLU A 1 424 ? 11.525 22.724 -22.863 1.00 95.69 424 GLU A N 1
ATOM 3238 C CA . GLU A 1 424 ? 11.222 21.302 -22.774 1.00 95.69 424 GLU A CA 1
ATOM 3239 C C . GLU A 1 424 ? 12.495 20.454 -22.750 1.00 95.69 424 GLU A C 1
ATOM 3241 O O . GLU A 1 424 ? 13.497 20.737 -23.407 1.00 95.69 424 GLU A O 1
ATOM 3246 N N . VAL A 1 425 ? 12.428 19.367 -21.994 1.00 96.56 425 VAL A N 1
ATOM 3247 C CA . VAL A 1 425 ? 13.408 18.291 -21.980 1.00 96.56 425 VAL A CA 1
ATOM 3248 C C . VAL A 1 425 ? 12.713 16.967 -22.215 1.00 96.56 425 VAL A C 1
ATOM 3250 O O . VAL A 1 425 ? 11.554 16.775 -21.847 1.00 96.56 425 VAL A O 1
ATOM 3253 N N . GLU A 1 426 ? 13.449 16.036 -22.798 1.00 97.38 426 GLU A N 1
ATOM 3254 C CA . GLU A 1 426 ? 12.998 14.668 -22.996 1.00 97.38 426 GLU A CA 1
ATOM 3255 C C . GLU A 1 426 ? 13.704 13.751 -21.994 1.00 97.38 426 GLU A C 1
ATOM 3257 O O . GLU A 1 426 ? 14.928 13.807 -21.851 1.00 97.38 426 GLU A O 1
ATOM 3262 N N . LEU A 1 427 ? 12.936 12.901 -21.309 1.00 97.56 427 LEU A N 1
ATOM 3263 C CA . LEU A 1 427 ? 13.472 11.772 -20.552 1.00 97.56 427 LEU A CA 1
ATOM 3264 C C . LEU A 1 427 ? 13.078 10.462 -21.249 1.00 97.56 427 LEU A C 1
ATOM 3266 O O . LEU A 1 427 ? 11.881 10.231 -21.460 1.00 97.56 427 LEU A O 1
ATOM 3270 N N . PRO A 1 428 ? 14.039 9.579 -21.580 1.00 97.81 428 PRO A N 1
ATOM 3271 C CA . PRO A 1 428 ? 13.732 8.242 -22.072 1.00 97.81 428 PRO A CA 1
ATOM 3272 C C . PRO A 1 428 ? 12.862 7.482 -21.068 1.00 97.81 428 PRO A C 1
ATOM 3274 O O . PRO A 1 428 ? 13.148 7.472 -19.871 1.00 97.81 428 PRO A O 1
ATOM 3277 N N . ALA A 1 429 ? 11.805 6.834 -21.554 1.00 98.00 429 ALA A N 1
ATOM 3278 C CA . ALA A 1 429 ? 10.875 6.081 -20.721 1.00 98.00 429 ALA A CA 1
ATOM 3279 C C . ALA A 1 429 ? 10.225 4.964 -21.540 1.00 98.00 429 ALA A C 1
ATOM 3281 O O . ALA A 1 429 ? 9.655 5.216 -22.596 1.00 98.00 429 ALA A O 1
ATOM 3282 N N . ARG A 1 430 ? 10.281 3.726 -21.050 1.00 97.88 430 ARG A N 1
ATOM 3283 C CA . ARG A 1 430 ? 9.492 2.598 -21.577 1.00 97.88 430 ARG A CA 1
ATOM 3284 C C . ARG A 1 430 ? 8.274 2.288 -20.711 1.00 97.88 430 ARG A C 1
ATOM 3286 O O . ARG A 1 430 ? 7.383 1.564 -21.151 1.00 97.88 430 ARG A O 1
ATOM 3293 N N . SER A 1 431 ? 8.217 2.877 -19.517 1.00 98.19 431 SER A N 1
ATOM 3294 C CA . SER A 1 431 ? 7.018 2.926 -18.682 1.00 98.19 431 SER A CA 1
ATOM 3295 C C . SER A 1 431 ? 6.892 4.294 -18.012 1.00 98.19 431 SER A C 1
ATOM 3297 O O . SER A 1 431 ? 7.889 4.853 -17.553 1.00 98.19 431 SER A O 1
ATOM 3299 N N . VAL A 1 432 ? 5.670 4.817 -17.913 1.00 98.12 432 VAL A N 1
ATOM 3300 C CA . VAL A 1 432 ? 5.365 6.056 -17.184 1.00 98.12 432 VAL A CA 1
ATOM 3301 C C . VAL A 1 432 ? 4.255 5.793 -16.174 1.00 98.12 432 VAL A C 1
ATOM 3303 O O . VAL A 1 432 ? 3.181 5.318 -16.538 1.00 98.12 432 VAL A O 1
ATOM 3306 N N . LEU A 1 433 ? 4.504 6.104 -14.903 1.00 97.31 433 LEU A N 1
ATOM 3307 C CA . LEU A 1 433 ? 3.577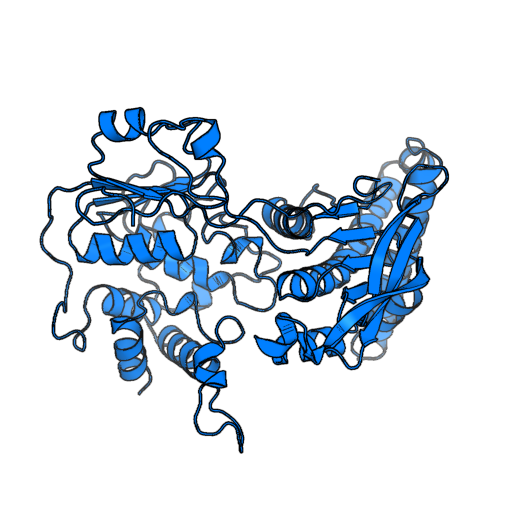 5.840 -13.801 1.00 97.31 433 LEU A CA 1
ATOM 3308 C C . LEU A 1 433 ? 3.131 7.159 -13.154 1.00 97.31 433 LEU A C 1
ATOM 3310 O O . LEU A 1 433 ? 3.937 7.907 -12.608 1.00 97.31 433 LEU A O 1
ATOM 3314 N N . VAL A 1 434 ? 1.837 7.470 -13.221 1.00 96.06 434 VAL A N 1
ATOM 3315 C CA . VAL A 1 434 ? 1.280 8.760 -12.787 1.00 96.06 434 VAL A CA 1
ATOM 3316 C C . VAL A 1 434 ? 0.838 8.699 -11.322 1.00 96.06 434 VAL A C 1
ATOM 3318 O O . VAL A 1 434 ? -0.219 8.155 -11.006 1.00 96.06 434 VAL A O 1
ATOM 3321 N N . ALA A 1 435 ? 1.615 9.305 -10.425 1.00 93.88 435 ALA A N 1
ATOM 3322 C CA . ALA A 1 435 ? 1.350 9.456 -8.991 1.00 93.88 435 ALA A CA 1
ATOM 3323 C C . ALA A 1 435 ? 0.946 10.904 -8.633 1.00 93.88 435 ALA A C 1
ATOM 3325 O O . ALA A 1 435 ? 1.474 11.516 -7.701 1.00 93.88 435 ALA A O 1
ATOM 3326 N N . ALA A 1 436 ? -0.017 11.467 -9.369 1.00 88.19 436 ALA A N 1
ATOM 3327 C CA . ALA A 1 436 ? -0.480 12.853 -9.215 1.00 88.19 436 ALA A CA 1
ATOM 3328 C C . ALA A 1 436 ? -1.516 13.061 -8.081 1.00 88.19 436 ALA A C 1
ATOM 3330 O O . ALA A 1 436 ? -2.184 14.093 -8.030 1.00 88.19 436 ALA A O 1
ATOM 3331 N N . GLY A 1 437 ? -1.640 12.095 -7.165 1.00 83.62 437 GLY A N 1
ATOM 3332 C CA . GLY A 1 437 ? -2.616 12.093 -6.072 1.00 83.62 437 GLY A CA 1
ATOM 3333 C C . GLY A 1 437 ? -3.970 11.483 -6.443 1.00 83.62 437 GLY A C 1
ATOM 3334 O O . GLY A 1 437 ? -4.299 11.285 -7.617 1.00 83.62 437 GLY A O 1
ATOM 3335 N N . THR A 1 438 ? -4.765 11.186 -5.419 1.00 82.12 438 THR A N 1
ATOM 3336 C CA . THR A 1 438 ? -6.120 10.648 -5.557 1.00 82.12 438 THR A CA 1
ATOM 3337 C C . THR A 1 438 ? -7.171 11.680 -5.168 1.00 82.12 438 THR A C 1
ATOM 3339 O O . THR A 1 438 ? -6.909 12.650 -4.456 1.00 82.12 438 THR A O 1
ATOM 3342 N N . GLN A 1 439 ? -8.376 11.481 -5.682 1.00 84.75 439 GLN A N 1
ATOM 3343 C CA . GLN A 1 439 ? -9.569 12.243 -5.355 1.00 84.75 439 GLN A CA 1
ATOM 3344 C C . GLN A 1 439 ? -10.531 11.364 -4.545 1.00 84.75 439 GLN A C 1
ATOM 3346 O O . GLN A 1 439 ? -10.484 10.129 -4.664 1.00 84.75 439 GLN A O 1
ATOM 3351 N N . PRO A 1 440 ? -11.418 11.979 -3.740 1.00 85.50 440 PRO A N 1
ATOM 3352 C CA . PRO A 1 440 ? -12.493 11.264 -3.066 1.00 85.50 440 PRO A CA 1
ATOM 3353 C C . PRO A 1 440 ? -13.266 10.367 -4.035 1.00 85.50 440 PRO A C 1
ATOM 3355 O O . PRO A 1 440 ? -13.564 10.763 -5.168 1.00 85.50 440 PRO A O 1
ATOM 3358 N N . ASN A 1 441 ? -13.589 9.151 -3.595 1.00 85.44 441 ASN A N 1
ATOM 3359 C CA . ASN A 1 441 ? -14.442 8.266 -4.373 1.00 85.44 441 ASN A CA 1
ATOM 3360 C C . ASN A 1 441 ? -15.915 8.661 -4.180 1.00 85.44 441 ASN A C 1
ATOM 3362 O O . ASN A 1 441 ? -16.573 8.198 -3.257 1.00 85.44 441 ASN A O 1
ATOM 3366 N N . THR A 1 442 ? -16.429 9.520 -5.059 1.00 88.94 442 THR A N 1
ATOM 3367 C CA . THR A 1 442 ? -17.813 10.025 -5.016 1.00 88.94 442 THR A CA 1
ATOM 3368 C C . THR A 1 442 ? -18.751 9.321 -5.995 1.00 88.94 442 THR A C 1
ATOM 3370 O O . THR A 1 442 ? -19.768 9.882 -6.395 1.00 88.94 442 THR A O 1
ATOM 3373 N N . VAL A 1 443 ? -18.433 8.086 -6.403 1.00 88.31 443 VAL A N 1
ATOM 3374 C CA . VAL A 1 443 ? -19.264 7.320 -7.353 1.00 88.31 443 VAL A CA 1
ATOM 3375 C C . VAL A 1 443 ? -20.713 7.190 -6.872 1.00 88.31 443 VAL A C 1
ATOM 3377 O O . VAL A 1 443 ? -21.618 7.371 -7.682 1.00 88.31 443 VAL A O 1
ATOM 3380 N N . LEU A 1 444 ? -20.930 7.009 -5.565 1.00 90.94 444 LEU A N 1
ATOM 3381 C CA . LEU A 1 444 ? -22.271 6.917 -4.976 1.00 90.94 444 LEU A CA 1
ATOM 3382 C C . LEU A 1 444 ? -23.143 8.138 -5.277 1.00 90.94 444 LEU A C 1
ATOM 3384 O O . LEU A 1 444 ? -24.325 7.978 -5.524 1.00 90.94 444 LEU A O 1
ATOM 3388 N N . ALA A 1 445 ? -22.575 9.342 -5.360 1.00 90.44 445 ALA A N 1
ATOM 3389 C CA . ALA A 1 445 ? -23.352 10.537 -5.690 1.00 90.44 445 ALA A CA 1
ATOM 3390 C C . ALA A 1 445 ? -23.856 10.564 -7.139 1.00 90.44 445 ALA A C 1
ATOM 3392 O O . ALA A 1 445 ? -24.794 11.290 -7.456 1.00 90.44 445 ALA A O 1
ATOM 3393 N N . ARG A 1 446 ? -23.214 9.811 -8.044 1.00 86.81 446 ARG A N 1
ATOM 3394 C CA . ARG A 1 446 ? -23.693 9.646 -9.425 1.00 86.81 446 ARG A CA 1
ATOM 3395 C C . ARG A 1 446 ? -24.758 8.561 -9.527 1.00 86.81 446 ARG A C 1
ATOM 3397 O O . ARG A 1 446 ? -25.603 8.648 -10.408 1.00 86.81 446 ARG A O 1
ATOM 3404 N N . GLU A 1 447 ? -24.662 7.539 -8.682 1.00 89.25 447 GLU A N 1
ATOM 3405 C CA . GLU A 1 447 ? -25.579 6.394 -8.657 1.00 89.25 447 GLU A CA 1
ATOM 3406 C C . GLU A 1 447 ? -26.861 6.720 -7.879 1.00 89.25 447 GLU A C 1
ATOM 3408 O O . GLU A 1 447 ? -27.944 6.321 -8.291 1.00 89.25 447 GLU A O 1
ATOM 3413 N N . ASP A 1 448 ? -26.737 7.503 -6.808 1.00 89.75 448 ASP A N 1
ATOM 3414 C CA . ASP A 1 448 ? -27.807 7.914 -5.908 1.00 89.75 448 ASP A CA 1
ATOM 3415 C C . ASP A 1 448 ? -27.526 9.325 -5.358 1.00 89.75 448 ASP A C 1
ATOM 3417 O O . ASP A 1 448 ? -27.026 9.546 -4.251 1.00 89.75 448 ASP A O 1
ATOM 3421 N N . SER A 1 449 ? -27.839 10.331 -6.173 1.00 88.69 449 SER A N 1
ATOM 3422 C CA . SER A 1 449 ? -27.654 11.735 -5.800 1.00 88.69 449 SER A CA 1
ATOM 3423 C C . SER A 1 449 ? -28.624 12.214 -4.717 1.00 88.69 449 SER A C 1
ATOM 3425 O O . SER A 1 449 ? -28.426 13.301 -4.175 1.00 88.69 449 SER A O 1
ATOM 3427 N N . ALA A 1 450 ? -29.699 11.461 -4.452 1.00 89.38 450 ALA A N 1
ATOM 3428 C CA . ALA A 1 450 ? -30.713 11.840 -3.476 1.00 89.38 450 ALA A CA 1
ATOM 3429 C C . ALA A 1 450 ? -30.187 11.657 -2.049 1.00 89.38 450 ALA A C 1
ATOM 3431 O O . ALA A 1 450 ? -30.338 12.559 -1.226 1.00 89.38 450 ALA A O 1
ATOM 3432 N N . HIS A 1 451 ? -29.517 10.533 -1.783 1.00 89.44 451 HIS A N 1
ATOM 3433 C CA . HIS A 1 451 ? -28.964 10.237 -0.462 1.00 89.44 451 HIS A CA 1
ATOM 3434 C C . HIS A 1 451 ? -27.506 10.673 -0.294 1.00 89.44 451 HIS A C 1
ATOM 3436 O O . HIS A 1 451 ? -27.068 10.909 0.831 1.00 89.44 451 HIS A O 1
ATOM 3442 N N . PHE A 1 452 ? -26.755 10.829 -1.390 1.00 92.00 452 PHE A N 1
ATOM 3443 C CA . PHE A 1 452 ? -25.338 11.200 -1.341 1.00 92.00 452 PHE A CA 1
ATOM 3444 C C . PHE A 1 452 ? -25.050 12.533 -2.055 1.00 92.00 452 PHE A C 1
ATOM 3446 O O . PHE A 1 452 ? -24.297 12.561 -3.035 1.00 92.00 452 PHE A O 1
ATOM 3453 N N . PRO A 1 453 ? -25.619 13.664 -1.590 1.00 92.50 453 PRO A N 1
ATOM 3454 C CA . PRO A 1 453 ? -25.355 14.963 -2.191 1.00 92.50 453 PRO A CA 1
ATOM 3455 C C . PRO A 1 453 ? -23.881 15.354 -2.037 1.00 92.50 453 PRO A C 1
ATOM 3457 O O . PRO A 1 453 ? -23.243 15.088 -1.016 1.00 92.50 453 PRO A O 1
ATOM 3460 N N . LEU A 1 454 ? -23.343 16.029 -3.052 1.00 92.75 454 LEU A N 1
ATOM 3461 C CA . LEU A 1 454 ? -21.982 16.561 -3.019 1.00 92.75 454 LEU A CA 1
ATOM 3462 C C . LEU A 1 454 ? -21.958 18.032 -2.604 1.00 92.75 454 LEU A C 1
ATOM 3464 O O . LEU A 1 454 ? -22.887 18.793 -2.892 1.00 92.75 454 LEU A O 1
ATOM 3468 N N . ASP A 1 455 ? -20.847 18.419 -1.987 1.00 90.69 455 ASP A N 1
ATOM 3469 C CA . ASP A 1 455 ? -20.357 19.789 -1.921 1.00 90.69 455 ASP A CA 1
ATOM 3470 C C . ASP A 1 455 ? -18.962 19.851 -2.572 1.00 90.69 455 ASP A C 1
ATOM 3472 O O . ASP A 1 455 ? -17.979 19.248 -2.120 1.00 90.69 455 ASP A O 1
ATOM 3476 N N . GLY A 1 456 ? -18.894 20.496 -3.737 1.00 89.56 456 GLY A N 1
ATOM 3477 C CA . GLY A 1 456 ? -17.719 20.472 -4.604 1.00 89.56 456 GLY A CA 1
ATOM 3478 C C . GLY A 1 456 ? -17.310 19.049 -5.009 1.00 89.56 456 GLY A C 1
ATOM 3479 O O . GLY A 1 456 ? -17.965 18.402 -5.824 1.00 89.56 456 GLY A O 1
ATOM 3480 N N . LYS A 1 457 ? -16.171 18.579 -4.484 1.00 86.75 457 LYS A N 1
ATOM 3481 C CA . LYS A 1 457 ? -15.603 17.245 -4.773 1.00 86.75 457 LYS A CA 1
ATOM 3482 C C . LYS A 1 457 ? -15.861 16.217 -3.668 1.00 86.75 457 LYS A C 1
ATOM 3484 O O . LYS A 1 457 ? -15.432 15.074 -3.818 1.00 86.75 457 LYS A O 1
ATOM 3489 N N . TYR A 1 458 ? -16.497 16.617 -2.572 1.00 89.94 458 TYR A N 1
ATOM 3490 C CA . TYR A 1 458 ? -16.694 15.798 -1.378 1.00 89.94 458 TYR A CA 1
ATOM 3491 C C . TYR A 1 458 ? -18.181 15.526 -1.165 1.00 89.94 458 TYR A C 1
ATOM 3493 O O . TYR A 1 458 ? -19.024 16.250 -1.692 1.00 89.94 458 TYR A O 1
ATOM 3501 N N . PHE A 1 459 ? -18.508 14.484 -0.399 1.00 90.56 459 PHE A N 1
ATOM 3502 C CA . PHE A 1 459 ? -19.865 14.355 0.129 1.00 90.56 459 PHE A CA 1
ATOM 3503 C C . PHE A 1 459 ? -20.160 15.547 1.034 1.00 90.56 459 PHE A C 1
ATOM 3505 O O . PHE A 1 459 ? -19.277 15.997 1.767 1.00 90.56 459 PHE A O 1
ATOM 3512 N N . ARG A 1 460 ? -21.383 16.067 0.943 1.00 91.69 460 ARG A N 1
ATOM 3513 C CA . ARG A 1 460 ? -21.832 17.186 1.763 1.00 91.69 460 ARG A CA 1
ATOM 3514 C C . ARG A 1 460 ? -21.713 16.803 3.236 1.00 91.69 460 ARG A C 1
ATOM 3516 O O . ARG A 1 460 ? -22.246 15.775 3.647 1.00 91.69 460 ARG A O 1
ATOM 3523 N N . ALA A 1 461 ? -21.010 17.626 4.005 1.00 90.62 461 ALA A N 1
ATOM 3524 C CA . ALA A 1 461 ? -20.973 17.481 5.447 1.00 90.62 461 ALA A CA 1
ATOM 3525 C C . ALA A 1 461 ? -22.318 17.921 6.035 1.00 90.62 461 ALA A C 1
ATOM 3527 O O . ALA A 1 461 ? -22.916 18.896 5.573 1.00 90.62 461 ALA A O 1
ATOM 3528 N N . CYS A 1 462 ? -22.775 17.194 7.047 1.00 88.69 462 CYS A N 1
ATOM 3529 C CA . CYS A 1 462 ? -23.989 17.509 7.782 1.00 88.69 462 CYS A CA 1
ATOM 3530 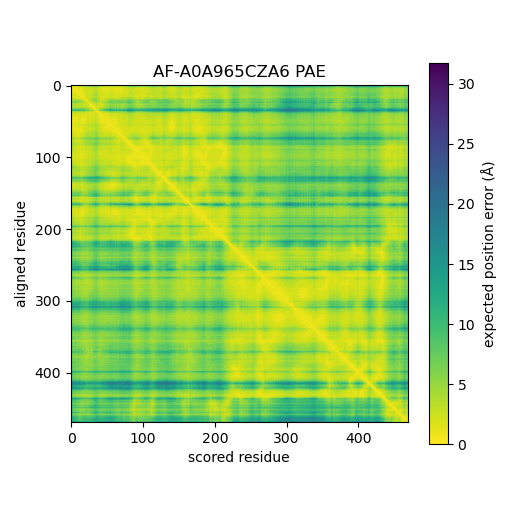C C . CYS A 1 462 ? -23.696 17.515 9.285 1.00 88.69 462 CYS A C 1
ATOM 3532 O O . CYS A 1 462 ? -22.810 16.786 9.741 1.00 88.69 462 CYS A O 1
ATOM 3534 N N . ASP A 1 463 ? -24.434 18.328 10.036 1.00 90.56 463 ASP A N 1
ATOM 3535 C CA . ASP A 1 463 ? -24.489 18.242 11.494 1.00 90.56 463 ASP A CA 1
ATOM 3536 C C . ASP A 1 463 ? -25.287 17.006 11.960 1.00 90.56 463 ASP A C 1
ATOM 3538 O O . ASP A 1 463 ? -25.746 16.186 11.159 1.00 90.56 463 ASP A O 1
ATOM 3542 N N . GLU A 1 464 ? -25.436 16.858 13.277 1.00 86.75 464 GLU A N 1
ATOM 3543 C CA . GLU A 1 464 ? -26.158 15.740 13.900 1.00 86.75 464 GLU A CA 1
ATOM 3544 C C . GLU A 1 464 ? -27.658 15.713 13.550 1.00 86.75 464 GLU A C 1
ATOM 3546 O O . GLU A 1 464 ? -28.273 14.647 13.587 1.00 86.75 464 GLU A O 1
ATOM 3551 N N . ASP A 1 465 ? -28.226 16.857 13.158 1.00 88.38 465 ASP A N 1
ATOM 3552 C CA . ASP A 1 465 ? -29.621 17.008 12.737 1.00 88.38 465 ASP A CA 1
ATOM 3553 C C . ASP A 1 465 ? -29.800 16.797 11.217 1.00 88.38 465 ASP A C 1
ATOM 3555 O O . ASP A 1 465 ? -30.921 16.824 10.702 1.00 88.38 465 ASP A O 1
ATOM 3559 N N . GLY A 1 466 ? -28.705 16.562 10.483 1.00 83.00 466 GLY A N 1
ATOM 3560 C CA . GLY A 1 466 ? -28.703 16.372 9.033 1.00 83.00 466 GLY A CA 1
ATOM 3561 C C . GLY A 1 466 ? -28.677 17.675 8.228 1.00 83.00 466 GLY A C 1
ATOM 3562 O O . GLY A 1 466 ? -28.827 17.637 7.002 1.00 83.00 466 GLY A O 1
ATOM 3563 N N . ASN A 1 467 ? -28.473 18.828 8.869 1.00 88.81 467 ASN A N 1
ATOM 3564 C CA . ASN A 1 467 ? -28.366 20.105 8.170 1.00 88.81 467 ASN A CA 1
ATOM 3565 C C . ASN A 1 467 ? -26.962 20.276 7.573 1.00 88.81 467 ASN A C 1
ATOM 3567 O O . ASN A 1 467 ? -25.979 19.916 8.219 1.00 88.81 467 ASN A O 1
ATOM 3571 N N . PRO A 1 468 ? -26.827 20.840 6.358 1.00 88.62 468 PRO A N 1
ATOM 3572 C CA . PRO A 1 468 ? -25.522 21.145 5.771 1.00 88.62 468 PRO A CA 1
ATOM 3573 C C . PRO A 1 468 ? -24.691 22.097 6.647 1.00 88.62 468 PRO A C 1
ATOM 3575 O O . PRO A 1 468 ? -25.240 23.088 7.133 1.00 88.62 468 PRO A O 1
ATOM 3578 N N . VAL A 1 469 ? -23.385 21.832 6.780 1.00 87.75 469 VAL A N 1
ATOM 3579 C CA . VAL A 1 469 ? -22.421 22.670 7.532 1.00 87.75 469 VAL A CA 1
ATOM 3580 C C . VAL A 1 469 ? -21.326 23.272 6.669 1.00 87.75 469 VAL A C 1
ATOM 3582 O O . VAL A 1 469 ? -20.907 22.605 5.695 1.00 87.75 469 VAL A O 1
#